Protein AF-0000000083153086 (afdb_homodimer)

Organism: NCBI:txid41062

Solvent-accessible surface area (backbone atoms only — not comparable to full-atom values): 31456 Å² total; per-residue (Å²): 132,77,76,30,52,30,37,30,38,15,58,47,55,12,26,46,17,23,51,45,31,31,39,32,62,68,39,36,32,37,35,28,21,63,84,77,56,79,64,66,76,42,71,50,35,44,62,32,78,66,42,56,70,29,41,53,68,55,49,48,49,46,28,52,50,54,45,60,74,74,37,89,37,61,42,81,40,90,39,41,70,65,46,54,43,76,47,93,88,60,31,34,37,37,29,31,79,84,68,48,78,45,41,14,53,24,39,32,45,20,54,26,41,42,78,46,76,70,97,39,51,42,44,75,76,20,51,68,46,20,33,28,66,41,52,58,59,47,41,49,90,51,44,76,27,70,26,30,34,28,50,25,48,78,77,23,56,41,61,68,56,36,48,55,52,42,50,58,45,44,70,30,20,75,36,32,35,38,33,32,55,57,36,63,69,60,40,55,54,37,52,55,53,27,41,90,50,73,49,42,76,42,43,67,35,63,53,31,39,42,66,41,91,53,87,25,19,31,31,42,32,31,72,88,69,50,72,48,74,21,39,28,32,35,41,51,63,49,56,39,52,50,71,61,50,48,72,61,66,67,46,50,59,41,97,76,50,27,49,37,58,40,84,81,29,22,41,38,77,42,88,56,33,32,45,18,20,44,24,52,38,92,68,68,43,66,38,40,8,27,24,38,6,39,29,29,24,53,41,50,49,53,55,52,38,45,68,74,48,44,59,64,76,127,132,77,76,31,50,31,37,28,38,17,57,46,57,13,25,46,17,24,50,44,28,31,39,32,63,67,39,37,32,39,33,28,20,63,84,78,57,79,63,66,75,41,72,50,34,45,63,33,76,69,42,56,72,29,42,55,68,56,48,48,49,46,27,51,49,54,45,59,72,75,35,90,37,59,44,80,40,90,39,38,71,64,46,54,42,76,47,93,88,61,30,34,38,38,31,31,78,84,68,47,77,43,41,13,52,25,37,35,46,20,54,26,41,43,78,47,76,70,100,40,49,41,44,76,76,20,50,69,46,20,34,27,66,41,52,59,60,48,40,50,91,52,46,75,26,69,27,30,33,29,50,25,49,78,79,22,56,41,61,68,55,36,47,54,52,41,49,58,46,43,70,30,21,75,37,32,34,37,34,32,54,57,36,63,67,59,39,54,52,36,54,57,54,27,41,90,52,75,47,42,75,41,43,67,36,63,53,33,39,40,67,42,91,53,87,26,19,31,31,42,31,31,72,89,69,51,72,48,73,23,39,27,32,35,41,52,62,48,56,39,50,51,71,60,51,47,73,61,66,67,46,49,57,41,97,75,51,28,50,37,56,40,85,82,29,23,41,37,77,42,88,57,34,32,45,19,20,46,23,53,38,92,68,66,43,67,37,41,8,28,24,37,6,40,29,29,23,53,41,50,50,53,54,52,37,46,71,74,48,46,58,65,77,126

pLDDT: mean 96.21, std 5.54, range [44.12, 99.0]

Radius of gyration: 26.12 Å; Cα contacts (8 Å, |Δi|>4): 1570; chains: 2; bounding box: 68×80×60 Å

Structure (mmCIF, N/CA/C/O backbone):
data_AF-0000000083153086-model_v1
#
loop_
_entity.id
_entity.type
_entity.pdbx_description
1 polymer 'FAD/NAD(P)-binding domain-containing protein'
#
loop_
_atom_site.group_PDB
_atom_site.id
_atom_site.type_symbol
_atom_site.label_atom_id
_atom_site.label_alt_id
_atom_site.label_comp_id
_atom_site.label_asym_id
_atom_site.label_entity_id
_atom_site.label_seq_id
_atom_site.pdbx_PDB_ins_code
_atom_site.Cartn_x
_atom_site.Cartn_y
_atom_site.Cartn_z
_atom_site.occupancy
_atom_site.B_iso_or_equiv
_atom_site.auth_seq_id
_atom_site.auth_comp_id
_atom_site.auth_asym_id
_atom_site.auth_atom_id
_atom_site.pdbx_PDB_model_num
ATOM 1 N N . MET A 1 1 ? -30.969 -16.453 -8.625 1 62.5 1 MET A N 1
ATOM 2 C CA . MET A 1 1 ? -30.031 -15.336 -8.625 1 62.5 1 MET A CA 1
ATOM 3 C C . MET A 1 1 ? -28.594 -15.836 -8.719 1 62.5 1 MET A C 1
ATOM 5 O O . MET A 1 1 ? -28.266 -16.906 -8.211 1 62.5 1 MET A O 1
ATOM 9 N N . ALA A 1 2 ? -27.688 -15.172 -9.547 1 86.75 2 ALA A N 1
ATOM 10 C CA . ALA A 1 2 ? -26.344 -15.672 -9.812 1 86.75 2 ALA A CA 1
ATOM 11 C C . ALA A 1 2 ? -25.469 -15.57 -8.57 1 86.75 2 ALA A C 1
ATOM 13 O O . ALA A 1 2 ? -25.531 -14.586 -7.828 1 86.75 2 ALA A O 1
ATOM 14 N N . LEU A 1 3 ? -24.906 -16.672 -8.109 1 96.31 3 LEU A N 1
ATOM 15 C CA . LEU A 1 3 ? -23.969 -16.703 -7 1 96.31 3 LEU A CA 1
ATOM 16 C C . LEU A 1 3 ? -22.594 -16.219 -7.43 1 96.31 3 LEU A C 1
ATOM 18 O O . LEU A 1 3 ? -21.953 -16.812 -8.289 1 96.31 3 LEU A O 1
ATOM 22 N N . TYR A 1 4 ? -22.219 -15.07 -6.871 1 98.56 4 TYR A N 1
ATOM 23 C CA . TYR A 1 4 ? -20.891 -14.523 -7.133 1 98.56 4 TYR A CA 1
ATOM 24 C C . TYR A 1 4 ? -19.844 -15.141 -6.203 1 98.56 4 TYR A C 1
ATOM 26 O O . TYR A 1 4 ? -20.188 -15.617 -5.117 1 98.56 4 TYR A O 1
ATOM 34 N N . ASP A 1 5 ? -18.594 -15.164 -6.652 1 98.56 5 ASP A N 1
ATOM 35 C CA . ASP A 1 5 ? -17.547 -15.555 -5.727 1 98.56 5 ASP A CA 1
ATOM 36 C C . ASP A 1 5 ? -17.375 -14.523 -4.613 1 98.56 5 ASP A C 1
ATOM 38 O O . ASP A 1 5 ? -17.234 -14.883 -3.441 1 98.56 5 ASP A O 1
ATOM 42 N N . VAL A 1 6 ? -17.406 -13.227 -4.953 1 98.94 6 VAL A N 1
ATOM 43 C CA . VAL A 1 6 ? -17.125 -12.195 -3.965 1 98.94 6 VAL A CA 1
ATOM 44 C C . VAL A 1 6 ? -18.031 -10.992 -4.203 1 98.94 6 VAL A C 1
ATOM 46 O O . VAL A 1 6 ? -18.203 -10.547 -5.34 1 98.94 6 VAL A O 1
ATOM 49 N N . LEU A 1 7 ? -18.672 -10.445 -3.176 1 98.94 7 LEU A N 1
ATOM 50 C CA . LEU A 1 7 ? -19.312 -9.133 -3.156 1 98.94 7 LEU A CA 1
ATOM 51 C C . LEU A 1 7 ? -18.391 -8.086 -2.555 1 98.94 7 LEU A C 1
ATOM 53 O O . LEU A 1 7 ? -17.891 -8.25 -1.439 1 98.94 7 LEU A O 1
ATOM 57 N N . ILE A 1 8 ? -18.109 -7.039 -3.305 1 99 8 ILE A N 1
ATOM 58 C CA . ILE A 1 8 ? -17.203 -5.98 -2.85 1 99 8 ILE A CA 1
ATOM 59 C C . ILE A 1 8 ? -18 -4.691 -2.643 1 99 8 ILE A C 1
ATOM 61 O O . ILE A 1 8 ? -18.484 -4.094 -3.604 1 99 8 ILE A O 1
ATOM 65 N N . ILE A 1 9 ? -18.109 -4.238 -1.392 1 98.94 9 ILE A N 1
ATOM 66 C CA . ILE A 1 9 ? -18.828 -3.004 -1.088 1 98.94 9 ILE A CA 1
ATOM 67 C C . ILE A 1 9 ? -17.828 -1.844 -1.003 1 98.94 9 ILE A C 1
ATOM 69 O O . ILE A 1 9 ? -17.141 -1.689 0 1 98.94 9 ILE A O 1
ATOM 73 N N . GLY A 1 10 ? -17.844 -0.989 -2.016 1 98.75 10 GLY A N 1
ATOM 74 C CA . GLY A 1 10 ? -16.938 0.144 -2.111 1 98.75 10 GLY A CA 1
ATOM 75 C C . GLY A 1 10 ? -16.172 0.194 -3.426 1 98.75 10 GLY A C 1
ATOM 76 O O . GLY A 1 10 ? -15.438 -0.736 -3.762 1 98.75 10 GLY A O 1
ATOM 77 N N . GLY A 1 11 ? -16.344 1.272 -4.121 1 98.44 11 GLY A N 1
ATOM 78 C CA . GLY A 1 11 ? -15.703 1.438 -5.418 1 98.44 11 GLY A CA 1
ATOM 79 C C . GLY A 1 11 ? -14.492 2.355 -5.371 1 98.44 11 GLY A C 1
ATOM 80 O O . GLY A 1 11 ? -14.078 2.895 -6.398 1 98.44 11 GLY A O 1
ATOM 81 N N . GLY A 1 12 ? -13.953 2.656 -4.148 1 98.38 12 GLY A N 1
ATOM 82 C CA . GLY A 1 12 ? -12.727 3.432 -4 1 98.38 12 GLY A CA 1
ATOM 83 C C . GLY A 1 12 ? -11.469 2.625 -4.273 1 98.38 12 GLY A C 1
ATOM 84 O O . GLY A 1 12 ? -11.547 1.503 -4.781 1 98.38 12 GLY A O 1
ATOM 85 N N . PRO A 1 13 ? -10.297 3.193 -3.943 1 98.38 13 PRO A N 1
ATOM 86 C CA . PRO A 1 13 ? -9.023 2.557 -4.266 1 98.38 13 PRO A CA 1
ATOM 87 C C . PRO A 1 13 ? -8.922 1.132 -3.725 1 98.38 13 PRO A C 1
ATOM 89 O O . PRO A 1 13 ? -8.414 0.24 -4.414 1 98.38 13 PRO A O 1
ATOM 92 N N . ALA A 1 14 ? -9.406 0.896 -2.531 1 98.75 14 ALA A N 1
ATOM 93 C CA . ALA A 1 14 ? -9.312 -0.431 -1.928 1 98.75 14 ALA A CA 1
ATOM 94 C C . ALA A 1 14 ? -10.148 -1.447 -2.705 1 98.75 14 ALA A C 1
ATOM 96 O O . ALA A 1 14 ? -9.648 -2.512 -3.076 1 98.75 14 ALA A O 1
ATOM 97 N N . GLY A 1 15 ? -11.398 -1.126 -2.939 1 98.88 15 GLY A N 1
ATOM 98 C CA . GLY A 1 15 ? -12.258 -2.025 -3.689 1 98.88 15 GLY A CA 1
ATOM 99 C C . GLY A 1 15 ? -11.75 -2.307 -5.09 1 98.88 15 GLY A C 1
ATOM 100 O O . GLY A 1 15 ? -11.82 -3.441 -5.566 1 98.88 15 GLY A O 1
ATOM 101 N N . LEU A 1 16 ? -11.234 -1.27 -5.75 1 98.94 16 LEU A N 1
ATOM 102 C CA . LEU A 1 16 ? -10.688 -1.414 -7.094 1 98.94 16 LEU A CA 1
ATOM 103 C C . LEU A 1 16 ? -9.469 -2.33 -7.082 1 98.94 16 LEU A C 1
ATOM 105 O O . LEU A 1 16 ? -9.266 -3.113 -8.016 1 98.94 16 LEU A O 1
ATOM 109 N N . SER A 1 17 ? -8.695 -2.207 -6.055 1 98.88 17 SER A N 1
ATOM 110 C CA . SER A 1 17 ? -7.527 -3.07 -5.918 1 98.88 17 SER A CA 1
ATOM 111 C C . SER A 1 17 ? -7.934 -4.523 -5.695 1 98.88 17 SER A C 1
ATOM 113 O O . SER A 1 17 ? -7.352 -5.434 -6.285 1 98.88 17 SER A O 1
ATOM 115 N N . VAL A 1 18 ? -8.953 -4.77 -4.84 1 98.88 18 VAL A N 1
ATOM 116 C CA . VAL A 1 18 ? -9.469 -6.117 -4.633 1 98.88 18 VAL A CA 1
ATOM 117 C C . VAL A 1 18 ? -9.93 -6.707 -5.965 1 98.88 18 VAL A C 1
ATOM 119 O O . VAL A 1 18 ? -9.539 -7.82 -6.328 1 98.88 18 VAL A O 1
ATOM 122 N N . ALA A 1 19 ? -10.727 -5.93 -6.688 1 98.88 19 ALA A N 1
ATOM 123 C CA . ALA A 1 19 ? -11.305 -6.383 -7.949 1 98.88 19 ALA A CA 1
ATOM 124 C C . ALA A 1 19 ? -10.211 -6.719 -8.961 1 98.88 19 ALA A C 1
ATOM 126 O O . ALA A 1 19 ? -10.297 -7.727 -9.664 1 98.88 19 ALA A O 1
ATOM 127 N N . THR A 1 20 ? -9.188 -5.883 -9.008 1 98.69 20 THR A N 1
ATOM 128 C CA . THR A 1 20 ? -8.086 -6.105 -9.938 1 98.69 20 THR A CA 1
ATOM 129 C C . THR A 1 20 ? -7.391 -7.434 -9.648 1 98.69 20 THR A C 1
ATOM 131 O O . THR A 1 20 ? -7.121 -8.211 -10.562 1 98.69 20 THR A O 1
ATOM 134 N N . GLY A 1 21 ? -7.117 -7.684 -8.359 1 98.31 21 GLY A N 1
ATOM 135 C CA . GLY A 1 21 ? -6.488 -8.938 -7.98 1 98.31 21 GLY A CA 1
ATOM 136 C C . GLY A 1 21 ? -7.344 -10.156 -8.297 1 98.31 21 GLY A C 1
ATOM 137 O O . GLY A 1 21 ? -6.852 -11.141 -8.852 1 98.31 21 GLY A O 1
ATOM 138 N N . LEU A 1 22 ? -8.609 -10.07 -7.992 1 98.5 22 LEU A N 1
ATOM 139 C CA . LEU A 1 22 ? -9.516 -11.195 -8.203 1 98.5 22 LEU A CA 1
ATOM 140 C C . LEU A 1 22 ? -9.664 -11.5 -9.688 1 98.5 22 LEU A C 1
ATOM 142 O O . LEU A 1 22 ? -9.789 -12.664 -10.078 1 98.5 22 LEU A O 1
ATOM 146 N N . ALA A 1 23 ? -9.688 -10.414 -10.492 1 98.38 23 ALA A N 1
ATOM 147 C CA . ALA A 1 23 ? -9.836 -10.578 -11.938 1 98.38 23 ALA A CA 1
ATOM 148 C C . ALA A 1 23 ? -8.734 -11.461 -12.508 1 98.38 23 ALA A C 1
ATOM 150 O O . ALA A 1 23 ? -8.984 -12.289 -13.391 1 98.38 23 ALA A O 1
ATOM 151 N N . ARG A 1 24 ? -7.555 -11.375 -11.977 1 97.69 24 ARG A N 1
ATOM 152 C CA . ARG A 1 24 ? -6.387 -12.047 -12.539 1 97.69 24 ARG A CA 1
ATOM 153 C C . ARG A 1 24 ? -6.383 -13.523 -12.18 1 97.69 24 ARG A C 1
ATOM 155 O O . ARG A 1 24 ? -5.629 -14.312 -12.75 1 97.69 24 ARG A O 1
ATOM 162 N N . GLN A 1 25 ? -7.195 -13.938 -11.219 1 97.25 25 GLN A N 1
ATOM 163 C CA . GLN A 1 25 ? -7.391 -15.336 -10.852 1 97.25 25 GLN A CA 1
ATOM 164 C C . GLN A 1 25 ? -8.781 -15.828 -11.258 1 97.25 25 GLN A C 1
ATOM 166 O O . GLN A 1 25 ? -9.266 -16.828 -10.734 1 97.25 25 GLN A O 1
ATOM 171 N N . LEU A 1 26 ? -9.5 -15.07 -12.055 1 97.88 26 LEU A N 1
ATOM 172 C CA . LEU A 1 26 ? -10.719 -15.445 -12.766 1 97.88 26 LEU A CA 1
ATOM 173 C C . LEU A 1 26 ? -11.883 -15.609 -11.805 1 97.88 26 LEU A C 1
ATOM 175 O O . LEU A 1 26 ? -12.781 -16.422 -12.031 1 97.88 26 LEU A O 1
ATOM 179 N N . TYR A 1 27 ? -11.867 -14.938 -10.711 1 98.31 27 TYR A N 1
ATOM 180 C CA . TYR A 1 27 ? -13.016 -14.953 -9.805 1 98.31 27 TYR A CA 1
ATOM 181 C C . TYR A 1 27 ? -14.086 -13.969 -10.258 1 98.31 27 TYR A C 1
ATOM 183 O O . TYR A 1 27 ? -13.766 -12.867 -10.703 1 98.31 27 TYR A O 1
ATOM 191 N N . ARG A 1 28 ? -15.305 -14.391 -10.164 1 98.5 28 ARG A N 1
ATOM 192 C CA . ARG A 1 28 ? -16.438 -13.523 -10.477 1 98.5 28 ARG A CA 1
ATOM 193 C C . ARG A 1 28 ? -16.797 -12.648 -9.281 1 98.5 28 ARG A C 1
ATOM 195 O O . ARG A 1 28 ? -17.156 -13.156 -8.219 1 98.5 28 ARG A O 1
ATOM 202 N N . ALA A 1 29 ? -16.734 -11.344 -9.461 1 98.81 29 ALA A N 1
ATOM 203 C CA . ALA A 1 29 ? -17.016 -10.422 -8.367 1 98.81 29 ALA A CA 1
ATOM 204 C C . ALA A 1 29 ? -17.844 -9.227 -8.852 1 98.81 29 ALA A C 1
ATOM 206 O O . ALA A 1 29 ? -17.828 -8.898 -10.039 1 98.81 29 ALA A O 1
ATOM 207 N N . VAL A 1 30 ? -18.562 -8.656 -7.961 1 98.88 30 VAL A N 1
ATOM 208 C CA . VAL A 1 30 ? -19.297 -7.422 -8.227 1 98.88 30 VAL A CA 1
ATOM 209 C C . VAL A 1 30 ? -18.844 -6.332 -7.258 1 98.88 30 VAL A C 1
ATOM 211 O O . VAL A 1 30 ? -18.734 -6.566 -6.055 1 98.88 30 VAL A O 1
ATOM 214 N N . VAL A 1 31 ? -18.484 -5.184 -7.809 1 98.94 31 VAL A N 1
ATOM 215 C CA . VAL A 1 31 ? -18.125 -4 -7.031 1 98.94 31 VAL A CA 1
ATOM 216 C C . VAL A 1 31 ? -19.328 -3.053 -6.949 1 98.94 31 VAL A C 1
ATOM 218 O O . VAL A 1 31 ? -19.844 -2.611 -7.977 1 98.94 31 VAL A O 1
ATOM 221 N N . PHE A 1 32 ? -19.766 -2.777 -5.723 1 98.94 32 PHE A N 1
ATOM 222 C CA . PHE A 1 32 ? -20.844 -1.824 -5.508 1 98.94 32 PHE A CA 1
ATOM 223 C C . PHE A 1 32 ? -20.297 -0.447 -5.16 1 98.94 32 PHE A C 1
ATOM 225 O O . PHE A 1 32 ? -19.562 -0.299 -4.188 1 98.94 32 PHE A O 1
ATOM 232 N N . ASP A 1 33 ? -20.625 0.523 -5.918 1 98.62 33 ASP A N 1
ATOM 233 C CA . ASP A 1 33 ? -20.141 1.888 -5.734 1 98.62 33 ASP A CA 1
ATOM 234 C C . ASP A 1 33 ? -21.281 2.844 -5.434 1 98.62 33 ASP A C 1
ATOM 236 O O . ASP A 1 33 ? -22.125 3.113 -6.305 1 98.62 33 ASP A O 1
ATOM 240 N N . SER A 1 34 ? -21.312 3.412 -4.258 1 97.62 34 SER A N 1
ATOM 241 C CA . SER A 1 34 ? -22.375 4.328 -3.855 1 97.62 34 SER A CA 1
ATOM 242 C C . SER A 1 34 ? -22.188 5.699 -4.504 1 97.62 34 SER A C 1
ATOM 244 O O . SER A 1 34 ? -23.109 6.512 -4.508 1 97.62 34 SER A O 1
ATOM 246 N N . GLY A 1 35 ? -20.969 6.035 -4.945 1 96.62 35 GLY A N 1
ATOM 247 C CA . GLY A 1 35 ? -20.656 7.344 -5.496 1 96.62 35 GLY A CA 1
ATOM 248 C C . GLY A 1 35 ? -20.234 8.352 -4.438 1 96.62 35 GLY A C 1
ATOM 249 O O . GLY A 1 35 ? -19.969 9.516 -4.75 1 96.62 35 GLY A O 1
ATOM 250 N N . VAL A 1 36 ? -20.188 7.953 -3.203 1 95.19 36 VAL A N 1
ATOM 251 C CA . VAL A 1 36 ? -19.812 8.828 -2.102 1 95.19 36 VAL A CA 1
ATOM 252 C C . VAL A 1 36 ? -18.406 8.484 -1.619 1 95.19 36 VAL A C 1
ATOM 254 O O . VAL A 1 36 ? -18.141 7.34 -1.249 1 95.19 36 VAL A O 1
ATOM 257 N N . TYR A 1 37 ? -17.5 9.438 -1.667 1 95.62 37 TYR A N 1
ATOM 258 C CA . TYR A 1 37 ? -16.109 9.219 -1.308 1 95.62 37 TYR A CA 1
ATOM 259 C C . TYR A 1 37 ? -15.648 10.219 -0.258 1 95.62 37 TYR A C 1
ATOM 261 O O . TYR A 1 37 ? -16.016 11.398 -0.312 1 95.62 37 TYR A O 1
ATOM 269 N N . ARG A 1 38 ? -14.781 9.75 0.646 1 93.5 38 ARG A N 1
ATOM 270 C CA . ARG A 1 38 ? -14.242 10.617 1.691 1 93.5 38 ARG A CA 1
ATOM 271 C C . ARG A 1 38 ? -13.508 11.812 1.09 1 93.5 38 ARG A C 1
ATOM 273 O O . ARG A 1 38 ? -13.602 12.93 1.607 1 93.5 38 ARG A O 1
ATOM 280 N N . ASN A 1 39 ? -12.812 11.562 -0.025 1 89.38 39 ASN A N 1
ATOM 281 C CA . ASN A 1 39 ? -12 12.625 -0.603 1 89.38 39 ASN A CA 1
ATOM 282 C C . ASN A 1 39 ? -12.711 13.312 -1.768 1 89.38 39 ASN A C 1
ATOM 284 O O . ASN A 1 39 ? -12.062 13.859 -2.658 1 89.38 39 ASN A O 1
ATOM 288 N N . ALA A 1 40 ? -14.023 13.297 -1.755 1 87.12 40 ALA A N 1
ATOM 289 C CA . ALA A 1 40 ? -14.82 13.859 -2.844 1 87.12 40 ALA A CA 1
ATOM 290 C C . ALA A 1 40 ? -14.562 15.352 -2.998 1 87.12 40 ALA A C 1
ATOM 292 O O . ALA A 1 40 ? -14.602 15.883 -4.109 1 87.12 40 ALA A O 1
ATOM 293 N N . LEU A 1 41 ? -14.188 16.047 -1.939 1 86.19 41 LEU A N 1
ATOM 294 C CA . LEU A 1 41 ? -14.008 17.5 -1.968 1 86.19 41 LEU A CA 1
ATOM 295 C C . LEU A 1 41 ? -12.617 17.859 -2.486 1 86.19 41 LEU A C 1
ATOM 297 O O . LEU A 1 41 ? -12.375 19.016 -2.859 1 86.19 41 LEU A O 1
ATOM 301 N N . SER A 1 42 ? -11.742 16.859 -2.498 1 88.44 42 SER A N 1
ATOM 302 C CA . SER A 1 42 ? -10.375 17.141 -2.93 1 88.44 42 SER A CA 1
ATOM 303 C C . SER A 1 42 ? -10.281 17.219 -4.449 1 88.44 42 SER A C 1
ATOM 305 O O . SER A 1 42 ? -10.695 16.281 -5.148 1 88.44 42 SER A O 1
ATOM 307 N N . LYS A 1 43 ? -9.703 18.266 -4.918 1 90 43 LYS A N 1
ATOM 308 C CA . LYS A 1 43 ? -9.492 18.406 -6.355 1 90 43 LYS A CA 1
ATOM 309 C C . LYS A 1 43 ? -8.312 17.562 -6.816 1 90 43 LYS A C 1
ATOM 311 O O . LYS A 1 43 ? -8.281 17.094 -7.957 1 90 43 LYS A O 1
ATOM 316 N N . HIS A 1 44 ? -7.367 17.469 -5.914 1 95.31 44 HIS A N 1
ATOM 317 C CA . HIS A 1 44 ? -6.16 16.703 -6.223 1 95.31 44 HIS A CA 1
ATOM 318 C C . HIS A 1 44 ? -5.832 15.719 -5.105 1 95.31 44 HIS A C 1
ATOM 320 O O . HIS A 1 44 ? -5.949 16.062 -3.924 1 95.31 44 HIS A O 1
ATOM 326 N N . MET A 1 45 ? -5.508 14.508 -5.535 1 95.56 45 MET A N 1
ATOM 327 C CA . MET A 1 45 ? -4.914 13.57 -4.59 1 95.56 45 MET A CA 1
ATOM 328 C C . MET A 1 45 ? -3.393 13.664 -4.609 1 95.56 45 MET A C 1
ATOM 330 O O . MET A 1 45 ? -2.803 14.031 -5.629 1 95.56 45 MET A O 1
ATOM 334 N N . HIS A 1 46 ? -2.811 13.438 -3.477 1 96.75 46 HIS A N 1
ATOM 335 C CA . HIS A 1 46 ? -1.363 13.555 -3.352 1 96.75 46 HIS A CA 1
ATOM 336 C C . HIS A 1 46 ? -0.761 12.328 -2.68 1 96.75 46 HIS A C 1
ATOM 338 O O . HIS A 1 46 ? -1.491 11.461 -2.195 1 96.75 46 HIS A O 1
ATOM 344 N N . ASN A 1 47 ? 0.562 12.195 -2.816 1 95.56 47 ASN A N 1
ATOM 345 C CA . ASN A 1 47 ? 1.329 11.133 -2.172 1 95.56 47 ASN A CA 1
ATOM 346 C C . ASN A 1 47 ? 1.037 9.773 -2.795 1 95.56 47 ASN A C 1
ATOM 348 O O . ASN A 1 47 ? 0.987 8.766 -2.094 1 95.56 47 ASN A O 1
ATOM 352 N N . VAL A 1 48 ? 0.666 9.727 -4.027 1 96.88 48 VAL A N 1
ATOM 353 C CA . VAL A 1 48 ? 0.495 8.523 -4.84 1 96.88 48 VAL A CA 1
ATOM 354 C C . VAL A 1 48 ? 1.396 8.602 -6.07 1 96.88 48 VAL A C 1
ATOM 356 O O . VAL A 1 48 ? 1.127 9.367 -6.996 1 96.88 48 VAL A O 1
ATOM 359 N N . ALA A 1 49 ? 2.439 7.77 -6.039 1 95.69 49 ALA A N 1
ATOM 360 C CA . ALA A 1 49 ? 3.346 7.77 -7.184 1 95.69 49 ALA A CA 1
ATOM 361 C C . ALA A 1 49 ? 2.574 7.66 -8.492 1 95.69 49 ALA A C 1
ATOM 363 O O . ALA A 1 49 ? 1.661 6.844 -8.625 1 95.69 49 ALA A O 1
ATOM 364 N N . THR A 1 50 ? 2.865 8.5 -9.461 1 97.62 50 THR A N 1
ATOM 365 C CA . THR A 1 50 ? 2.324 8.617 -10.812 1 97.62 50 THR A CA 1
ATOM 366 C C . THR A 1 50 ? 0.97 9.32 -10.797 1 97.62 50 THR A C 1
ATOM 368 O O . THR A 1 50 ? 0.432 9.672 -11.844 1 97.62 50 THR A O 1
ATOM 371 N N . TRP A 1 51 ? 0.352 9.578 -9.648 1 97.81 51 TRP A N 1
ATOM 372 C CA . TRP A 1 51 ? -0.945 10.242 -9.586 1 97.81 51 TRP A CA 1
ATOM 373 C C . TRP A 1 51 ? -0.886 11.461 -8.672 1 97.81 51 TRP A C 1
ATOM 375 O O . TRP A 1 51 ? -1.92 12.055 -8.344 1 97.81 51 TRP A O 1
ATOM 385 N N . ASP A 1 52 ? 0.335 11.773 -8.18 1 97.5 52 ASP A N 1
ATOM 386 C CA . ASP A 1 52 ? 0.495 12.961 -7.344 1 97.5 52 ASP A CA 1
ATOM 387 C C . ASP A 1 52 ? -0.044 14.203 -8.047 1 97.5 52 ASP A C 1
ATOM 389 O O . ASP A 1 52 ? 0.318 14.484 -9.195 1 97.5 52 ASP A O 1
ATOM 393 N N . HIS A 1 53 ? -0.989 14.922 -7.34 1 97 53 HIS A N 1
ATOM 394 C CA . HIS A 1 53 ? -1.623 16.156 -7.805 1 97 53 HIS A CA 1
ATOM 395 C C . HIS A 1 53 ? -2.598 15.867 -8.945 1 97 53 HIS A C 1
ATOM 397 O O . HIS A 1 53 ? -2.723 16.672 -9.875 1 97 53 HIS A O 1
ATOM 403 N N . SER A 1 54 ? -3.211 14.711 -8.914 1 97.25 54 SER A N 1
ATOM 404 C CA . SER A 1 54 ? -4.199 14.32 -9.914 1 97.25 54 SER A CA 1
ATOM 405 C C . SER A 1 54 ? -5.59 14.195 -9.305 1 97.25 54 SER A C 1
ATOM 407 O O . SER A 1 54 ? -5.734 14.195 -8.078 1 97.25 54 SER A O 1
ATOM 409 N N . SER A 1 55 ? -6.609 14.156 -10.133 1 97.12 55 SER A N 1
ATOM 410 C CA . SER A 1 55 ? -7.996 14.047 -9.695 1 97.12 55 SER A CA 1
ATOM 411 C C . SER A 1 55 ? -8.297 12.656 -9.156 1 97.12 55 SER A C 1
ATOM 413 O O . SER A 1 55 ? -8.086 11.656 -9.852 1 97.12 55 SER A O 1
ATOM 415 N N . PRO A 1 56 ? -8.844 12.617 -7.898 1 96.94 56 PRO A N 1
ATOM 416 C CA . PRO A 1 56 ? -9.242 11.305 -7.387 1 96.94 56 PRO A CA 1
ATOM 417 C C . PRO A 1 56 ? -10.328 10.641 -8.234 1 96.94 56 PRO A C 1
ATOM 419 O O . PRO A 1 56 ? -10.344 9.422 -8.383 1 96.94 56 PRO A O 1
ATOM 422 N N . ALA A 1 57 ? -11.219 11.422 -8.789 1 97.31 57 ALA A N 1
ATOM 423 C CA . ALA A 1 57 ? -12.273 10.898 -9.648 1 97.31 57 ALA A CA 1
ATOM 424 C C . ALA A 1 57 ? -11.695 10.281 -10.914 1 97.31 57 ALA A C 1
ATOM 426 O O . ALA A 1 57 ? -12.148 9.227 -11.367 1 97.31 57 ALA A O 1
ATOM 427 N N . GLU A 1 58 ? -10.664 10.922 -11.484 1 97.81 58 GLU A N 1
ATOM 428 C CA . GLU A 1 58 ? -10.016 10.383 -12.68 1 97.81 58 GLU A CA 1
ATOM 429 C C . GLU A 1 58 ? -9.289 9.078 -12.367 1 97.81 58 GLU A C 1
ATOM 431 O O . GLU A 1 58 ? -9.273 8.156 -13.188 1 97.81 58 GLU A O 1
ATOM 436 N N . PHE A 1 59 ? -8.711 9.07 -11.219 1 98.25 59 PHE A N 1
ATOM 437 C CA . PHE A 1 59 ? -8.062 7.844 -10.781 1 98.25 59 PHE A CA 1
ATOM 438 C C . PHE A 1 59 ? -9.047 6.68 -10.773 1 98.25 59 PHE A C 1
ATOM 440 O O . PHE A 1 59 ? -8.773 5.621 -11.344 1 98.25 59 PHE A O 1
ATOM 447 N N . ARG A 1 60 ? -10.188 6.859 -10.109 1 98.12 60 ARG A N 1
ATOM 448 C CA . ARG A 1 60 ? -11.195 5.809 -10.008 1 98.12 60 ARG A CA 1
ATOM 449 C C . ARG A 1 60 ? -11.719 5.414 -11.383 1 98.12 60 ARG A C 1
ATOM 451 O O . ARG A 1 60 ? -11.883 4.227 -11.672 1 98.12 60 ARG A O 1
ATOM 458 N N . ARG A 1 61 ? -11.922 6.41 -12.188 1 98 61 ARG A N 1
ATOM 459 C CA . ARG A 1 61 ? -12.406 6.152 -13.539 1 98 61 ARG A CA 1
ATOM 460 C C . ARG A 1 61 ? -11.414 5.297 -14.32 1 98 61 ARG A C 1
ATOM 462 O O . ARG A 1 61 ? -11.789 4.289 -14.922 1 98 61 ARG A O 1
ATOM 469 N N . GLU A 1 62 ? -10.164 5.688 -14.32 1 98.38 62 GLU A N 1
ATOM 470 C CA . GLU A 1 62 ? -9.133 4.973 -15.07 1 98.38 62 GLU A CA 1
ATOM 471 C C . GLU A 1 62 ? -8.977 3.539 -14.562 1 98.38 62 GLU A C 1
ATOM 473 O O . GLU A 1 62 ? -8.844 2.605 -15.352 1 98.38 62 GLU A O 1
ATOM 478 N N . ALA A 1 63 ? -8.961 3.381 -13.258 1 98.56 63 ALA A N 1
ATOM 479 C CA . ALA A 1 63 ? -8.852 2.049 -12.672 1 98.56 63 ALA A CA 1
ATOM 480 C C . ALA A 1 63 ? -9.992 1.148 -13.125 1 98.56 63 ALA A C 1
ATOM 482 O O . ALA A 1 63 ? -9.766 0.013 -13.547 1 98.56 63 ALA A O 1
ATOM 483 N N . ARG A 1 64 ? -11.211 1.672 -13.031 1 98.5 64 ARG A N 1
ATOM 484 C CA . ARG A 1 64 ? -12.398 0.93 -13.445 1 98.5 64 ARG A CA 1
ATOM 485 C C . ARG A 1 64 ? -12.328 0.57 -14.93 1 98.5 64 ARG A C 1
ATOM 487 O O . ARG A 1 64 ? -12.586 -0.575 -15.305 1 98.5 64 ARG A O 1
ATOM 494 N N . GLU A 1 65 ? -11.984 1.511 -15.742 1 98.31 65 GLU A N 1
ATOM 495 C CA . GLU A 1 65 ? -11.938 1.31 -17.188 1 98.31 65 GLU A CA 1
ATOM 496 C C . GLU A 1 65 ? -10.906 0.247 -17.562 1 98.31 65 GLU A C 1
ATOM 498 O O . GLU A 1 65 ? -11.156 -0.576 -18.453 1 98.31 65 GLU A O 1
ATOM 503 N N . ARG A 1 66 ? -9.844 0.246 -16.938 1 97.94 66 ARG A N 1
ATOM 504 C CA . ARG A 1 66 ? -8.797 -0.729 -17.234 1 97.94 66 ARG A CA 1
ATOM 505 C C . ARG A 1 66 ? -9.242 -2.139 -16.859 1 97.94 66 ARG A C 1
ATOM 507 O O . ARG A 1 66 ? -8.945 -3.1 -17.562 1 97.94 66 ARG A O 1
ATOM 514 N N . ILE A 1 67 ? -9.906 -2.242 -15.68 1 98.56 67 ILE A N 1
ATOM 515 C CA . ILE A 1 67 ? -10.438 -3.543 -15.281 1 98.56 67 ILE A CA 1
ATOM 516 C C . ILE A 1 67 ? -11.414 -4.047 -16.344 1 98.56 67 ILE A C 1
ATOM 518 O O . ILE A 1 67 ? -11.289 -5.176 -16.828 1 98.56 67 ILE A O 1
ATOM 522 N N . LEU A 1 68 ? -12.297 -3.186 -16.75 1 98.38 68 LEU A N 1
ATOM 523 C CA . LEU A 1 68 ? -13.367 -3.58 -17.672 1 98.38 68 LEU A CA 1
ATOM 524 C C . LEU A 1 68 ? -12.82 -3.844 -19.062 1 98.38 68 LEU A C 1
ATOM 526 O O . LEU A 1 68 ? -13.375 -4.652 -19.812 1 98.38 68 LEU A O 1
ATOM 530 N N . ALA A 1 69 ? -11.758 -3.201 -19.422 1 97.88 69 ALA A N 1
ATOM 531 C CA . ALA A 1 69 ? -11.18 -3.338 -20.75 1 97.88 69 ALA A CA 1
ATOM 532 C C . ALA A 1 69 ? -10.508 -4.695 -20.922 1 97.88 69 ALA A C 1
ATOM 534 O O . ALA A 1 69 ? -10.414 -5.215 -22.031 1 97.88 69 ALA A O 1
ATOM 535 N N . ARG A 1 70 ? -10.141 -5.34 -19.828 1 97.44 70 ARG A N 1
ATOM 536 C CA . ARG A 1 70 ? -9.273 -6.504 -19.984 1 97.44 70 ARG A CA 1
ATOM 537 C C . ARG A 1 70 ? -9.898 -7.742 -19.359 1 97.44 70 ARG A C 1
ATOM 539 O O . ARG A 1 70 ? -9.594 -8.867 -19.75 1 97.44 70 ARG A O 1
ATOM 546 N N . TYR A 1 71 ? -10.734 -7.523 -18.375 1 98.12 71 TYR A N 1
ATOM 547 C CA . TYR A 1 71 ? -11.25 -8.648 -17.594 1 98.12 71 TYR A CA 1
ATOM 548 C C . TYR A 1 71 ? -12.766 -8.75 -17.719 1 98.12 71 TYR A C 1
ATOM 550 O O . TYR A 1 71 ? -13.461 -7.738 -17.688 1 98.12 71 TYR A O 1
ATOM 558 N N . ASP A 1 72 ? -13.328 -10 -17.797 1 97.69 72 ASP A N 1
ATOM 559 C CA . ASP A 1 72 ? -14.758 -10.18 -18.031 1 97.69 72 ASP A CA 1
ATOM 560 C C . ASP A 1 72 ? -15.438 -10.789 -16.797 1 97.69 72 ASP A C 1
ATOM 562 O O . ASP A 1 72 ? -16.641 -11.055 -16.828 1 97.69 72 ASP A O 1
ATOM 566 N N . THR A 1 73 ? -14.656 -10.922 -15.734 1 98.31 73 THR A N 1
ATOM 567 C CA . THR A 1 73 ? -15.227 -11.57 -14.562 1 98.31 73 THR A CA 1
ATOM 568 C C . THR A 1 73 ? -15.664 -10.539 -13.531 1 98.31 73 THR A C 1
ATOM 570 O O . THR A 1 73 ? -16.297 -10.883 -12.523 1 98.31 73 THR A O 1
ATOM 573 N N . ILE A 1 74 ? -15.414 -9.273 -13.75 1 98.81 74 ILE A N 1
ATOM 574 C CA . ILE A 1 74 ? -15.719 -8.227 -12.773 1 98.81 74 ILE A CA 1
ATOM 575 C C . ILE A 1 74 ? -16.906 -7.398 -13.266 1 98.81 74 ILE A C 1
ATOM 577 O O . ILE A 1 74 ? -16.922 -6.945 -14.414 1 98.81 74 ILE A O 1
ATOM 581 N N . GLN A 1 75 ? -17.828 -7.227 -12.414 1 98.62 75 GLN A N 1
ATOM 582 C CA . GLN A 1 75 ? -19 -6.387 -12.664 1 98.62 75 GLN A CA 1
ATOM 583 C C . GLN A 1 75 ? -19.016 -5.18 -11.727 1 98.62 75 GLN A C 1
ATOM 585 O O . GLN A 1 75 ? -18.609 -5.281 -10.57 1 98.62 75 GLN A O 1
ATOM 590 N N . PHE A 1 76 ? -19.453 -4.035 -12.242 1 98.81 76 PHE A N 1
ATOM 591 C CA . PHE A 1 76 ? -19.625 -2.838 -11.43 1 98.81 76 PHE A CA 1
ATOM 592 C C . PHE A 1 76 ? -21.094 -2.445 -11.359 1 98.81 76 PHE A C 1
ATOM 594 O O . PHE A 1 76 ? -21.812 -2.508 -12.367 1 98.81 76 PHE A O 1
ATOM 601 N N . GLU A 1 77 ? -21.516 -2.158 -10.172 1 98.69 77 GLU A N 1
ATOM 602 C CA . GLU A 1 77 ? -22.859 -1.624 -9.93 1 98.69 77 GLU A CA 1
ATOM 603 C C . GLU A 1 77 ? -22.797 -0.276 -9.219 1 98.69 77 GLU A C 1
ATOM 605 O O . GLU A 1 77 ? -22.312 -0.19 -8.086 1 98.69 77 GLU A O 1
ATOM 610 N N . ASN A 1 78 ? -23.234 0.814 -9.898 1 98.56 78 ASN A N 1
ATOM 611 C CA . ASN A 1 78 ? -23.328 2.125 -9.266 1 98.56 78 ASN A CA 1
ATOM 612 C C . ASN A 1 78 ? -24.547 2.234 -8.359 1 98.56 78 ASN A C 1
ATOM 614 O O . ASN A 1 78 ? -25.531 2.875 -8.719 1 98.56 78 ASN A O 1
ATOM 618 N N . ILE A 1 79 ? -24.406 1.638 -7.199 1 98.56 79 ILE A N 1
ATOM 619 C CA . ILE A 1 79 ? -25.547 1.528 -6.301 1 98.56 79 ILE A CA 1
ATOM 620 C C . ILE A 1 79 ? -25.047 1.4 -4.859 1 98.56 79 ILE A C 1
ATOM 622 O O . ILE A 1 79 ? -23.938 0.934 -4.613 1 98.56 79 ILE A O 1
ATOM 626 N N . GLU A 1 80 ? -25.781 1.911 -3.957 1 98.56 80 GLU A N 1
ATOM 627 C CA . GLU A 1 80 ? -25.484 1.789 -2.531 1 98.56 80 GLU A CA 1
ATOM 628 C C . GLU A 1 80 ? -26.016 0.469 -1.974 1 98.56 80 GLU A C 1
ATOM 630 O O . GLU A 1 80 ? -27.141 0.061 -2.277 1 98.56 80 GLU A O 1
ATOM 635 N N . ILE A 1 81 ? -25.188 -0.261 -1.222 1 98.81 81 ILE A N 1
ATOM 636 C CA . ILE A 1 81 ? -25.641 -1.409 -0.444 1 98.81 81 ILE A CA 1
ATOM 637 C C . ILE A 1 81 ? -26.156 -0.941 0.918 1 98.81 81 ILE A C 1
ATOM 639 O O . ILE A 1 81 ? -25.422 -0.295 1.672 1 98.81 81 ILE A O 1
ATOM 643 N N . ARG A 1 82 ? -27.359 -1.321 1.249 1 98.19 82 ARG A N 1
ATOM 644 C CA . ARG A 1 82 ? -28 -0.819 2.463 1 98.19 82 ARG A CA 1
ATOM 645 C C . ARG A 1 82 ? -27.812 -1.796 3.621 1 98.19 82 ARG A C 1
ATOM 647 O O . ARG A 1 82 ? -27.75 -1.386 4.781 1 98.19 82 ARG A O 1
ATOM 654 N N . SER A 1 83 ? -27.781 -3.02 3.285 1 98.5 83 SER A N 1
ATOM 655 C CA . SER A 1 83 ? -27.641 -4.023 4.336 1 98.5 83 SER A CA 1
ATOM 656 C C . SER A 1 83 ? -27.047 -5.316 3.797 1 98.5 83 SER A C 1
ATOM 658 O O . SER A 1 83 ? -27.031 -5.539 2.584 1 98.5 83 SER A O 1
ATOM 660 N N . VAL A 1 84 ? -26.484 -6.098 4.723 1 98.81 84 VAL A N 1
ATOM 661 C CA . VAL A 1 84 ? -25.922 -7.402 4.395 1 98.81 84 VAL A CA 1
ATOM 662 C C . VAL A 1 84 ? -26.375 -8.43 5.434 1 98.81 84 VAL A C 1
ATOM 664 O O . VAL A 1 84 ? -26.734 -8.07 6.559 1 98.81 84 VAL A O 1
ATOM 667 N N . GLN A 1 85 ? -26.391 -9.672 5.027 1 98.44 85 GLN A N 1
ATOM 668 C CA . GLN A 1 85 ? -26.703 -10.781 5.918 1 98.44 85 GLN A CA 1
ATOM 669 C C . GLN A 1 85 ? -25.906 -12.023 5.555 1 98.44 85 GLN A C 1
ATOM 671 O O . GLN A 1 85 ? -25.609 -12.266 4.379 1 98.44 85 GLN A O 1
ATOM 676 N N . LYS A 1 86 ? -25.531 -12.75 6.578 1 98.12 86 LYS A N 1
ATOM 677 C CA . LYS A 1 86 ? -24.984 -14.086 6.359 1 98.12 86 LYS A CA 1
ATOM 678 C C . LYS A 1 86 ? -26.094 -15.125 6.254 1 98.12 86 LYS A C 1
ATOM 680 O O . LYS A 1 86 ? -27.031 -15.117 7.039 1 98.12 86 LYS A O 1
ATOM 685 N N . THR A 1 87 ? -26.031 -15.984 5.258 1 96.88 87 THR A N 1
ATOM 686 C CA . THR A 1 87 ? -27.047 -17 5.062 1 96.88 87 THR A CA 1
ATOM 687 C C . THR A 1 87 ? -26.703 -18.266 5.848 1 96.88 87 THR A C 1
ATOM 689 O O . THR A 1 87 ? -25.578 -18.422 6.336 1 96.88 87 THR A O 1
ATOM 692 N N . GLU A 1 88 ? -27.578 -19.203 5.844 1 95.75 88 GLU A N 1
ATOM 693 C CA . GLU A 1 88 ? -27.391 -20.469 6.539 1 95.75 88 GLU A CA 1
ATOM 694 C C . GLU A 1 88 ? -26.344 -21.328 5.84 1 95.75 88 GLU A C 1
ATOM 696 O O . GLU A 1 88 ? -25.625 -22.109 6.488 1 95.75 88 GLU A O 1
ATOM 701 N N . GLU A 1 89 ? -26.25 -21.172 4.566 1 93.56 89 GLU A N 1
ATOM 702 C CA . GLU A 1 89 ? -25.297 -21.938 3.771 1 93.56 89 GLU A CA 1
ATOM 703 C C . GLU A 1 89 ? -23.875 -21.406 3.939 1 93.56 89 GLU A C 1
ATOM 705 O O . GLU A 1 89 ? -22.922 -22.016 3.457 1 93.56 89 GLU A O 1
ATOM 710 N N . GLY A 1 90 ? -23.75 -20.266 4.633 1 94.81 90 GLY A N 1
ATOM 711 C CA . GLY A 1 90 ? -22.438 -19.688 4.848 1 94.81 90 GLY A CA 1
ATOM 712 C C . GLY A 1 90 ? -22.078 -18.625 3.816 1 94.81 90 GLY A C 1
ATOM 713 O O . GLY A 1 90 ? -20.953 -18.109 3.812 1 94.81 90 GLY A O 1
ATOM 714 N N . TYR A 1 91 ? -23.078 -18.312 2.957 1 97.56 91 TYR A N 1
ATOM 715 C CA . TYR A 1 91 ? -22.906 -17.25 1.967 1 97.56 91 TYR A CA 1
ATOM 716 C C . TYR A 1 91 ? -23.344 -15.906 2.525 1 97.56 91 TYR A C 1
ATOM 718 O O . TYR A 1 91 ? -23.641 -15.781 3.715 1 97.56 91 TYR A O 1
ATOM 726 N N . PHE A 1 92 ? -23.25 -14.867 1.649 1 98.81 92 PHE A N 1
ATOM 727 C CA . PHE A 1 92 ? -23.641 -13.516 2.051 1 98.81 92 PHE A CA 1
ATOM 728 C C . PHE A 1 92 ? -24.641 -12.922 1.062 1 98.81 92 PHE A C 1
ATOM 730 O O . PHE A 1 92 ? -24.484 -13.102 -0.151 1 98.81 92 PHE A O 1
ATOM 737 N N . ARG A 1 93 ? -25.594 -12.258 1.606 1 98.62 93 ARG A N 1
ATOM 738 C CA . ARG A 1 93 ? -26.547 -11.484 0.809 1 98.62 93 ARG A CA 1
ATOM 739 C C . ARG A 1 93 ? -26.375 -9.992 1.046 1 98.62 93 ARG A C 1
ATOM 741 O O . ARG A 1 93 ? -26.203 -9.555 2.188 1 98.62 93 ARG A O 1
ATOM 748 N N . ALA A 1 94 ? -26.312 -9.242 0.007 1 98.75 94 ALA A N 1
ATOM 749 C CA . ALA A 1 94 ? -26.312 -7.785 0.049 1 98.75 94 ALA A CA 1
ATOM 750 C C . ALA A 1 94 ? -27.594 -7.219 -0.549 1 98.75 94 ALA A C 1
ATOM 752 O O . ALA A 1 94 ? -28.047 -7.68 -1.597 1 98.75 94 ALA A O 1
ATOM 753 N N . PHE A 1 95 ? -28.156 -6.301 0.125 1 98.69 95 PHE A N 1
ATOM 754 C CA . PHE A 1 95 ? -29.375 -5.621 -0.321 1 98.69 95 PHE A CA 1
ATOM 755 C C . PHE A 1 95 ? -29.062 -4.191 -0.742 1 98.69 95 PHE A C 1
ATOM 757 O O . PHE A 1 95 ? -28.562 -3.398 0.053 1 98.69 95 PHE A O 1
ATOM 764 N N . ASP A 1 96 ? -29.359 -3.9 -1.986 1 98.31 96 ASP A N 1
ATOM 765 C CA . ASP A 1 96 ? -29 -2.572 -2.471 1 98.31 96 ASP A CA 1
ATOM 766 C C . ASP A 1 96 ? -30.156 -1.585 -2.289 1 98.31 96 ASP A C 1
ATOM 768 O O . ASP A 1 96 ? -31.188 -1.934 -1.729 1 98.31 96 ASP A O 1
ATOM 772 N N . SER A 1 97 ? -29.969 -0.317 -2.617 1 98 97 SER A N 1
ATOM 773 C CA . SER A 1 97 ? -30.922 0.762 -2.344 1 98 97 SER A CA 1
ATOM 774 C C . SER A 1 97 ? -32.156 0.634 -3.205 1 98 97 SER A C 1
ATOM 776 O O . SER A 1 97 ? -33.156 1.324 -2.971 1 98 97 SER A O 1
ATOM 778 N N . LEU A 1 98 ? -32.188 -0.264 -4.23 1 97.69 98 LEU A N 1
ATOM 779 C CA . LEU A 1 98 ? -33.375 -0.542 -5.039 1 97.69 98 LEU A CA 1
ATOM 780 C C . LEU A 1 98 ? -34.031 -1.857 -4.621 1 97.69 98 LEU A C 1
ATOM 782 O O . LEU A 1 98 ? -34.844 -2.414 -5.359 1 97.69 98 LEU A O 1
ATOM 786 N N . ASP A 1 99 ? -33.469 -2.475 -3.617 1 95.44 99 ASP A N 1
ATOM 787 C CA . ASP A 1 99 ? -34 -3.684 -3.002 1 95.44 99 ASP A CA 1
ATOM 788 C C . ASP A 1 99 ? -33.656 -4.922 -3.83 1 95.44 99 ASP A C 1
ATOM 790 O O . ASP A 1 99 ? -34.344 -5.941 -3.738 1 95.44 99 ASP A O 1
ATOM 794 N N . ARG A 1 100 ? -32.719 -4.785 -4.691 1 97.75 100 ARG A N 1
ATOM 795 C CA . ARG A 1 100 ? -32.156 -5.988 -5.324 1 97.75 100 ARG A CA 1
ATOM 796 C C . ARG A 1 100 ? -31.281 -6.762 -4.359 1 97.75 100 ARG A C 1
ATOM 798 O O . ARG A 1 100 ? -30.656 -6.176 -3.465 1 97.75 100 ARG A O 1
ATOM 805 N N . VAL A 1 101 ? -31.281 -8.016 -4.586 1 98.25 101 VAL A N 1
ATOM 806 C CA . VAL A 1 101 ? -30.5 -8.891 -3.711 1 98.25 101 VAL A CA 1
ATOM 807 C C . VAL A 1 101 ? -29.344 -9.508 -4.492 1 98.25 101 VAL A C 1
ATOM 809 O O . VAL A 1 101 ? -29.531 -10.008 -5.602 1 98.25 101 VAL A O 1
ATOM 812 N N . TRP A 1 102 ? -28.234 -9.43 -3.91 1 98.69 102 TRP A N 1
ATOM 813 C CA . TRP A 1 102 ? -27.016 -10.023 -4.465 1 98.69 102 TRP A CA 1
ATOM 814 C C . TRP A 1 102 ? -26.453 -11.086 -3.525 1 98.69 102 TRP A C 1
ATOM 816 O O . TRP A 1 102 ? -26.422 -10.891 -2.307 1 98.69 102 TRP A O 1
ATOM 826 N N . THR A 1 103 ? -26.062 -12.195 -4.035 1 98.62 103 THR A N 1
ATOM 827 C CA . THR A 1 103 ? -25.516 -13.273 -3.203 1 98.62 103 THR A CA 1
ATOM 828 C C . THR A 1 103 ? -24.094 -13.609 -3.607 1 98.62 103 THR A C 1
ATOM 830 O O . THR A 1 103 ? -23.781 -13.68 -4.797 1 98.62 103 THR A O 1
ATOM 833 N N . GLY A 1 104 ? -23.219 -13.695 -2.625 1 98.69 104 GLY A N 1
ATOM 834 C CA . GLY A 1 104 ? -21.812 -14.039 -2.859 1 98.69 104 GLY A CA 1
ATOM 835 C C . GLY A 1 104 ? -21.266 -15.008 -1.839 1 98.69 104 GLY A C 1
ATOM 836 O O . GLY A 1 104 ? -21.781 -15.117 -0.725 1 98.69 104 GLY A O 1
ATOM 837 N N . ARG A 1 105 ? -20.234 -15.766 -2.219 1 98.56 105 ARG A N 1
ATOM 838 C CA . ARG A 1 105 ? -19.562 -16.688 -1.306 1 98.56 105 ARG A CA 1
ATOM 839 C C . ARG A 1 105 ? -18.781 -15.93 -0.234 1 98.56 105 ARG A C 1
ATOM 841 O O . ARG A 1 105 ? -18.703 -16.375 0.913 1 98.56 105 ARG A O 1
ATOM 848 N N . LYS A 1 106 ? -18.156 -14.844 -0.586 1 98.88 106 LYS A N 1
ATOM 849 C CA . LYS A 1 106 ? -17.375 -13.992 0.293 1 98.88 106 LYS A CA 1
ATOM 850 C C . LYS A 1 106 ? -17.828 -12.539 0.207 1 98.88 106 LYS A C 1
ATOM 852 O O . LYS A 1 106 ? -18.5 -12.148 -0.742 1 98.88 106 LYS A O 1
ATOM 857 N N . LEU A 1 107 ? -17.484 -11.766 1.236 1 98.94 107 LEU A N 1
ATOM 858 C CA . LEU A 1 107 ? -17.859 -10.352 1.32 1 98.94 107 LEU A CA 1
ATOM 859 C C . LEU A 1 107 ? -16.641 -9.5 1.669 1 98.94 107 LEU A C 1
ATOM 861 O O . LEU A 1 107 ? -15.867 -9.852 2.561 1 98.94 107 LEU A O 1
ATOM 865 N N . VAL A 1 108 ? -16.453 -8.469 0.919 1 99 108 VAL A N 1
ATOM 866 C CA . VAL A 1 108 ? -15.406 -7.496 1.231 1 99 108 VAL A CA 1
ATOM 867 C C . VAL A 1 108 ? -16.047 -6.156 1.589 1 99 108 VAL A C 1
ATOM 869 O O . VAL A 1 108 ? -16.844 -5.621 0.821 1 99 108 VAL A O 1
ATOM 872 N N . LEU A 1 109 ? -15.711 -5.699 2.74 1 98.94 109 LEU A N 1
ATOM 873 C CA . LEU A 1 109 ? -16.094 -4.352 3.148 1 98.94 109 LEU A CA 1
ATOM 874 C C . LEU A 1 109 ? -14.977 -3.355 2.854 1 98.94 109 LEU A C 1
ATOM 876 O O . LEU A 1 109 ? -14 -3.275 3.598 1 98.94 109 LEU A O 1
ATOM 880 N N . ALA A 1 110 ? -15.109 -2.633 1.791 1 98.88 110 ALA A N 1
ATOM 881 C CA . ALA A 1 110 ? -14.242 -1.536 1.378 1 98.88 110 ALA A CA 1
ATOM 882 C C . ALA A 1 110 ? -15.008 -0.218 1.323 1 98.88 110 ALA A C 1
ATOM 884 O O . ALA A 1 110 ? -14.828 0.573 0.394 1 98.88 110 ALA A O 1
ATOM 885 N N . SER A 1 111 ? -15.852 0.029 2.279 1 97.94 111 SER A N 1
ATOM 886 C CA . SER A 1 111 ? -16.828 1.104 2.262 1 97.94 111 SER A CA 1
ATOM 887 C C . SER A 1 111 ? -16.234 2.41 2.773 1 97.94 111 SER A C 1
ATOM 889 O O . SER A 1 111 ? -16.891 3.459 2.719 1 97.94 111 SER A O 1
ATOM 891 N N . GLY A 1 112 ? -15.039 2.369 3.297 1 98.06 112 GLY A N 1
ATOM 892 C CA . GLY A 1 112 ? -14.367 3.586 3.74 1 98.06 112 GLY A CA 1
ATOM 893 C C . GLY A 1 112 ? -14.945 4.145 5.027 1 98.06 112 GLY A C 1
ATOM 894 O O . GLY A 1 112 ? -15.516 3.406 5.832 1 98.06 112 GLY A O 1
ATOM 895 N N . VAL A 1 113 ? -14.648 5.395 5.301 1 98.25 113 VAL A N 1
ATOM 896 C CA . VAL A 1 113 ? -15.078 6.078 6.516 1 98.25 113 VAL A CA 1
ATOM 897 C C . VAL A 1 113 ? -15.641 7.453 6.164 1 98.25 113 VAL A C 1
ATOM 899 O O . VAL A 1 113 ? -15.477 7.93 5.039 1 98.25 113 VAL A O 1
ATOM 902 N N . ARG A 1 114 ? -16.328 7.996 7.031 1 96.94 114 ARG A N 1
ATOM 903 C CA . ARG A 1 114 ? -16.719 9.398 6.961 1 96.94 114 ARG A CA 1
ATOM 904 C C . ARG A 1 114 ? -16.172 10.18 8.148 1 96.94 114 ARG A C 1
ATOM 906 O O . ARG A 1 114 ? -15.945 9.617 9.219 1 96.94 114 ARG A O 1
ATOM 913 N N . ASP A 1 115 ? -15.945 11.453 7.957 1 96.44 115 ASP A N 1
ATOM 914 C CA . ASP A 1 115 ? -15.461 12.336 9.008 1 96.44 115 ASP A CA 1
ATOM 915 C C . ASP A 1 115 ? -16.609 12.852 9.875 1 96.44 115 ASP A C 1
ATOM 917 O O . ASP A 1 115 ? -17.688 13.18 9.359 1 96.44 115 ASP A O 1
ATOM 921 N N . THR A 1 116 ? -16.406 12.82 11.172 1 96.5 116 THR A N 1
ATOM 922 C CA . THR A 1 116 ? -17.328 13.438 12.125 1 96.5 116 THR A CA 1
ATOM 923 C C . THR A 1 116 ? -16.781 14.766 12.633 1 96.5 116 THR A C 1
ATOM 925 O O . THR A 1 116 ? -15.812 14.789 13.391 1 96.5 116 THR A O 1
ATOM 928 N N . PHE A 1 117 ? -17.422 15.836 12.25 1 97.25 117 PHE A N 1
ATOM 929 C CA . PHE A 1 117 ? -16.891 17.172 12.477 1 97.25 117 PHE A CA 1
ATOM 930 C C . PHE A 1 117 ? -17.172 17.641 13.898 1 97.25 117 PHE A C 1
ATOM 932 O O . PHE A 1 117 ? -18.203 17.297 14.477 1 97.25 117 PHE A O 1
ATOM 939 N N . PRO A 1 118 ? -16.234 18.359 14.508 1 96.81 118 PRO A N 1
ATOM 940 C CA . PRO A 1 118 ? -16.547 19.016 15.781 1 96.81 118 PRO A CA 1
ATOM 941 C C . PRO A 1 118 ? -17.656 20.047 15.672 1 96.81 118 PRO A C 1
ATOM 943 O O . PRO A 1 118 ? -17.969 20.516 14.578 1 96.81 118 PRO A O 1
ATOM 946 N N . GLU A 1 119 ? -18.25 20.297 16.859 1 95.38 119 GLU A N 1
ATOM 947 C CA . GLU A 1 119 ? -19.359 21.25 16.906 1 95.38 119 GLU A CA 1
ATOM 948 C C . GLU A 1 119 ? -18.828 22.688 16.938 1 95.38 119 GLU A C 1
ATOM 950 O O . GLU A 1 119 ? -19.031 23.406 17.922 1 95.38 119 GLU A O 1
ATOM 955 N N . ILE A 1 120 ? -18.203 23.109 16 1 97.75 120 ILE A N 1
ATOM 956 C CA . ILE A 1 120 ? -17.766 24.484 15.781 1 97.75 120 ILE A CA 1
ATOM 957 C C . ILE A 1 120 ? -18.391 25.016 14.492 1 97.75 120 ILE A C 1
ATOM 959 O O . ILE A 1 120 ? -18.219 24.438 13.422 1 97.75 120 ILE A O 1
ATOM 963 N N . GLU A 1 121 ? -19.188 26.078 14.648 1 98.31 121 GLU A N 1
ATOM 964 C CA . GLU A 1 121 ? -19.828 26.688 13.484 1 98.31 121 GLU A CA 1
ATOM 965 C C . GLU A 1 121 ? -18.812 27.016 12.391 1 98.31 121 GLU A C 1
ATOM 967 O O . GLU A 1 121 ? -17.75 27.562 12.672 1 98.31 121 GLU A O 1
ATOM 972 N N . GLY A 1 122 ? -19.109 26.562 11.156 1 98.5 122 GLY A N 1
ATOM 973 C CA . GLY A 1 122 ? -18.25 26.891 10.023 1 98.5 122 GLY A CA 1
ATOM 974 C C . GLY A 1 122 ? -17.203 25.844 9.734 1 98.5 122 GLY A C 1
ATOM 975 O O . GLY A 1 122 ? -16.547 25.891 8.695 1 98.5 122 GLY A O 1
ATOM 976 N N . TYR A 1 123 ? -17.016 24.844 10.633 1 98.38 123 TYR A N 1
ATOM 977 C CA . TYR A 1 123 ? -16.016 23.797 10.445 1 98.38 123 TYR A CA 1
ATOM 978 C C . TYR A 1 123 ? -16.203 23.094 9.109 1 98.38 123 TYR A C 1
ATOM 980 O O . TYR A 1 123 ? -15.242 22.938 8.344 1 98.38 123 TYR A O 1
ATOM 988 N N . GLY A 1 124 ? -17.391 22.656 8.828 1 97.12 124 GLY A N 1
ATOM 989 C CA . GLY A 1 124 ? -17.703 21.922 7.609 1 97.12 124 GLY A CA 1
ATOM 990 C C . GLY A 1 124 ? -17.391 22.719 6.348 1 97.12 124 GLY A C 1
ATOM 991 O O . GLY A 1 124 ? -16.906 22.156 5.363 1 97.12 124 GLY A O 1
ATOM 992 N N . GLU A 1 125 ? -17.625 24 6.398 1 96.75 125 GLU A N 1
ATOM 993 C CA . GLU A 1 125 ? -17.391 24.859 5.246 1 96.75 125 GLU A CA 1
ATOM 994 C C . GLU A 1 125 ? -15.891 25 4.969 1 96.75 125 GLU A C 1
ATOM 996 O O . GLU A 1 125 ? -15.484 25.219 3.826 1 96.75 125 GLU A O 1
ATOM 1001 N N . CYS A 1 126 ? -15.078 24.844 6.008 1 97.62 126 CYS A N 1
ATOM 1002 C CA . CYS A 1 126 ? -13.641 25.016 5.879 1 97.62 126 CYS A CA 1
ATOM 1003 C C . CYS A 1 126 ? -12.945 23.688 5.629 1 97.62 126 CYS A C 1
ATOM 1005 O O . CYS A 1 126 ? -11.789 23.641 5.207 1 97.62 126 CYS A O 1
ATOM 1007 N N . TRP A 1 127 ? -13.688 22.578 5.883 1 97.12 127 TRP A N 1
ATOM 1008 C CA . TRP A 1 127 ? -13.125 21.25 5.75 1 97.12 127 TRP A CA 1
ATOM 1009 C C . TRP A 1 127 ? -12.703 20.969 4.309 1 97.12 127 TRP A C 1
ATOM 1011 O O . TRP A 1 127 ? -13.492 21.156 3.381 1 97.12 127 TRP A O 1
ATOM 1021 N N . GLY A 1 128 ? -11.461 20.562 4.137 1 94.94 128 GLY A N 1
ATOM 1022 C CA . GLY A 1 128 ? -10.945 20.234 2.82 1 94.94 128 GLY A CA 1
ATOM 1023 C C . GLY A 1 128 ? -10.594 21.453 1.988 1 94.94 128 GLY A C 1
ATOM 1024 O O . GLY A 1 128 ? -10.078 21.328 0.878 1 94.94 128 GLY A O 1
ATOM 1025 N N . ARG A 1 129 ? -10.844 22.672 2.494 1 94.94 129 ARG A N 1
ATOM 1026 C CA . ARG A 1 129 ? -10.609 23.906 1.77 1 94.94 129 ARG A CA 1
ATOM 1027 C C . ARG A 1 129 ? -9.688 24.844 2.557 1 94.94 129 ARG A C 1
ATOM 1029 O O . ARG A 1 129 ? -9.242 25.859 2.041 1 94.94 129 ARG A O 1
ATOM 1036 N N . GLY A 1 130 ? -9.477 24.453 3.717 1 96.81 130 GLY A N 1
ATOM 1037 C CA . GLY A 1 130 ? -8.609 25.219 4.594 1 96.81 130 GLY A CA 1
ATOM 1038 C C . GLY A 1 130 ? -8.234 24.484 5.863 1 96.81 130 GLY A C 1
ATOM 1039 O O . GLY A 1 130 ? -7.273 24.844 6.543 1 96.81 130 GLY A O 1
ATOM 1040 N N . ILE A 1 131 ? -9.086 23.5 6.199 1 97.75 131 ILE A N 1
ATOM 1041 C CA . ILE A 1 131 ? -8.766 22.578 7.281 1 97.75 131 ILE A CA 1
ATOM 1042 C C . ILE A 1 131 ? -8.297 21.25 6.703 1 97.75 131 ILE A C 1
ATOM 1044 O O . ILE A 1 131 ? -9.039 20.594 5.961 1 97.75 131 ILE A O 1
ATOM 1048 N N . PHE A 1 132 ? -7.102 20.891 7.027 1 96.75 132 PHE A N 1
ATOM 1049 C CA . PHE A 1 132 ? -6.492 19.703 6.438 1 96.75 132 PHE A CA 1
ATOM 1050 C C . PHE A 1 132 ? -6.152 18.672 7.516 1 96.75 132 PHE A C 1
ATOM 1052 O O . PHE A 1 132 ? -5.535 19.016 8.531 1 96.75 132 PHE A O 1
ATOM 1059 N N . HIS A 1 133 ? -6.512 17.453 7.305 1 95.31 133 HIS A N 1
ATOM 1060 C CA . HIS A 1 133 ? -6.234 16.391 8.273 1 95.31 133 HIS A CA 1
ATOM 1061 C C . HIS A 1 133 ? -4.848 15.797 8.055 1 95.31 133 HIS A C 1
ATOM 1063 O O . HIS A 1 133 ? -4.312 15.117 8.93 1 95.31 133 HIS A O 1
ATOM 1069 N N . CYS A 1 134 ? -4.297 15.93 6.914 1 95.19 134 CYS A N 1
ATOM 1070 C CA . CYS A 1 134 ? -3.002 15.367 6.551 1 95.19 134 CYS A CA 1
ATOM 1071 C C . CYS A 1 134 ? -2.152 16.391 5.805 1 95.19 134 CYS A C 1
ATOM 1073 O O . CYS A 1 134 ? -2.439 16.719 4.648 1 95.19 134 CYS A O 1
ATOM 1075 N N . LEU A 1 135 ? -1.098 16.781 6.379 1 96.31 135 LEU A N 1
ATOM 1076 C CA . LEU A 1 135 ? -0.288 17.844 5.789 1 96.31 135 LEU A CA 1
ATOM 1077 C C . LEU A 1 135 ? 0.679 17.281 4.758 1 96.31 135 LEU A C 1
ATOM 1079 O O . LEU A 1 135 ? 1.324 18.031 4.023 1 96.31 135 LEU A O 1
ATOM 1083 N N . PHE A 1 136 ? 0.747 15.898 4.578 1 95.5 136 PHE A N 1
ATOM 1084 C CA . PHE A 1 136 ? 1.407 15.273 3.436 1 95.5 136 PHE A CA 1
ATOM 1085 C C . PHE A 1 136 ? 0.537 15.367 2.188 1 95.5 136 PHE A C 1
ATOM 1087 O O . PHE A 1 136 ? 1.05 15.391 1.067 1 95.5 136 PHE A O 1
ATOM 1094 N N . CYS A 1 137 ? -0.751 15.359 2.465 1 94.81 137 CYS A N 1
ATOM 1095 C CA . CYS A 1 137 ? -1.697 15.375 1.354 1 94.81 137 CYS A CA 1
ATOM 1096 C C . CYS A 1 137 ? -2.053 16.812 0.968 1 94.81 137 CYS A C 1
ATOM 1098 O O . CYS A 1 137 ? -1.953 17.188 -0.202 1 94.81 137 CYS A O 1
ATOM 1100 N N . ASP A 1 138 ? -2.439 17.484 2.178 1 92.69 138 ASP A N 1
ATOM 1101 C CA . ASP A 1 138 ? -2.875 18.859 1.94 1 92.69 138 ASP A CA 1
ATOM 1102 C C . ASP A 1 138 ? -2.086 19.828 2.805 1 92.69 138 ASP A C 1
ATOM 1104 O O . ASP A 1 138 ? -1.905 19.609 4.004 1 92.69 138 ASP A O 1
ATOM 1108 N N . GLY A 1 139 ? -1.122 20.547 2.365 1 92.56 139 GLY A N 1
ATOM 1109 C CA . GLY A 1 139 ? -0.316 21.531 3.062 1 92.56 139 GLY A CA 1
ATOM 1110 C C . GLY A 1 139 ? 0.687 22.219 2.158 1 92.56 139 GLY A C 1
ATOM 1111 O O . GLY A 1 139 ? 0.882 23.438 2.258 1 92.56 139 GLY A O 1
ATOM 1112 N N . TYR A 1 140 ? 1.216 21.375 1.356 1 96.69 140 TYR A N 1
ATOM 1113 C CA . TYR A 1 140 ? 2.295 21.859 0.501 1 96.69 140 TYR A CA 1
ATOM 1114 C C . TYR A 1 140 ? 1.866 23.094 -0.278 1 96.69 140 TYR A C 1
ATOM 1116 O O . TYR A 1 140 ? 2.646 24.031 -0.444 1 96.69 140 TYR A O 1
ATOM 1124 N N . GLU A 1 141 ? 0.634 23.156 -0.768 1 95.75 141 GLU A N 1
ATOM 1125 C CA . GLU A 1 141 ? 0.143 24.25 -1.601 1 95.75 141 GLU A CA 1
ATOM 1126 C C . GLU A 1 141 ? 0.074 25.547 -0.813 1 95.75 141 GLU A C 1
ATOM 1128 O O . GLU A 1 141 ? 0.043 26.641 -1.399 1 95.75 141 GLU A O 1
ATOM 1133 N N . GLY A 1 142 ? -0.021 25.438 0.527 1 94.5 142 GLY A N 1
ATOM 1134 C CA . GLY A 1 142 ? -0.057 26.609 1.384 1 94.5 142 GLY A CA 1
ATOM 1135 C C . GLY A 1 142 ? 1.299 26.969 1.958 1 94.5 142 GLY A C 1
ATOM 1136 O O . GLY A 1 142 ? 1.404 27.859 2.801 1 94.5 142 GLY A O 1
ATOM 1137 N N . ARG A 1 143 ? 2.334 26.297 1.473 1 96.81 143 ARG A N 1
ATOM 1138 C CA . ARG A 1 143 ? 3.664 26.531 2.023 1 96.81 143 ARG A CA 1
ATOM 1139 C C . ARG A 1 143 ? 4.07 27.984 1.864 1 96.81 143 ARG A C 1
ATOM 1141 O O . ARG A 1 143 ? 3.756 28.625 0.853 1 96.81 143 ARG A O 1
ATOM 1148 N N . GLY A 1 144 ? 4.773 28.438 2.857 1 96.12 144 GLY A N 1
ATOM 1149 C CA . GLY A 1 144 ? 5.266 29.812 2.809 1 96.12 144 GLY A CA 1
ATOM 1150 C C . GLY A 1 144 ? 4.285 30.812 3.383 1 96.12 144 GLY A C 1
ATOM 1151 O O . GLY A 1 144 ? 4.582 32 3.445 1 96.12 144 GLY A O 1
ATOM 1152 N N . CYS A 1 145 ? 3.123 30.359 3.83 1 96.69 145 CYS A N 1
ATOM 1153 C CA . CYS A 1 145 ? 2.168 31.281 4.445 1 96.69 145 CYS A CA 1
ATOM 1154 C C . CYS A 1 145 ? 2.721 31.844 5.742 1 96.69 145 CYS A C 1
ATOM 1156 O O . CYS A 1 145 ? 3.594 31.25 6.371 1 96.69 145 CYS A O 1
ATOM 1158 N N . ALA A 1 146 ? 2.166 33 6.109 1 97 146 ALA A N 1
ATOM 1159 C CA . ALA A 1 146 ? 2.676 33.719 7.27 1 97 146 ALA A CA 1
ATOM 1160 C C . ALA A 1 146 ? 2.381 32.969 8.562 1 97 146 ALA A C 1
ATOM 1162 O O . ALA A 1 146 ? 3.207 32.938 9.477 1 97 146 ALA A O 1
ATOM 1163 N N . SER A 1 147 ? 1.197 32.344 8.586 1 98.12 147 SER A N 1
ATOM 1164 C CA . SER A 1 147 ? 0.815 31.641 9.805 1 98.12 147 SER A CA 1
ATOM 1165 C C . SER A 1 147 ? -0.097 30.453 9.492 1 98.12 147 SER A C 1
ATOM 1167 O O . SER A 1 147 ? -0.79 30.453 8.477 1 98.12 147 SER A O 1
ATOM 1169 N N . ALA A 1 148 ? -0.014 29.453 10.297 1 98.56 148 ALA A N 1
ATOM 1170 C CA . ALA A 1 148 ? -0.88 28.266 10.258 1 98.56 148 ALA A CA 1
ATOM 1171 C C . ALA A 1 148 ? -1.336 27.891 11.664 1 98.56 148 ALA A C 1
ATOM 1173 O O . ALA A 1 148 ? -0.751 28.328 12.656 1 98.56 148 ALA A O 1
ATOM 1174 N N . GLY A 1 149 ? -2.434 27.219 11.734 1 98.75 149 GLY A N 1
ATOM 1175 C CA . GLY A 1 149 ? -2.975 26.812 13.023 1 98.75 149 GLY A CA 1
ATOM 1176 C C . GLY A 1 149 ? -3.215 25.328 13.125 1 98.75 149 GLY A C 1
ATOM 1177 O O . GLY A 1 149 ? -3.361 24.641 12.109 1 98.75 149 GLY A O 1
ATOM 1178 N N . VAL A 1 150 ? -3.146 24.781 14.312 1 98.69 150 VAL A N 1
ATOM 1179 C CA . VAL A 1 150 ? -3.545 23.422 14.648 1 98.69 150 VAL A CA 1
ATOM 1180 C C . VAL A 1 150 ? -4.715 23.453 15.633 1 98.69 150 VAL A C 1
ATOM 1182 O O . VAL A 1 150 ? -4.637 24.109 16.672 1 98.69 150 VAL A O 1
ATOM 1185 N N . LEU A 1 151 ? -5.809 22.859 15.227 1 98.69 151 LEU A N 1
ATOM 1186 C CA . LEU A 1 151 ? -6.93 22.719 16.156 1 98.69 151 LEU A CA 1
ATOM 1187 C C . LEU A 1 151 ? -6.727 21.516 17.062 1 98.69 151 LEU A C 1
ATOM 1189 O O . LEU A 1 151 ? -6.895 20.375 16.641 1 98.69 151 LEU A O 1
ATOM 1193 N N . ALA A 1 152 ? -6.375 21.781 18.312 1 98.31 152 ALA A N 1
ATOM 1194 C CA . ALA A 1 152 ? -6.16 20.703 19.281 1 98.31 152 ALA A CA 1
ATOM 1195 C C . ALA A 1 152 ? -7.453 20.359 20.016 1 98.31 152 ALA A C 1
ATOM 1197 O O . ALA A 1 152 ? -7.555 20.547 21.234 1 98.31 152 ALA A O 1
ATOM 1198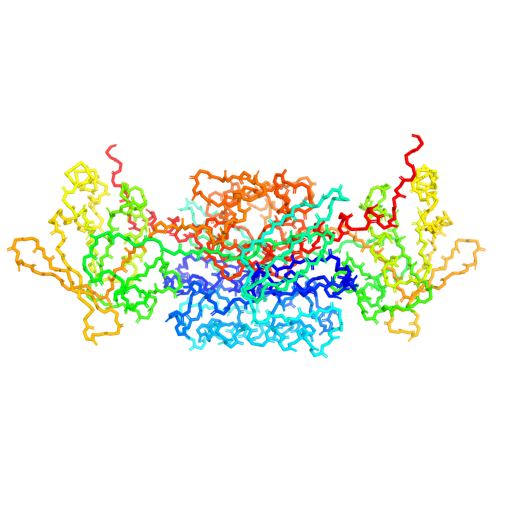 N N . ILE A 1 153 ? -8.383 19.797 19.344 1 97.06 153 ILE A N 1
ATOM 1199 C CA . ILE A 1 153 ? -9.68 19.391 19.875 1 97.06 153 ILE A CA 1
ATOM 1200 C C . ILE A 1 153 ? -9.977 17.953 19.453 1 97.06 153 ILE A C 1
ATOM 1202 O O . ILE A 1 153 ? -9.344 17.422 18.547 1 97.06 153 ILE A O 1
ATOM 1206 N N . GLY A 1 154 ? -10.891 17.297 20.156 1 93.56 154 GLY A N 1
ATOM 1207 C CA . GLY A 1 154 ? -11.219 15.922 19.828 1 93.56 154 GLY A CA 1
ATOM 1208 C C . GLY A 1 154 ? -10.023 14.984 19.906 1 93.56 154 GLY A C 1
ATOM 1209 O O . GLY A 1 154 ? -9.312 14.953 20.906 1 93.56 154 GLY A O 1
ATOM 1210 N N . ASN A 1 155 ? -9.75 14.312 18.797 1 87.75 155 ASN A N 1
ATOM 1211 C CA . ASN A 1 155 ? -8.672 13.336 18.734 1 87.75 155 ASN A CA 1
ATOM 1212 C C . ASN A 1 155 ? -7.305 14 18.828 1 87.75 155 ASN A C 1
ATOM 1214 O O . ASN A 1 155 ? -6.309 13.344 19.156 1 87.75 155 ASN A O 1
ATOM 1218 N N . LEU A 1 156 ? -7.234 15.273 18.625 1 93.44 156 LEU A N 1
ATOM 1219 C CA . LEU A 1 156 ? -5.969 15.992 18.688 1 93.44 156 LEU A CA 1
ATOM 1220 C C . LEU A 1 156 ? -5.836 16.75 20 1 93.44 156 LEU A C 1
ATOM 1222 O O . LEU A 1 156 ? -4.875 17.5 20.203 1 93.44 156 LEU A O 1
ATOM 1226 N N . ALA A 1 157 ? -6.805 16.469 20.938 1 94.5 157 ALA A N 1
ATOM 1227 C CA . ALA A 1 157 ? -6.738 17.141 22.234 1 94.5 157 ALA A CA 1
ATOM 1228 C C . ALA A 1 157 ? -5.766 16.422 23.172 1 94.5 157 ALA A C 1
ATOM 1230 O O . ALA A 1 157 ? -6.145 16 24.266 1 94.5 157 ALA A O 1
ATOM 1231 N N . ASN A 1 158 ? -4.586 16.266 22.75 1 94.19 158 ASN A N 1
ATOM 1232 C CA . ASN A 1 158 ? -3.461 15.773 23.547 1 94.19 158 ASN A CA 1
ATOM 1233 C C . ASN A 1 158 ? -2.133 16.328 23.047 1 94.19 158 ASN A C 1
ATOM 1235 O O . ASN A 1 158 ? -1.966 16.547 21.844 1 94.19 158 ASN A O 1
ATOM 1239 N N . PRO A 1 159 ? -1.258 16.531 23.938 1 94.25 159 PRO A N 1
ATOM 1240 C CA . PRO A 1 159 ? -0.031 17.266 23.609 1 94.25 159 PRO A CA 1
ATOM 1241 C C . PRO A 1 159 ? 0.792 16.578 22.531 1 94.25 159 PRO A C 1
ATOM 1243 O O . PRO A 1 159 ? 1.325 17.25 21.641 1 94.25 159 PRO A O 1
ATOM 1246 N N . MET A 1 160 ? 0.86 15.266 22.578 1 91.69 160 MET A N 1
ATOM 1247 C CA . MET A 1 160 ? 1.695 14.539 21.625 1 91.69 160 MET A CA 1
ATOM 1248 C C . MET A 1 160 ? 1.168 14.688 20.203 1 91.69 160 MET A C 1
ATOM 1250 O O . MET A 1 160 ? 1.922 15.031 19.281 1 91.69 160 MET A O 1
ATOM 1254 N N . ALA A 1 161 ? -0.107 14.453 20.016 1 93.56 161 ALA A N 1
ATOM 1255 C CA . ALA A 1 161 ? -0.721 14.562 18.703 1 93.56 161 ALA A CA 1
ATOM 1256 C C . ALA A 1 161 ? -0.676 16 18.188 1 93.56 161 ALA A C 1
ATOM 1258 O O . ALA A 1 161 ? -0.323 16.25 17.031 1 93.56 161 ALA A O 1
ATOM 1259 N N . ALA A 1 162 ? -1.001 16.938 19.047 1 96.06 162 ALA A N 1
ATOM 1260 C CA . ALA A 1 162 ? -1.001 18.344 18.672 1 96.06 162 ALA A CA 1
ATOM 1261 C C . ALA A 1 162 ? 0.392 18.797 18.25 1 96.06 162 ALA A C 1
ATOM 1263 O O . ALA A 1 162 ? 0.54 19.516 17.25 1 96.06 162 ALA A O 1
ATOM 1264 N N . MET A 1 163 ? 1.407 18.344 19 1 94.69 163 MET A N 1
ATOM 1265 C CA . MET A 1 163 ? 2.779 18.75 18.688 1 94.69 163 MET A CA 1
ATOM 1266 C C . MET A 1 163 ? 3.23 18.156 17.359 1 94.69 163 MET A C 1
ATOM 1268 O O . MET A 1 163 ? 3.939 18.812 16.594 1 94.69 163 MET A O 1
ATOM 1272 N N . HIS A 1 164 ? 2.809 16.969 17.078 1 94 164 HIS A N 1
ATOM 1273 C CA . HIS A 1 164 ? 3.146 16.344 15.805 1 94 164 HIS A CA 1
ATOM 1274 C C . HIS A 1 164 ? 2.621 17.172 14.633 1 94 164 HIS A C 1
ATOM 1276 O O . HIS A 1 164 ? 3.365 17.484 13.703 1 94 164 HIS A O 1
ATOM 1282 N N . PHE A 1 165 ? 1.42 17.609 14.742 1 96.44 165 PHE A N 1
ATOM 1283 C CA . PHE A 1 165 ? 0.808 18.422 13.703 1 96.44 165 PHE A CA 1
ATOM 1284 C C . PHE A 1 165 ? 1.469 19.797 13.633 1 96.44 165 PHE A C 1
ATOM 1286 O O . PHE A 1 165 ? 1.72 20.312 12.539 1 96.44 165 PHE A O 1
ATOM 1293 N N . ALA A 1 166 ? 1.744 20.328 14.797 1 97.19 166 ALA A N 1
ATOM 1294 C CA . ALA A 1 166 ? 2.346 21.656 14.859 1 97.19 166 ALA A CA 1
ATOM 1295 C C . ALA A 1 166 ? 3.723 21.656 14.203 1 97.19 166 ALA A C 1
ATOM 1297 O O . ALA A 1 166 ? 4.066 22.594 13.477 1 97.19 166 ALA A O 1
ATOM 1298 N N . ARG A 1 167 ? 4.449 20.656 14.43 1 95.81 167 ARG A N 1
ATOM 1299 C CA . ARG A 1 167 ? 5.789 20.562 13.859 1 95.81 167 ARG A CA 1
ATOM 1300 C C . ARG A 1 167 ? 5.734 20.422 12.344 1 95.81 167 ARG A C 1
ATOM 1302 O O . ARG A 1 167 ? 6.555 21 11.633 1 95.81 167 ARG A O 1
ATOM 1309 N N . MET A 1 168 ? 4.805 19.688 11.844 1 96.75 168 MET A N 1
ATOM 1310 C CA . MET A 1 168 ? 4.629 19.578 10.391 1 96.75 168 MET A CA 1
ATOM 1311 C C . MET A 1 168 ? 4.23 20.922 9.797 1 96.75 168 MET A C 1
ATOM 1313 O O . MET A 1 168 ? 4.75 21.328 8.758 1 96.75 168 MET A O 1
ATOM 1317 N N . ALA A 1 169 ? 3.342 21.578 10.508 1 97.75 169 ALA A N 1
ATOM 1318 C CA . ALA A 1 169 ? 2.891 22.891 10.039 1 97.75 169 ALA A CA 1
ATOM 1319 C C . ALA A 1 169 ? 4.035 23.891 10.047 1 97.75 169 ALA A C 1
ATOM 1321 O O . ALA A 1 169 ? 4.082 24.797 9.203 1 97.75 169 ALA A O 1
ATOM 1322 N N . LYS A 1 170 ? 4.922 23.734 10.984 1 96.38 170 LYS A N 1
ATOM 1323 C CA . LYS A 1 170 ? 6.047 24.656 11.117 1 96.38 170 LYS A CA 1
ATOM 1324 C C . LYS A 1 170 ? 6.953 24.594 9.891 1 96.38 170 LYS A C 1
ATOM 1326 O O . LYS A 1 170 ? 7.594 25.594 9.539 1 96.38 170 LYS A O 1
ATOM 1331 N N . ARG A 1 171 ? 6.977 23.531 9.211 1 95.44 171 ARG A N 1
ATOM 1332 C CA . ARG A 1 171 ? 7.766 23.391 7.988 1 95.44 171 ARG A CA 1
ATOM 1333 C C . ARG A 1 171 ? 7.141 24.172 6.84 1 95.44 171 ARG A C 1
ATOM 1335 O O . ARG A 1 171 ? 7.828 24.516 5.875 1 95.44 171 ARG A O 1
ATOM 1342 N N . LEU A 1 172 ? 5.887 24.5 6.965 1 97.31 172 LEU A N 1
ATOM 1343 C CA . LEU A 1 172 ? 5.133 25.031 5.836 1 97.31 172 LEU A CA 1
ATOM 1344 C C . LEU A 1 172 ? 4.75 26.484 6.082 1 97.31 172 LEU A C 1
ATOM 1346 O O . LEU A 1 172 ? 4.23 27.156 5.188 1 97.31 172 LEU A O 1
ATOM 1350 N N . SER A 1 173 ? 4.973 26.953 7.293 1 97.5 173 SER A N 1
ATOM 1351 C CA . SER A 1 173 ? 4.559 28.312 7.664 1 97.5 173 SER A CA 1
ATOM 1352 C C . SER A 1 173 ? 5.582 28.969 8.586 1 97.5 173 SER A C 1
ATOM 1354 O O . SER A 1 173 ? 6.453 28.281 9.141 1 97.5 173 SER A O 1
ATOM 1356 N N . THR A 1 174 ? 5.5 30.266 8.758 1 96.94 174 THR A N 1
ATOM 1357 C CA . THR A 1 174 ? 6.441 31 9.594 1 96.94 174 THR A CA 1
ATOM 1358 C C . THR A 1 174 ? 6.047 30.891 11.07 1 96.94 174 THR A C 1
ATOM 1360 O O . THR A 1 174 ? 6.887 30.609 11.922 1 96.94 174 THR A O 1
ATOM 1363 N N . ILE A 1 175 ? 4.809 31.094 11.344 1 97.62 175 ILE A N 1
ATOM 1364 C CA . ILE A 1 175 ? 4.289 31.062 12.711 1 97.62 175 ILE A CA 1
ATOM 1365 C C . ILE A 1 175 ? 3.23 29.969 12.82 1 97.62 175 ILE A C 1
ATOM 1367 O O . ILE A 1 175 ? 2.383 29.812 11.938 1 97.62 175 ILE A O 1
ATOM 1371 N N . VAL A 1 176 ? 3.328 29.172 13.867 1 98.44 176 VAL A N 1
ATOM 1372 C CA . VAL A 1 176 ? 2.324 28.141 14.109 1 98.44 176 VAL A CA 1
ATOM 1373 C C . VAL A 1 176 ? 1.683 28.359 15.477 1 98.44 176 VAL A C 1
ATOM 1375 O O . VAL A 1 176 ? 2.381 28.609 16.469 1 98.44 176 VAL A O 1
ATOM 1378 N N . THR A 1 177 ? 0.37 28.344 15.5 1 98.81 177 THR A N 1
ATOM 1379 C CA . THR A 1 177 ? -0.378 28.453 16.75 1 98.81 177 THR A CA 1
ATOM 1380 C C . THR A 1 177 ? -1.25 27.219 16.969 1 98.81 177 THR A C 1
ATOM 1382 O O . THR A 1 177 ? -1.981 26.797 16.078 1 98.81 177 THR A O 1
ATOM 1385 N N . VAL A 1 178 ? -1.147 26.609 18.172 1 98.75 178 VAL A N 1
ATOM 1386 C CA . VAL A 1 178 ? -2.043 25.531 18.578 1 98.75 178 VAL A CA 1
ATOM 1387 C C . VAL A 1 178 ? -3.23 26.094 19.344 1 98.75 178 VAL A C 1
ATOM 1389 O O . VAL A 1 178 ? -3.051 26.75 20.375 1 98.75 178 VAL A O 1
ATOM 1392 N N . TYR A 1 179 ? -4.414 25.828 18.859 1 98.88 179 TYR A N 1
ATOM 1393 C CA . TYR A 1 179 ? -5.641 26.328 19.484 1 98.88 179 TYR A CA 1
ATOM 1394 C C . TYR A 1 179 ? -6.285 25.234 20.328 1 98.88 179 TYR A C 1
ATOM 1396 O O . TYR A 1 179 ? -6.688 24.188 19.828 1 98.88 179 TYR A O 1
ATOM 1404 N N . THR A 1 180 ? -6.523 25.516 21.672 1 98.62 180 THR A N 1
ATOM 1405 C CA . THR A 1 180 ? -7 24.484 22.578 1 98.62 180 THR A CA 1
ATOM 1406 C C . THR A 1 180 ? -8.492 24.641 22.844 1 98.62 180 THR A C 1
ATOM 1408 O O . THR A 1 180 ? -9.102 23.812 23.531 1 98.62 180 THR A O 1
ATOM 1411 N N . HIS A 1 181 ? -9.07 25.719 22.297 1 98.38 181 HIS A N 1
ATOM 1412 C CA . HIS A 1 181 ? -10.516 25.922 22.328 1 98.38 181 HIS A CA 1
ATOM 1413 C C . HIS A 1 181 ? -11.047 25.859 23.766 1 98.38 181 HIS A C 1
ATOM 1415 O O . HIS A 1 181 ? -11.992 25.125 24.047 1 98.38 181 HIS A O 1
ATOM 1421 N N . GLY A 1 182 ? -10.367 26.484 24.75 1 97.5 182 GLY A N 1
ATOM 1422 C CA . GLY A 1 182 ? -10.875 26.672 26.094 1 97.5 182 GLY A CA 1
ATOM 1423 C C . GLY A 1 182 ? -10.352 25.656 27.078 1 97.5 182 GLY A C 1
ATOM 1424 O O . GLY A 1 182 ? -10.625 25.734 28.281 1 97.5 182 GLY A O 1
ATOM 1425 N N . SER A 1 183 ? -9.562 24.641 26.656 1 97.75 183 SER A N 1
ATOM 1426 C CA . SER A 1 183 ? -9.07 23.609 27.547 1 97.75 183 SER A CA 1
ATOM 1427 C C . SER A 1 183 ? -7.879 24.094 28.359 1 97.75 183 SER A C 1
ATOM 1429 O O . SER A 1 183 ? -6.758 24.172 27.844 1 97.75 183 SER A O 1
ATOM 1431 N N . GLU A 1 184 ? -8.062 24.297 29.641 1 97.62 184 GLU A N 1
ATOM 1432 C CA . GLU A 1 184 ? -7.008 24.812 30.5 1 97.62 184 GLU A CA 1
ATOM 1433 C C . GLU A 1 184 ? -5.898 23.781 30.703 1 97.62 184 GLU A C 1
ATOM 1435 O O . GLU A 1 184 ? -4.715 24.109 30.609 1 97.62 184 GLU A O 1
ATOM 1440 N N . GLU A 1 185 ? -6.332 22.609 30.922 1 97.38 185 GLU A N 1
ATOM 1441 C CA . GLU A 1 185 ? -5.371 21.531 31.172 1 97.38 185 GLU A CA 1
ATOM 1442 C C . GLU A 1 185 ? -4.492 21.281 29.953 1 97.38 185 GLU A C 1
ATOM 1444 O O . GLU A 1 185 ? -3.27 21.172 30.078 1 97.38 185 GLU A O 1
ATOM 1449 N N . LEU A 1 186 ? -5.117 21.203 28.812 1 97.94 186 LEU A N 1
ATOM 1450 C CA . LEU A 1 186 ? -4.367 21 27.578 1 97.94 186 LEU A CA 1
ATOM 1451 C C . LEU A 1 186 ? -3.447 22.188 27.297 1 97.94 186 LEU A C 1
ATOM 1453 O O . LEU A 1 186 ? -2.312 22 26.859 1 97.94 186 LEU A O 1
ATOM 1457 N N . THR A 1 187 ? -3.906 23.391 27.594 1 98.12 187 THR A N 1
ATOM 1458 C CA . THR A 1 187 ? -3.109 24.594 27.391 1 98.12 187 THR A CA 1
ATOM 1459 C C . THR A 1 187 ? -1.83 24.547 28.219 1 98.12 187 THR A C 1
ATOM 1461 O O . THR A 1 187 ? -0.741 24.812 27.719 1 98.12 187 THR A O 1
ATOM 1464 N N . LYS A 1 188 ? -2 24.188 29.453 1 97.31 188 LYS A N 1
ATOM 1465 C CA . LYS A 1 188 ? -0.85 24.109 30.344 1 97.31 188 LYS A CA 1
ATOM 1466 C C . LYS A 1 188 ? 0.164 23.078 29.844 1 97.31 188 LYS A C 1
ATOM 1468 O O . LYS A 1 188 ? 1.364 23.359 29.797 1 97.31 188 LYS A O 1
ATOM 1473 N N . ALA A 1 189 ? -0.315 21.969 29.453 1 96.81 189 ALA A N 1
ATOM 1474 C CA . ALA A 1 189 ? 0.551 20.906 28.969 1 96.81 189 ALA A CA 1
ATOM 1475 C C . ALA A 1 189 ? 1.277 21.328 27.688 1 96.81 189 ALA A C 1
ATOM 1477 O O . ALA A 1 189 ? 2.475 21.078 27.547 1 96.81 189 ALA A O 1
ATOM 1478 N N . LEU A 1 190 ? 0.588 22.016 26.812 1 97.12 190 LEU A N 1
ATOM 1479 C CA . LEU A 1 190 ? 1.153 22.406 25.516 1 97.12 190 LEU A CA 1
ATOM 1480 C C . LEU A 1 190 ? 2.137 23.562 25.688 1 97.12 190 LEU A C 1
ATOM 1482 O O . LEU A 1 190 ? 3.129 23.641 24.953 1 97.12 190 LEU A O 1
ATOM 1486 N N . LYS A 1 191 ? 1.816 24.469 26.594 1 96.25 191 LYS A N 1
ATOM 1487 C CA . LYS A 1 191 ? 2.766 25.547 26.844 1 96.25 191 LYS A CA 1
ATOM 1488 C C . LYS A 1 191 ? 4.109 24.984 27.312 1 96.25 191 LYS A C 1
ATOM 1490 O O . LYS A 1 191 ? 5.16 25.531 26.969 1 96.25 191 LYS A O 1
ATOM 1495 N N . LYS A 1 192 ? 4.023 23.953 28.047 1 94.31 192 LYS A N 1
ATOM 1496 C CA . LYS A 1 192 ? 5.254 23.297 28.469 1 94.31 192 LYS A CA 1
ATOM 1497 C C . LYS A 1 192 ? 5.961 22.625 27.297 1 94.31 192 LYS A C 1
ATOM 1499 O O . LYS A 1 192 ? 7.172 22.781 27.125 1 94.31 192 LYS A O 1
ATOM 1504 N N . SER A 1 193 ? 5.234 21.906 26.516 1 92.94 193 SER A N 1
ATOM 1505 C CA . SER A 1 193 ? 5.785 21.125 25.406 1 92.94 193 SER A CA 1
ATOM 1506 C C . SER A 1 193 ? 6.316 22.016 24.297 1 92.94 193 SER A C 1
ATOM 1508 O O . SER A 1 193 ? 7.199 21.625 23.531 1 92.94 193 SER A O 1
ATOM 1510 N N . THR A 1 194 ? 5.824 23.234 24.188 1 94.12 194 THR A N 1
ATOM 1511 C CA . THR A 1 194 ? 6.176 24.094 23.062 1 94.12 194 THR A CA 1
ATOM 1512 C C . THR A 1 194 ? 7.297 25.062 23.453 1 94.12 194 THR A C 1
ATOM 1514 O O . THR A 1 194 ? 7.746 25.859 22.625 1 94.12 194 THR A O 1
ATOM 1517 N N . GLN A 1 195 ? 7.68 25.016 24.656 1 91.56 195 GLN A N 1
ATOM 1518 C CA . GLN A 1 195 ? 8.727 25.922 25.109 1 91.56 195 GLN A CA 1
ATOM 1519 C C . GLN A 1 195 ? 9.977 25.797 24.234 1 91.56 195 GLN A C 1
ATOM 1521 O O . GLN A 1 195 ? 10.477 24.688 24.016 1 91.56 195 GLN A O 1
ATOM 1526 N N . GLY A 1 196 ? 10.414 26.906 23.656 1 88.25 196 GLY A N 1
ATOM 1527 C CA . GLY A 1 196 ? 11.648 26.906 22.875 1 88.25 196 GLY A CA 1
ATOM 1528 C C . GLY A 1 196 ? 11.445 26.516 21.422 1 88.25 196 GLY A C 1
ATOM 1529 O O . GLY A 1 196 ? 12.391 26.562 20.641 1 88.25 196 GLY A O 1
ATOM 1530 N N . THR A 1 197 ? 10.281 26.172 21.031 1 90.56 197 THR A N 1
ATOM 1531 C CA . THR A 1 197 ? 10.039 25.688 19.672 1 90.56 197 THR A CA 1
ATOM 1532 C C . THR A 1 197 ? 9.562 26.828 18.766 1 90.56 197 THR A C 1
ATOM 1534 O O . THR A 1 197 ? 9.578 26.703 17.547 1 90.56 197 THR A O 1
ATOM 1537 N N . GLY A 1 198 ? 9.078 27.906 19.344 1 91.62 198 GLY A N 1
ATOM 1538 C CA . GLY A 1 198 ? 8.477 28.984 18.578 1 91.62 198 GLY A CA 1
ATOM 1539 C C . GLY A 1 198 ? 7.012 28.75 18.266 1 91.62 198 GLY A C 1
ATOM 1540 O O . GLY A 1 198 ? 6.355 29.609 17.672 1 91.62 198 GLY A O 1
ATOM 1541 N N . ILE A 1 199 ? 6.469 27.641 18.641 1 96.56 199 ILE A N 1
ATOM 1542 C CA . ILE A 1 199 ? 5.055 27.328 18.469 1 96.56 199 ILE A CA 1
ATOM 1543 C C . ILE A 1 199 ? 4.23 28.016 19.562 1 96.56 199 ILE A C 1
ATOM 1545 O O . ILE A 1 199 ? 4.59 27.969 20.734 1 96.56 199 ILE A O 1
ATOM 1549 N N . LYS A 1 200 ? 3.207 28.656 19.188 1 98.06 200 LYS A N 1
ATOM 1550 C CA . LYS A 1 200 ? 2.344 29.375 20.125 1 98.06 200 LYS A CA 1
ATOM 1551 C C . LYS A 1 200 ? 1.152 28.516 20.547 1 98.06 200 LYS A C 1
ATOM 1553 O O . LYS A 1 200 ? 0.77 27.594 19.828 1 98.06 200 LYS A O 1
ATOM 1558 N N . VAL A 1 201 ? 0.64 28.828 21.75 1 98.44 201 VAL A N 1
ATOM 1559 C CA . VAL A 1 201 ? -0.57 28.172 22.25 1 98.44 201 VAL A CA 1
ATOM 1560 C C . VAL A 1 201 ? -1.64 29.219 22.531 1 98.44 201 VAL A C 1
ATOM 1562 O O . VAL A 1 201 ? -1.365 30.234 23.203 1 98.44 201 VAL A O 1
ATOM 1565 N N . ASP A 1 202 ? -2.779 29.062 21.906 1 98.69 202 ASP A N 1
ATOM 1566 C CA . ASP A 1 202 ? -3.912 29.969 22.094 1 98.69 202 ASP A CA 1
ATOM 1567 C C . ASP A 1 202 ? -5.098 29.234 22.719 1 98.69 202 ASP A C 1
ATOM 1569 O O . ASP A 1 202 ? -5.656 28.328 22.109 1 98.69 202 ASP A O 1
ATOM 1573 N N . GLN A 1 203 ? -5.566 29.625 23.859 1 98.31 203 GLN A N 1
ATOM 1574 C CA . GLN A 1 203 ? -6.578 28.906 24.641 1 98.31 203 GLN A CA 1
ATOM 1575 C C . GLN A 1 203 ? -7.973 29.469 24.375 1 98.31 203 GLN A C 1
ATOM 1577 O O . GLN A 1 203 ? -8.977 28.875 24.781 1 98.31 203 GLN A O 1
ATOM 1582 N N . ARG A 1 204 ? -8.109 30.609 23.734 1 98.25 204 ARG A N 1
ATOM 1583 C CA . ARG A 1 204 ? -9.406 31.266 23.578 1 98.25 204 ARG A CA 1
ATOM 1584 C C . ARG A 1 204 ? -10.414 30.328 22.922 1 98.25 204 ARG A C 1
ATOM 1586 O O . ARG A 1 204 ? -10.094 29.625 21.953 1 98.25 204 ARG A O 1
ATOM 1593 N N . PRO A 1 205 ? -11.57 30.234 23.453 1 98.31 205 PRO A N 1
ATOM 1594 C CA . PRO A 1 205 ? -12.609 29.438 22.828 1 98.31 205 PRO A CA 1
ATOM 1595 C C . PRO A 1 205 ? -13.023 29.969 21.453 1 98.31 205 PRO A C 1
ATOM 1597 O O . PRO A 1 205 ? -13.125 31.188 21.281 1 98.31 205 PRO A O 1
ATOM 1600 N N . ILE A 1 206 ? -13.242 29.094 20.547 1 98.69 206 ILE A N 1
ATOM 1601 C CA . ILE A 1 206 ? -13.594 29.438 19.172 1 98.69 206 ILE A CA 1
ATOM 1602 C C . ILE A 1 206 ? -15.109 29.375 19 1 98.69 206 ILE A C 1
ATOM 1604 O O . ILE A 1 206 ? -15.734 28.359 19.328 1 98.69 206 ILE A O 1
ATOM 1608 N N . THR A 1 207 ? -15.672 30.453 18.484 1 98.25 207 THR A N 1
ATOM 1609 C CA . THR A 1 207 ? -17.109 30.484 18.25 1 98.25 207 THR A CA 1
ATOM 1610 C C . THR A 1 207 ? -17.438 30.031 16.828 1 98.25 207 THR A C 1
ATOM 1612 O O . THR A 1 207 ? -18.453 29.359 16.609 1 98.25 207 THR A O 1
ATOM 1615 N N . ARG A 1 208 ? -16.562 30.453 15.953 1 98.31 208 ARG A N 1
ATOM 1616 C CA . ARG A 1 208 ? -16.859 30.156 14.555 1 98.31 208 ARG A CA 1
ATOM 1617 C C . ARG A 1 208 ? -15.586 30.188 13.711 1 98.31 208 ARG A C 1
ATOM 1619 O O . ARG A 1 208 ? -14.602 30.828 14.078 1 98.31 208 ARG A O 1
ATOM 1626 N N . LEU A 1 209 ? -15.602 29.375 12.656 1 98.75 209 LEU A N 1
ATOM 1627 C CA . LEU A 1 209 ? -14.594 29.391 11.609 1 98.75 209 LEU A CA 1
ATOM 1628 C C . LEU A 1 209 ? -15.164 29.938 10.312 1 98.75 209 LEU A C 1
ATOM 1630 O O . LEU A 1 209 ? -16.312 29.641 9.953 1 98.75 209 LEU A O 1
ATOM 1634 N N . ILE A 1 210 ? -14.398 30.766 9.648 1 98.56 210 ILE A N 1
ATOM 1635 C CA . ILE A 1 210 ? -14.844 31.344 8.383 1 98.56 210 ILE A CA 1
ATOM 1636 C C . ILE A 1 210 ? -13.781 31.094 7.309 1 98.56 210 ILE A C 1
ATOM 1638 O O . ILE A 1 210 ? -12.609 31.422 7.504 1 98.56 210 ILE A O 1
ATOM 1642 N N . LYS A 1 211 ? -14.25 30.484 6.215 1 98 211 LYS A N 1
ATOM 1643 C CA . LYS A 1 211 ? -13.336 30.344 5.09 1 98 211 LYS A CA 1
ATOM 1644 C C . LYS A 1 211 ? -12.914 31.688 4.531 1 98 211 LYS A C 1
ATOM 1646 O O . LYS A 1 211 ? -13.766 32.531 4.219 1 98 211 LYS A O 1
ATOM 1651 N N . GLY A 1 212 ? -11.602 31.906 4.527 1 94.94 212 GLY A N 1
ATOM 1652 C CA . GLY A 1 212 ? -11.078 33.156 4.004 1 94.94 212 GLY A CA 1
ATOM 1653 C C . GLY A 1 212 ? -11.031 33.188 2.49 1 94.94 212 GLY A C 1
ATOM 1654 O O . GLY A 1 212 ? -11.375 32.219 1.827 1 94.94 212 GLY A O 1
ATOM 1655 N N . PRO A 1 213 ? -10.641 34.344 1.95 1 90.69 213 PRO A N 1
ATOM 1656 C CA . PRO A 1 213 ? -10.633 34.531 0.499 1 90.69 213 PRO A CA 1
ATOM 1657 C C . PRO A 1 213 ? -9.453 33.812 -0.179 1 90.69 213 PRO A C 1
ATOM 1659 O O . PRO A 1 213 ? -9.5 33.562 -1.384 1 90.69 213 PRO A O 1
ATOM 1662 N N . GLY A 1 214 ? -8.438 33.625 0.615 1 90.5 214 GLY A N 1
ATOM 1663 C CA . GLY A 1 214 ? -7.285 32.969 0.043 1 90.5 214 GLY A CA 1
ATOM 1664 C C . GLY A 1 214 ? -7.555 31.5 -0.277 1 90.5 214 GLY A C 1
ATOM 1665 O O . GLY A 1 214 ? -8.664 31 -0.065 1 90.5 214 GLY A O 1
ATOM 1666 N N . ALA A 1 215 ? -6.574 30.844 -0.882 1 90.94 215 ALA A N 1
ATOM 1667 C CA . ALA A 1 215 ? -6.719 29.453 -1.319 1 90.94 215 ALA A CA 1
ATOM 1668 C C . ALA A 1 215 ? -7.078 28.547 -0.148 1 90.94 215 ALA A C 1
ATOM 1670 O O . ALA A 1 215 ? -7.93 27.656 -0.276 1 90.94 215 ALA A O 1
ATOM 1671 N N . SER A 1 216 ? -6.453 28.812 1.023 1 96.06 216 SER A N 1
ATOM 1672 C CA . SER A 1 216 ? -6.676 27.906 2.143 1 96.06 216 SER A CA 1
ATOM 1673 C C . SER A 1 216 ? -6.852 28.672 3.451 1 96.06 216 SER A C 1
ATOM 1675 O O . SER A 1 216 ? -6.934 28.078 4.523 1 96.06 216 SER A O 1
ATOM 1677 N N . ASP A 1 217 ? -6.977 29.953 3.438 1 97.06 217 ASP A N 1
ATOM 1678 C CA . ASP A 1 217 ? -7.039 30.75 4.66 1 97.06 217 ASP A CA 1
ATOM 1679 C C . ASP A 1 217 ? -8.312 30.453 5.445 1 97.06 217 ASP A C 1
ATOM 1681 O O . ASP A 1 217 ? -9.375 30.234 4.855 1 97.06 217 ASP A O 1
ATOM 1685 N N . VAL A 1 218 ? -8.219 30.438 6.719 1 98.62 218 VAL A N 1
ATOM 1686 C CA . VAL A 1 218 ? -9.344 30.266 7.633 1 98.62 218 VAL A CA 1
ATOM 1687 C C . VAL A 1 218 ? -9.281 31.312 8.742 1 98.62 218 VAL A C 1
ATOM 1689 O O . VAL A 1 218 ? -8.219 31.531 9.328 1 98.62 218 VAL A O 1
ATOM 1692 N N . GLN A 1 219 ? -10.359 31.984 8.969 1 98.62 219 GLN A N 1
ATOM 1693 C CA . GLN A 1 219 ? -10.469 32.906 10.078 1 98.62 219 GLN A CA 1
ATOM 1694 C C . GLN A 1 219 ? -11.117 32.25 11.297 1 98.62 219 GLN A C 1
ATOM 1696 O O . GLN A 1 219 ? -12.148 31.578 11.172 1 98.62 219 GLN A O 1
ATOM 1701 N N . LEU A 1 220 ? -10.5 32.344 12.43 1 98.75 220 LEU A N 1
ATOM 1702 C CA . LEU A 1 220 ? -11.047 31.922 13.711 1 98.75 220 LEU A CA 1
ATOM 1703 C C . LEU A 1 220 ? -11.656 33.094 14.477 1 98.75 220 LEU A C 1
ATOM 1705 O O . LEU A 1 220 ? -10.977 34.094 14.742 1 98.75 220 LEU A O 1
ATOM 1709 N N . ILE A 1 221 ? -12.938 32.969 14.734 1 98.81 221 ILE A N 1
ATOM 1710 C CA . ILE A 1 221 ? -13.602 33.969 15.586 1 98.81 221 ILE A CA 1
ATOM 1711 C C . ILE A 1 221 ? -13.711 33.438 17.016 1 98.81 221 ILE A C 1
ATOM 1713 O O . ILE A 1 221 ? -14.234 32.344 17.234 1 98.81 221 ILE A O 1
ATOM 1717 N N . PHE A 1 222 ? -13.25 34.219 17.953 1 98.62 222 PHE A N 1
ATOM 1718 C CA . PHE A 1 222 ? -13.227 33.781 19.344 1 98.62 222 PHE A CA 1
ATOM 1719 C C . PHE A 1 222 ? -14.438 34.312 20.109 1 98.62 222 PHE A C 1
ATOM 1721 O O . PHE A 1 222 ? -15.133 35.219 19.625 1 98.62 222 PHE A O 1
ATOM 1728 N N . GLU A 1 223 ? -14.68 33.719 21.234 1 98 223 GLU A N 1
ATOM 1729 C CA . GLU A 1 223 ? -15.836 34.094 22.062 1 98 223 GLU A CA 1
ATOM 1730 C C . GLU A 1 223 ? -15.766 35.562 22.484 1 98 223 GLU A C 1
ATOM 1732 O O . GLU A 1 223 ? -16.797 36.219 22.656 1 98 223 GLU A O 1
ATOM 1737 N N . ASP A 1 224 ? -14.586 36.062 22.688 1 97.62 224 ASP A N 1
ATOM 1738 C CA . ASP A 1 224 ? -14.445 37.438 23.156 1 97.62 224 ASP A CA 1
ATOM 1739 C C . ASP A 1 224 ? -14.609 38.438 22.016 1 97.62 224 ASP A C 1
ATOM 1741 O O . ASP A 1 224 ? -14.445 39.656 22.203 1 97.62 224 ASP A O 1
ATOM 1745 N N . GLY A 1 225 ? -14.812 37.938 20.812 1 96.5 225 GLY A N 1
ATOM 1746 C CA . GLY A 1 225 ? -15.109 38.812 19.672 1 96.5 225 GLY A CA 1
ATOM 1747 C C . GLY A 1 225 ? -13.898 39.094 18.797 1 96.5 225 GLY A C 1
ATOM 1748 O O . GLY A 1 225 ? -14.031 39.562 17.672 1 96.5 225 GLY A O 1
ATOM 1749 N N . THR A 1 226 ? -12.734 38.719 19.266 1 98 226 THR A N 1
ATOM 1750 C CA . THR A 1 226 ? -11.531 38.906 18.453 1 98 226 THR A CA 1
ATOM 1751 C C . THR A 1 226 ? -11.391 37.781 17.438 1 98 226 THR A C 1
ATOM 1753 O O . THR A 1 226 ? -12.164 36.812 17.453 1 98 226 THR A O 1
ATOM 1756 N N . ALA A 1 227 ? -10.453 38.031 16.5 1 98 227 ALA A N 1
ATOM 1757 C CA . ALA A 1 227 ? -10.297 37.031 15.43 1 98 227 ALA A CA 1
ATOM 1758 C C . ALA A 1 227 ? -8.828 36.844 15.078 1 98 227 ALA A C 1
ATOM 1760 O O . ALA A 1 227 ? -7.984 37.688 15.406 1 98 227 ALA A O 1
ATOM 1761 N N . ALA A 1 228 ? -8.484 35.75 14.562 1 98.06 228 ALA A N 1
ATOM 1762 C CA . ALA A 1 228 ? -7.195 35.438 13.953 1 98.06 228 ALA A CA 1
ATOM 1763 C C . ALA A 1 228 ? -7.379 34.75 12.594 1 98.06 228 ALA A C 1
ATOM 1765 O O . ALA A 1 228 ? -8.383 34.094 12.359 1 98.06 228 ALA A O 1
ATOM 1766 N N . THR A 1 229 ? -6.457 35.062 11.672 1 98.19 229 THR A N 1
ATOM 1767 C CA . THR A 1 229 ? -6.488 34.406 10.359 1 98.19 229 THR A CA 1
ATOM 1768 C C . THR A 1 229 ? -5.25 33.531 10.148 1 98.19 229 THR A C 1
ATOM 1770 O O . THR A 1 229 ? -4.125 34 10.383 1 98.19 229 THR A O 1
ATOM 1773 N N . GLU A 1 230 ? -5.461 32.344 9.82 1 98.5 230 GLU A N 1
ATOM 1774 C CA . GLU A 1 230 ? -4.387 31.406 9.5 1 98.5 230 GLU A CA 1
ATOM 1775 C C . GLU A 1 230 ? -4.387 31.062 8.016 1 98.5 230 GLU A C 1
ATOM 1777 O O . GLU A 1 230 ? -5.445 30.984 7.391 1 98.5 230 GLU A O 1
ATOM 1782 N N . GLY A 1 231 ? -3.172 30.844 7.445 1 98.25 231 GLY A N 1
ATOM 1783 C CA . GLY A 1 231 ? -3.074 30.406 6.062 1 98.25 231 GLY A CA 1
ATOM 1784 C C . GLY A 1 231 ? -3.719 29.047 5.82 1 98.25 231 GLY A C 1
ATOM 1785 O O . GLY A 1 231 ? -4.184 28.766 4.715 1 98.25 231 GLY A O 1
ATOM 1786 N N . PHE A 1 232 ? -3.746 28.188 6.746 1 98.44 232 PHE A N 1
ATOM 1787 C CA . PHE A 1 232 ? -4.508 26.953 6.824 1 98.44 232 PHE A CA 1
ATOM 1788 C C . PHE A 1 232 ? -4.617 26.469 8.266 1 98.44 232 PHE A C 1
ATOM 1790 O O . PHE A 1 232 ? -3.902 26.953 9.148 1 98.44 232 PHE A O 1
ATOM 1797 N N . LEU A 1 233 ? -5.594 25.625 8.547 1 98.56 233 LEU A N 1
ATOM 1798 C CA . LEU A 1 233 ? -5.715 24.906 9.812 1 98.56 233 LEU A CA 1
ATOM 1799 C C . LEU A 1 233 ? -5.504 23.406 9.609 1 98.56 233 LEU A C 1
ATOM 1801 O O . LEU A 1 233 ? -5.891 22.844 8.578 1 98.56 233 LEU A O 1
ATOM 1805 N N . SER A 1 234 ? -4.824 22.797 10.555 1 98.25 234 SER A N 1
ATOM 1806 C CA . SER A 1 234 ? -4.699 21.344 10.562 1 98.25 234 SER A CA 1
ATOM 1807 C C . SER A 1 234 ? -5.527 20.719 11.688 1 98.25 234 SER A C 1
ATOM 1809 O O . SER A 1 234 ? -5.484 21.188 12.82 1 98.25 234 SER A O 1
ATOM 1811 N N . HIS A 1 235 ? -6.293 19.781 11.367 1 98.19 235 HIS A N 1
ATOM 1812 C CA . HIS A 1 235 ? -7.113 19.047 12.32 1 98.19 235 HIS A CA 1
ATOM 1813 C C . HIS A 1 235 ? -7.488 17.672 11.773 1 98.19 235 HIS A C 1
ATOM 1815 O O . HIS A 1 235 ? -7.699 17.516 10.57 1 98.19 235 HIS A O 1
ATOM 1821 N N . ARG A 1 236 ? -7.535 16.719 12.602 1 96.25 236 ARG A N 1
ATOM 1822 C CA . ARG A 1 236 ? -7.988 15.375 12.258 1 96.25 236 ARG A CA 1
ATOM 1823 C C . ARG A 1 236 ? -9.273 15.023 13 1 96.25 236 ARG A C 1
ATOM 1825 O O . ARG A 1 236 ? -9.234 14.664 14.18 1 96.25 236 ARG A O 1
ATOM 1832 N N . PRO A 1 237 ? -10.406 15.109 12.305 1 95.69 237 PRO A N 1
ATOM 1833 C CA . PRO A 1 237 ? -11.664 14.758 12.977 1 95.69 237 PRO A CA 1
ATOM 1834 C C . PRO A 1 237 ? -11.805 13.25 13.203 1 95.69 237 PRO A C 1
ATOM 1836 O O . PRO A 1 237 ? -11.078 12.461 12.602 1 95.69 237 PRO A O 1
ATOM 1839 N N . LYS A 1 238 ? -12.656 12.93 14.156 1 94.88 238 LYS A N 1
ATOM 1840 C CA . LYS A 1 238 ? -13.031 11.531 14.32 1 94.88 238 LYS A CA 1
ATOM 1841 C C . LYS A 1 238 ? -13.617 10.961 13.031 1 94.88 238 LYS A C 1
ATOM 1843 O O . LYS A 1 238 ? -14.211 11.695 12.234 1 94.88 238 LYS A O 1
ATOM 1848 N N . THR A 1 239 ? -13.344 9.672 12.805 1 96.5 239 THR A N 1
ATOM 1849 C CA . THR A 1 239 ? -13.93 9 11.656 1 96.5 239 THR A CA 1
ATOM 1850 C C . THR A 1 239 ? -14.836 7.855 12.102 1 96.5 239 THR A C 1
ATOM 1852 O O . THR A 1 239 ? -14.688 7.328 13.203 1 96.5 239 THR A O 1
ATOM 1855 N N . GLU A 1 240 ? -15.766 7.594 11.312 1 97.19 240 GLU A N 1
ATOM 1856 C CA . GLU A 1 240 ? -16.656 6.453 11.492 1 97.19 240 GLU A CA 1
ATOM 1857 C C . GLU A 1 240 ? -16.75 5.613 10.227 1 97.19 240 GLU A C 1
ATOM 1859 O O . GLU A 1 240 ? -16.797 6.152 9.117 1 97.19 240 GLU A O 1
ATOM 1864 N N . ILE A 1 241 ? -16.734 4.277 10.414 1 98.19 241 ILE A N 1
ATOM 1865 C CA . ILE A 1 241 ? -16.875 3.393 9.266 1 98.19 241 ILE A CA 1
ATOM 1866 C C . ILE A 1 241 ? -18.234 3.607 8.617 1 98.19 241 ILE A C 1
ATOM 1868 O O . ILE A 1 241 ? -19.234 3.857 9.305 1 98.19 241 ILE A O 1
ATOM 1872 N N . ASN A 1 242 ? -18.281 3.477 7.273 1 98.12 242 ASN A N 1
ATOM 1873 C CA . ASN A 1 242 ? -19.531 3.639 6.555 1 98.12 242 ASN A CA 1
ATOM 1874 C C . ASN A 1 242 ? -20.375 2.361 6.586 1 98.12 242 ASN A C 1
ATOM 1876 O O . ASN A 1 242 ? -19.828 1.259 6.484 1 98.12 242 ASN A O 1
ATOM 1880 N N . GLY A 1 243 ? -21.719 2.537 6.691 1 97 243 GLY A N 1
ATOM 1881 C CA . GLY A 1 243 ? -22.641 1.43 6.555 1 97 243 GLY A CA 1
ATOM 1882 C C . GLY A 1 243 ? -22.938 0.732 7.871 1 97 243 GLY A C 1
ATOM 1883 O O . GLY A 1 243 ? -22.172 0.863 8.836 1 97 243 GLY A O 1
ATOM 1884 N N . PRO A 1 244 ? -24.078 0.05 7.902 1 98.19 244 PRO A N 1
ATOM 1885 C CA . PRO A 1 244 ? -24.516 -0.651 9.109 1 98.19 244 PRO A CA 1
ATOM 1886 C C . PRO A 1 244 ? -23.938 -2.057 9.219 1 98.19 244 PRO A C 1
ATOM 1888 O O . PRO A 1 244 ? -24.438 -2.877 9.992 1 98.19 244 PRO A O 1
ATOM 1891 N N . PHE A 1 245 ? -22.891 -2.377 8.57 1 98.62 245 PHE A N 1
ATOM 1892 C CA . PHE A 1 245 ? -22.453 -3.74 8.289 1 98.62 245 PHE A CA 1
ATOM 1893 C C . PHE A 1 245 ? -21.828 -4.371 9.531 1 98.62 245 PHE A C 1
ATOM 1895 O O . PHE A 1 245 ? -21.953 -5.578 9.75 1 98.62 245 PHE A O 1
ATOM 1902 N N . ALA A 1 246 ? -21.062 -3.516 10.289 1 98.56 246 ALA A N 1
ATOM 1903 C CA . ALA A 1 246 ? -20.438 -4.035 11.5 1 98.56 246 ALA A CA 1
ATOM 1904 C C . ALA A 1 246 ? -21.469 -4.656 12.438 1 98.56 246 ALA A C 1
ATOM 1906 O O . ALA A 1 246 ? -21.297 -5.789 12.898 1 98.56 246 ALA A O 1
ATOM 1907 N N . GLU A 1 247 ? -22.547 -3.92 12.688 1 98.19 247 GLU A N 1
ATOM 1908 C CA . GLU A 1 247 ? -23.609 -4.383 13.578 1 98.19 247 GLU A CA 1
ATOM 1909 C C . GLU A 1 247 ? -24.359 -5.559 12.961 1 98.19 247 GLU A C 1
ATOM 1911 O O . GLU A 1 247 ? -24.656 -6.543 13.641 1 98.19 247 GLU A O 1
ATOM 1916 N N . GLN A 1 248 ? -24.656 -5.496 11.727 1 98.62 248 GLN A N 1
ATOM 1917 C CA . GLN A 1 248 ? -25.453 -6.496 11.039 1 98.62 248 GLN A CA 1
ATOM 1918 C C . GLN A 1 248 ? -24.781 -7.863 11.062 1 98.62 248 GLN A C 1
ATOM 1920 O O . GLN A 1 248 ? -25.453 -8.891 11.148 1 98.62 248 GLN A O 1
ATOM 1925 N N . LEU A 1 249 ? -23.453 -7.84 10.969 1 98.62 249 LEU A N 1
ATOM 1926 C CA . LEU A 1 249 ? -22.719 -9.094 10.859 1 98.62 249 LEU A CA 1
ATOM 1927 C C . LEU A 1 249 ? -22.047 -9.453 12.18 1 98.62 249 LEU A C 1
ATOM 1929 O O . LEU A 1 249 ? -21.438 -10.516 12.305 1 98.62 249 LEU A O 1
ATOM 1933 N N . GLY A 1 250 ? -22.125 -8.547 13.172 1 98.31 250 GLY A N 1
ATOM 1934 C CA . GLY A 1 250 ? -21.469 -8.781 14.453 1 98.31 250 GLY A CA 1
ATOM 1935 C C . GLY A 1 250 ? -19.953 -8.727 14.367 1 98.31 250 GLY A C 1
ATOM 1936 O O . GLY A 1 250 ? -19.266 -9.539 14.992 1 98.31 250 GLY A O 1
ATOM 1937 N N . LEU A 1 251 ? -19.406 -7.816 13.594 1 98.75 251 LEU A N 1
ATOM 1938 C CA . LEU A 1 251 ? -17.969 -7.711 13.391 1 98.75 251 LEU A CA 1
ATOM 1939 C C . LEU A 1 251 ? -17.297 -7.004 14.57 1 98.75 251 LEU A C 1
ATOM 1941 O O . LEU A 1 251 ? -17.875 -6.066 15.133 1 98.75 251 LEU A O 1
ATOM 1945 N N . GLN A 1 252 ? -16.109 -7.406 14.891 1 98.69 252 GLN A N 1
ATOM 1946 C CA . GLN A 1 252 ? -15.312 -6.73 15.914 1 98.69 252 GLN A CA 1
ATOM 1947 C C . GLN A 1 252 ? -14.672 -5.461 15.352 1 98.69 252 GLN A C 1
ATOM 1949 O O . GLN A 1 252 ? -14.258 -5.426 14.195 1 98.69 252 GLN A O 1
ATOM 1954 N N . LEU A 1 253 ? -14.602 -4.477 16.172 1 98.31 253 LEU A N 1
ATOM 1955 C CA . LEU A 1 253 ? -13.984 -3.203 15.812 1 98.31 253 LEU A CA 1
ATOM 1956 C C . LEU A 1 253 ? -12.758 -2.936 16.672 1 98.31 253 LEU A C 1
ATOM 1958 O O . LEU A 1 253 ? -12.609 -3.51 17.75 1 98.31 253 LEU A O 1
ATOM 1962 N N . THR A 1 254 ? -11.836 -2.168 16.156 1 97.06 254 THR A N 1
ATOM 1963 C CA . THR A 1 254 ? -10.742 -1.636 16.969 1 97.06 254 THR A CA 1
ATOM 1964 C C . THR A 1 254 ? -11.242 -0.55 17.906 1 97.06 254 THR A C 1
ATOM 1966 O O . THR A 1 254 ? -12.367 -0.065 17.766 1 97.06 254 THR A O 1
ATOM 1969 N N . PRO A 1 255 ? -10.391 -0.126 18.859 1 93.94 255 PRO A N 1
ATOM 1970 C CA . PRO A 1 255 ? -10.789 0.959 19.75 1 93.94 255 PRO A CA 1
ATOM 1971 C C . PRO A 1 255 ? -11.102 2.256 19.016 1 93.94 255 PRO A C 1
ATOM 1973 O O . PRO A 1 255 ? -11.906 3.061 19.484 1 93.94 255 PRO A O 1
ATOM 1976 N N . ASP A 1 256 ? -10.562 2.404 17.844 1 92.69 256 ASP A N 1
ATOM 1977 C CA . ASP A 1 256 ? -10.75 3.633 17.078 1 92.69 256 ASP A CA 1
ATOM 1978 C C . ASP A 1 256 ? -11.992 3.539 16.188 1 92.69 256 ASP A C 1
ATOM 1980 O O . ASP A 1 256 ? -12.328 4.492 15.484 1 92.69 256 ASP A O 1
ATOM 1984 N N . GLY A 1 257 ? -12.625 2.412 16.172 1 96.12 257 GLY A N 1
ATOM 1985 C CA . GLY A 1 257 ? -13.898 2.287 15.484 1 96.12 257 GLY A CA 1
ATOM 1986 C C . GLY A 1 257 ? -13.758 1.714 14.086 1 96.12 257 GLY A C 1
ATOM 1987 O O . GLY A 1 257 ? -14.727 1.658 13.328 1 96.12 257 GLY A O 1
ATOM 1988 N N . ASP A 1 258 ? -12.57 1.226 13.711 1 97.94 258 ASP A N 1
ATOM 1989 C CA . ASP A 1 258 ? -12.359 0.572 12.422 1 97.94 258 ASP A CA 1
ATOM 1990 C C . ASP A 1 258 ? -12.648 -0.926 12.516 1 97.94 258 ASP A C 1
ATOM 1992 O O . ASP A 1 258 ? -12.703 -1.485 13.609 1 97.94 258 ASP A O 1
ATOM 1996 N N . PHE A 1 259 ? -12.852 -1.543 11.359 1 98.75 259 PHE A N 1
ATOM 1997 C CA . PHE A 1 259 ? -12.961 -2.996 11.398 1 98.75 259 PHE A CA 1
ATOM 1998 C C . PHE A 1 259 ? -11.672 -3.625 11.898 1 98.75 259 PHE A C 1
ATOM 2000 O O . PHE A 1 259 ? -10.578 -3.256 11.461 1 98.75 259 PHE A O 1
ATOM 2007 N N . LYS A 1 260 ? -11.805 -4.531 12.906 1 98.44 260 LYS A N 1
ATOM 2008 C CA . LYS A 1 260 ? -10.648 -5.32 13.32 1 98.44 260 LYS A CA 1
ATOM 2009 C C . LYS A 1 260 ? -10.344 -6.422 12.312 1 98.44 260 LYS A C 1
ATOM 2011 O O . LYS A 1 260 ? -11.227 -7.199 11.945 1 98.44 260 LYS A O 1
ATOM 2016 N N . THR A 1 261 ? -9.141 -6.453 11.766 1 98.19 261 THR A N 1
ATOM 2017 C CA . THR A 1 261 ? -8.742 -7.465 10.789 1 98.19 261 THR A CA 1
ATOM 2018 C C . THR A 1 261 ? -7.434 -8.125 11.203 1 98.19 261 THR A C 1
ATOM 2020 O O . THR A 1 261 ? -6.742 -7.645 12.102 1 98.19 261 THR A O 1
ATOM 2023 N N . THR A 1 262 ? -7.133 -9.242 10.602 1 96 262 THR A N 1
ATOM 2024 C CA . THR A 1 262 ? -5.906 -9.984 10.875 1 96 262 THR A CA 1
ATOM 2025 C C . THR A 1 262 ? -4.934 -9.859 9.703 1 96 262 THR A C 1
ATOM 2027 O O . THR A 1 262 ? -5.316 -10.055 8.547 1 96 262 THR A O 1
ATOM 2030 N N . ASP A 1 263 ? -3.711 -9.461 9.953 1 89 263 ASP A N 1
ATOM 2031 C CA . ASP A 1 263 ? -2.65 -9.414 8.953 1 89 263 ASP A CA 1
ATOM 2032 C C . ASP A 1 263 ? -2.266 -10.812 8.492 1 89 263 ASP A C 1
ATOM 2034 O O . ASP A 1 263 ? -2.371 -11.773 9.25 1 89 263 ASP A O 1
ATOM 2038 N N . PRO A 1 264 ? -1.807 -11 7.344 1 92.25 264 PRO A N 1
ATOM 2039 C CA . PRO A 1 264 ? -1.598 -9.961 6.336 1 92.25 264 PRO A CA 1
ATOM 2040 C C . PRO A 1 264 ? -2.771 -9.828 5.371 1 92.25 264 PRO A C 1
ATOM 2042 O O . PRO A 1 264 ? -2.756 -8.969 4.484 1 92.25 264 PRO A O 1
ATOM 2045 N N . PHE A 1 265 ? -3.869 -10.586 5.555 1 96.94 265 PHE A N 1
ATOM 2046 C CA . PHE A 1 265 ? -4.84 -10.703 4.473 1 96.94 265 PHE A CA 1
ATOM 2047 C C . PHE A 1 265 ? -6.141 -9.992 4.84 1 96.94 265 PHE A C 1
ATOM 2049 O O . PHE A 1 265 ? -7.113 -10.039 4.078 1 96.94 265 PHE A O 1
ATOM 2056 N N . TYR A 1 266 ? -6.242 -9.43 6.062 1 98.12 266 TYR A N 1
ATOM 2057 C CA . TYR A 1 266 ? -7.32 -8.523 6.434 1 98.12 266 TYR A CA 1
ATOM 2058 C C . TYR A 1 266 ? -8.641 -9.273 6.555 1 98.12 266 TYR A C 1
ATOM 2060 O O . TYR A 1 266 ? -9.688 -8.773 6.129 1 98.12 266 TYR A O 1
ATOM 2068 N N . SER A 1 267 ? -8.57 -10.5 7.055 1 98.44 267 SER A N 1
ATOM 2069 C CA . SER A 1 267 ? -9.789 -11.211 7.426 1 98.44 267 SER A CA 1
ATOM 2070 C C . SER A 1 267 ? -10.398 -10.633 8.703 1 98.44 267 SER A C 1
ATOM 2072 O O . SER A 1 267 ? -9.68 -10.266 9.625 1 98.44 267 SER A O 1
ATOM 2074 N N . THR A 1 268 ? -11.734 -10.539 8.742 1 98.56 268 THR A N 1
ATOM 2075 C CA . THR A 1 268 ? -12.422 -10.039 9.922 1 98.56 268 THR A CA 1
ATOM 2076 C C . THR A 1 268 ? -12.766 -11.18 10.875 1 98.56 268 THR A C 1
ATOM 2078 O O . THR A 1 268 ? -12.297 -12.305 10.703 1 98.56 268 THR A O 1
ATOM 2081 N N . SER A 1 269 ? -13.547 -10.828 11.93 1 97.88 269 SER A N 1
ATOM 2082 C CA . SER A 1 269 ? -13.93 -11.805 12.945 1 97.88 269 SER A CA 1
ATOM 2083 C C . SER A 1 269 ? -14.984 -12.773 12.414 1 97.88 269 SER A C 1
ATOM 2085 O O . SER A 1 269 ? -15.25 -13.805 13.023 1 97.88 269 SER A O 1
ATOM 2087 N N . VAL A 1 270 ? -15.633 -12.469 11.312 1 98.06 270 VAL A N 1
ATOM 2088 C CA . VAL A 1 270 ? -16.625 -13.336 10.695 1 98.06 270 VAL A CA 1
ATOM 2089 C C . VAL A 1 270 ? -16.016 -14.047 9.492 1 98.06 270 VAL A C 1
ATOM 2091 O O . VAL A 1 270 ? -15.586 -13.391 8.539 1 98.06 270 VAL A O 1
ATOM 2094 N N . PRO A 1 271 ? -15.961 -15.398 9.523 1 96.44 271 PRO A N 1
ATOM 2095 C CA . PRO A 1 271 ? -15.391 -16.141 8.391 1 96.44 271 PRO A CA 1
ATOM 2096 C C . PRO A 1 271 ? -16.031 -15.758 7.055 1 96.44 271 PRO A C 1
ATOM 2098 O O . PRO A 1 271 ? -17.266 -15.695 6.953 1 96.44 271 PRO A O 1
ATOM 2101 N N . GLY A 1 272 ? -15.172 -15.438 6.09 1 98.12 272 GLY A N 1
ATOM 2102 C CA . GLY A 1 272 ? -15.656 -15.109 4.758 1 98.12 272 GLY A CA 1
ATOM 2103 C C . GLY A 1 272 ? -15.828 -13.617 4.535 1 98.12 272 GLY A C 1
ATOM 2104 O O . GLY A 1 272 ? -16.109 -13.18 3.418 1 98.12 272 GLY A O 1
ATOM 2105 N N . VAL A 1 273 ? -15.664 -12.82 5.621 1 98.94 273 VAL A N 1
ATOM 2106 C CA . VAL A 1 273 ? -15.766 -11.367 5.512 1 98.94 273 VAL A CA 1
ATOM 2107 C C . VAL A 1 273 ? -14.375 -10.742 5.641 1 98.94 273 VAL A C 1
ATOM 2109 O O . VAL A 1 273 ? -13.656 -11.008 6.605 1 98.94 273 VAL A O 1
ATOM 2112 N N . PHE A 1 274 ? -14.016 -9.992 4.648 1 98.94 274 PHE A N 1
ATOM 2113 C CA . PHE A 1 274 ? -12.773 -9.234 4.621 1 98.94 274 PHE A CA 1
ATOM 2114 C C . PHE A 1 274 ? -13.055 -7.734 4.617 1 98.94 274 PHE A C 1
ATOM 2116 O O . PHE A 1 274 ? -14.172 -7.309 4.309 1 98.94 274 PHE A O 1
ATOM 2123 N N . ALA A 1 275 ? -12.117 -6.938 5.027 1 98.94 275 ALA A N 1
ATOM 2124 C CA . ALA A 1 275 ? -12.227 -5.484 4.953 1 98.94 275 ALA A CA 1
ATOM 2125 C C . ALA A 1 275 ? -10.922 -4.859 4.469 1 98.94 275 ALA A C 1
ATOM 2127 O O . ALA A 1 275 ? -9.836 -5.402 4.715 1 98.94 275 ALA A O 1
ATOM 2128 N N . ALA A 1 276 ? -11.016 -3.73 3.791 1 98.69 276 ALA A N 1
ATOM 2129 C CA . ALA A 1 276 ? -9.844 -3.098 3.189 1 98.69 276 ALA A CA 1
ATOM 2130 C C . ALA A 1 276 ? -10.023 -1.585 3.102 1 98.69 276 ALA A C 1
ATOM 2132 O O . ALA A 1 276 ? -11.141 -1.094 2.936 1 98.69 276 ALA A O 1
ATOM 2133 N N . GLY A 1 277 ? -8.898 -0.854 3.146 1 98.31 277 GLY A N 1
ATOM 2134 C CA . GLY A 1 277 ? -8.922 0.584 2.938 1 98.31 277 GLY A CA 1
ATOM 2135 C C . GLY A 1 277 ? -9.008 1.374 4.23 1 98.31 277 GLY A C 1
ATOM 2136 O O . GLY A 1 277 ? -8.469 0.952 5.258 1 98.31 277 GLY A O 1
ATOM 2137 N N . ASP A 1 278 ? -9.664 2.49 4.16 1 98.12 278 ASP A N 1
ATOM 2138 C CA . ASP A 1 278 ? -9.703 3.436 5.273 1 98.12 278 ASP A CA 1
ATOM 2139 C C . ASP A 1 278 ? -10.43 2.84 6.477 1 98.12 278 ASP A C 1
ATOM 2141 O O . ASP A 1 278 ? -10.18 3.23 7.617 1 98.12 278 ASP A O 1
ATOM 2145 N N . CYS A 1 279 ? -11.258 1.852 6.266 1 98.69 279 CYS A N 1
ATOM 2146 C CA . CYS A 1 279 ? -12.078 1.315 7.344 1 98.69 279 CYS A CA 1
ATOM 2147 C C . CYS A 1 279 ? -11.297 0.297 8.164 1 98.69 279 CYS A C 1
ATOM 2149 O O . CYS A 1 279 ? -11.836 -0.287 9.109 1 98.69 279 CYS A O 1
ATOM 2151 N N . VAL A 1 280 ? -10.016 0.051 7.793 1 98.12 280 VAL A N 1
ATOM 2152 C CA . VAL A 1 280 ? -9.273 -0.951 8.547 1 98.12 280 VAL A CA 1
ATOM 2153 C C . VAL A 1 280 ? -7.926 -0.374 8.977 1 98.12 280 VAL A C 1
ATOM 2155 O O . VAL A 1 280 ? -7.133 -1.055 9.633 1 98.12 280 VAL A O 1
ATOM 2158 N N . SER A 1 281 ? -7.617 0.888 8.617 1 93.5 281 SER A N 1
ATOM 2159 C CA . SER A 1 281 ? -6.262 1.393 8.82 1 93.5 281 SER A CA 1
ATOM 2160 C C . SER A 1 281 ? -6.281 2.791 9.43 1 93.5 281 SER A C 1
ATOM 2162 O O . SER A 1 281 ? -7.109 3.623 9.055 1 93.5 281 SER A O 1
ATOM 2164 N N . PRO A 1 282 ? -5.352 3.051 10.367 1 90.12 282 PRO A N 1
ATOM 2165 C CA . PRO A 1 282 ? -5.211 4.438 10.828 1 90.12 282 PRO A CA 1
ATOM 2166 C C . PRO A 1 282 ? -4.582 5.344 9.773 1 90.12 282 PRO A C 1
ATOM 2168 O O . PRO A 1 282 ? -4.805 6.559 9.781 1 90.12 282 PRO A O 1
ATOM 2171 N N . LEU A 1 283 ? -3.715 4.773 8.914 1 91.75 283 LEU A N 1
ATOM 2172 C CA . LEU A 1 283 ? -3.141 5.531 7.809 1 91.75 283 LEU A CA 1
ATOM 2173 C C . LEU A 1 283 ? -4.074 5.531 6.602 1 91.75 283 LEU A C 1
ATOM 2175 O O . LEU A 1 283 ? -3.912 4.719 5.688 1 91.75 283 LEU A O 1
ATOM 2179 N N . LYS A 1 284 ? -4.969 6.418 6.691 1 95.5 284 LYS A N 1
ATOM 2180 C CA . LYS A 1 284 ? -6.023 6.492 5.68 1 95.5 284 LYS A CA 1
ATOM 2181 C C . LYS A 1 284 ? -5.539 7.227 4.434 1 95.5 284 LYS A C 1
ATOM 2183 O O . LYS A 1 284 ? -5.875 8.398 4.227 1 95.5 284 LYS A O 1
ATOM 2188 N N . ALA A 1 285 ? -4.77 6.531 3.619 1 96.12 285 ALA A N 1
ATOM 2189 C CA . ALA A 1 285 ? -4.121 7.004 2.398 1 96.12 285 ALA A CA 1
ATOM 2190 C C . ALA A 1 285 ? -4.41 6.07 1.227 1 96.12 285 ALA A C 1
ATOM 2192 O O . ALA A 1 285 ? -4.641 4.875 1.42 1 96.12 285 ALA A O 1
ATOM 2193 N N . VAL A 1 286 ? -4.391 6.609 0.009 1 97.44 286 VAL A N 1
ATOM 2194 C CA . VAL A 1 286 ? -4.75 5.879 -1.203 1 97.44 286 VAL A CA 1
ATOM 2195 C C . VAL A 1 286 ? -3.838 4.664 -1.364 1 97.44 286 VAL A C 1
ATOM 2197 O O . VAL A 1 286 ? -4.312 3.555 -1.617 1 97.44 286 VAL A O 1
ATOM 2200 N N . VAL A 1 287 ? -2.514 4.82 -1.157 1 97.88 287 VAL A N 1
ATOM 2201 C CA . VAL A 1 287 ? -1.562 3.738 -1.395 1 97.88 287 VAL A CA 1
ATOM 2202 C C . VAL A 1 287 ? -1.762 2.637 -0.356 1 97.88 287 VAL A C 1
ATOM 2204 O O . VAL A 1 287 ? -1.586 1.454 -0.655 1 97.88 287 VAL A O 1
ATOM 2207 N N . THR A 1 288 ? -2.127 3.02 0.869 1 97.44 288 THR A N 1
ATOM 2208 C CA . THR A 1 288 ? -2.434 2.043 1.907 1 97.44 288 THR A CA 1
ATOM 2209 C C . THR A 1 288 ? -3.705 1.272 1.566 1 97.44 288 THR A C 1
ATOM 2211 O O . THR A 1 288 ? -3.771 0.056 1.757 1 97.44 288 THR A O 1
ATOM 2214 N N . ALA A 1 289 ? -4.68 1.977 1.061 1 98.38 289 ALA A N 1
ATOM 2215 C CA . ALA A 1 289 ? -5.93 1.347 0.639 1 98.38 289 ALA A CA 1
ATOM 2216 C C . ALA A 1 289 ? -5.684 0.342 -0.483 1 98.38 289 ALA A C 1
ATOM 2218 O O . ALA A 1 289 ? -6.184 -0.785 -0.435 1 98.38 289 ALA A O 1
ATOM 2219 N N . MET A 1 290 ? -4.902 0.719 -1.458 1 98.56 290 MET A N 1
ATOM 2220 C CA . MET A 1 290 ? -4.578 -0.166 -2.574 1 98.56 290 MET A CA 1
ATOM 2221 C C . MET A 1 290 ? -3.861 -1.419 -2.084 1 98.56 290 MET A C 1
ATOM 2223 O O . MET A 1 290 ? -4.172 -2.529 -2.52 1 98.56 290 MET A O 1
ATOM 2227 N N . SER A 1 291 ? -2.889 -1.174 -1.206 1 98.19 291 SER A N 1
ATOM 2228 C CA . SER A 1 291 ? -2.107 -2.285 -0.673 1 98.19 291 SER A CA 1
ATOM 2229 C C . SER A 1 291 ? -2.992 -3.268 0.088 1 98.19 291 SER A C 1
ATOM 2231 O O . SER A 1 291 ? -2.885 -4.48 -0.1 1 98.19 291 SER A O 1
ATOM 2233 N N . SER A 1 292 ? -3.875 -2.76 0.984 1 98.31 292 SER A N 1
ATOM 2234 C CA . SER A 1 292 ? -4.777 -3.639 1.722 1 98.31 292 SER A CA 1
ATOM 2235 C C . SER A 1 292 ? -5.699 -4.402 0.778 1 98.31 292 SER A C 1
ATOM 2237 O O . SER A 1 292 ? -5.973 -5.586 0.988 1 98.31 292 SER A O 1
ATOM 2239 N N . GLY A 1 293 ? -6.145 -3.729 -0.289 1 98.62 293 GLY A N 1
ATOM 2240 C CA . GLY A 1 293 ? -6.992 -4.395 -1.266 1 98.62 293 GLY A CA 1
ATOM 2241 C C . GLY A 1 293 ? -6.305 -5.559 -1.955 1 98.62 293 GLY A C 1
ATOM 2242 O O . GLY A 1 293 ? -6.906 -6.621 -2.139 1 98.62 293 GLY A O 1
ATOM 2243 N N . ALA A 1 294 ? -5.086 -5.34 -2.363 1 98.19 294 ALA A N 1
ATOM 2244 C CA . ALA A 1 294 ? -4.32 -6.41 -3 1 98.19 294 ALA A CA 1
ATOM 2245 C C . ALA A 1 294 ? -4.145 -7.598 -2.059 1 98.19 294 ALA A C 1
ATOM 2247 O O . ALA A 1 294 ? -4.27 -8.75 -2.473 1 98.19 294 ALA A O 1
ATOM 2248 N N . SER A 1 295 ? -3.867 -7.312 -0.766 1 98.12 295 SER A N 1
ATOM 2249 C CA . SER A 1 295 ? -3.717 -8.367 0.234 1 98.12 295 SER A CA 1
ATOM 2250 C C . SER A 1 295 ? -5.02 -9.141 0.422 1 98.12 295 SER A C 1
ATOM 2252 O O . SER A 1 295 ? -5.008 -10.367 0.546 1 98.12 295 SER A O 1
ATOM 2254 N N . VAL A 1 296 ? -6.086 -8.391 0.44 1 98.69 296 VAL A N 1
ATOM 2255 C CA . VAL A 1 296 ? -7.398 -9.016 0.591 1 98.69 296 VAL A CA 1
ATOM 2256 C C . VAL A 1 296 ? -7.656 -9.961 -0.575 1 98.69 296 VAL A C 1
ATOM 2258 O O . VAL A 1 296 ? -8.164 -11.07 -0.38 1 98.69 296 VAL A O 1
ATOM 2261 N N . ALA A 1 297 ? -7.312 -9.555 -1.821 1 98.5 297 ALA A N 1
ATOM 2262 C CA . ALA A 1 297 ? -7.477 -10.438 -2.975 1 98.5 297 ALA A CA 1
ATOM 2263 C C . ALA A 1 297 ? -6.738 -11.758 -2.766 1 98.5 297 ALA A C 1
ATOM 2265 O O . ALA A 1 297 ? -7.266 -12.828 -3.084 1 98.5 297 ALA A O 1
ATOM 2266 N N . GLY A 1 298 ? -5.543 -11.664 -2.223 1 97.25 298 GLY A N 1
ATOM 2267 C CA . GLY A 1 298 ? -4.789 -12.867 -1.911 1 97.25 298 GLY A CA 1
ATOM 2268 C C . GLY A 1 298 ? -5.48 -13.758 -0.898 1 97.25 298 GLY A C 1
ATOM 2269 O O . GLY A 1 298 ? -5.566 -14.969 -1.09 1 97.25 298 GLY A O 1
ATOM 2270 N N . GLY A 1 299 ? -5.945 -13.125 0.22 1 97.38 299 GLY A N 1
ATOM 2271 C CA . GLY A 1 299 ? -6.66 -13.883 1.235 1 97.38 299 GLY A CA 1
ATOM 2272 C C . GLY A 1 299 ? -7.922 -14.539 0.71 1 97.38 299 GLY A C 1
ATOM 2273 O O . GLY A 1 299 ? -8.211 -15.695 1.045 1 97.38 299 GLY A O 1
ATOM 2274 N N . LEU A 1 300 ? -8.664 -13.812 -0.098 1 98.44 300 LEU A N 1
ATOM 2275 C CA . LEU A 1 300 ? -9.883 -14.328 -0.706 1 98.44 300 LEU A CA 1
ATOM 2276 C C . LEU A 1 300 ? -9.578 -15.547 -1.573 1 98.44 300 LEU A C 1
ATOM 2278 O O . LEU A 1 300 ? -10.258 -16.578 -1.473 1 98.44 300 LEU A O 1
ATOM 2282 N N . ALA A 1 301 ? -8.57 -15.43 -2.43 1 96.81 301 ALA A N 1
ATOM 2283 C CA . ALA A 1 301 ? -8.18 -16.547 -3.285 1 96.81 301 ALA A CA 1
ATOM 2284 C C . ALA A 1 301 ? -7.832 -17.781 -2.453 1 96.81 301 ALA A C 1
ATOM 2286 O O . ALA A 1 301 ? -8.242 -18.891 -2.779 1 96.81 301 ALA A O 1
ATOM 2287 N N . GLY A 1 302 ? -7.094 -17.578 -1.373 1 95.38 302 GLY A N 1
ATOM 2288 C CA . GLY A 1 302 ? -6.75 -18.688 -0.497 1 95.38 302 GLY A CA 1
ATOM 2289 C C . GLY A 1 302 ? -7.965 -19.422 0.026 1 95.38 302 GLY A C 1
ATOM 2290 O O . GLY A 1 302 ? -8.031 -20.656 -0.063 1 95.38 302 GLY A O 1
ATOM 2291 N N . GLN A 1 303 ? -8.953 -18.672 0.509 1 95.75 303 GLN A N 1
ATOM 2292 C CA . GLN A 1 303 ? -10.141 -19.281 1.081 1 95.75 303 GLN A CA 1
ATOM 2293 C C . GLN A 1 303 ? -10.992 -19.938 0 1 95.75 303 GLN A C 1
ATOM 2295 O O . GLN A 1 303 ? -11.484 -21.062 0.185 1 95.75 303 GLN A O 1
ATOM 2300 N N . LEU A 1 304 ? -11.148 -19.266 -1.106 1 96.94 304 LEU A N 1
ATOM 2301 C CA . LEU A 1 304 ? -11.992 -19.766 -2.186 1 96.94 304 LEU A CA 1
ATOM 2302 C C . LEU A 1 304 ? -1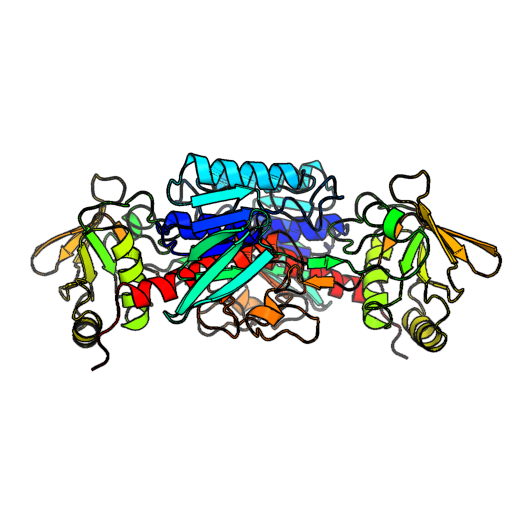1.391 -21.031 -2.797 1 96.94 304 LEU A C 1
ATOM 2304 O O . LEU A 1 304 ? -12.109 -21.969 -3.133 1 96.94 304 LEU A O 1
ATOM 2308 N N . GLN A 1 305 ? -10.125 -21.047 -2.918 1 93.19 305 GLN A N 1
ATOM 2309 C CA . GLN A 1 305 ? -9.453 -22.219 -3.465 1 93.19 305 GLN A CA 1
ATOM 2310 C C . GLN A 1 305 ? -9.578 -23.406 -2.523 1 93.19 305 GLN A C 1
ATOM 2312 O O . GLN A 1 305 ? -9.719 -24.547 -2.973 1 93.19 305 GLN A O 1
ATOM 2317 N N . ASP A 1 306 ? -9.422 -23.109 -1.245 1 89.75 306 ASP A N 1
ATOM 2318 C CA . ASP A 1 306 ? -9.602 -24.172 -0.261 1 89.75 306 ASP A CA 1
ATOM 2319 C C . ASP A 1 306 ? -10.984 -24.812 -0.387 1 89.75 306 ASP A C 1
ATOM 2321 O O . ASP A 1 306 ? -11.141 -26.016 -0.204 1 89.75 306 ASP A O 1
ATOM 2325 N N . GLU A 1 307 ? -11.961 -24.047 -0.691 1 89.69 307 GLU A N 1
ATOM 2326 C CA . GLU A 1 307 ? -13.328 -24.531 -0.854 1 89.69 307 GLU A CA 1
ATOM 2327 C C . GLU A 1 307 ? -13.492 -25.281 -2.172 1 89.69 307 GLU A C 1
ATOM 2329 O O . GLU A 1 307 ? -14.227 -26.266 -2.242 1 89.69 307 GLU A O 1
ATOM 2334 N N . LEU A 1 308 ? -12.805 -24.812 -3.18 1 86.62 308 LEU A N 1
ATOM 2335 C CA . LEU A 1 308 ? -12.945 -25.391 -4.512 1 86.62 308 LEU A CA 1
ATOM 2336 C C . LEU A 1 308 ? -12.164 -26.703 -4.633 1 86.62 308 LEU A C 1
ATOM 2338 O O . LEU A 1 308 ? -12.617 -27.641 -5.289 1 86.62 308 LEU A O 1
ATOM 2342 N N . TYR A 1 309 ? -11.023 -26.672 -3.93 1 84.94 309 TYR A N 1
ATOM 2343 C CA . TYR A 1 309 ? -10.141 -27.828 -3.984 1 84.94 309 TYR A CA 1
ATOM 2344 C C . TYR A 1 309 ? -9.773 -28.297 -2.584 1 84.94 309 TYR A C 1
ATOM 2346 O O . TYR A 1 309 ? -8.602 -28.25 -2.191 1 84.94 309 TYR A O 1
ATOM 2354 N N . PRO A 1 310 ? -10.82 -28.844 -1.893 1 81.5 310 PRO A N 1
ATOM 2355 C CA . PRO A 1 310 ? -10.594 -29.25 -0.501 1 81.5 310 PRO A CA 1
ATOM 2356 C C . PRO A 1 310 ? -9.672 -30.453 -0.377 1 81.5 310 PRO A C 1
ATOM 2358 O O . PRO A 1 310 ? -9.672 -31.328 -1.246 1 81.5 310 PRO A O 1
ATOM 2361 N N . THR A 1 311 ? -8.68 -30.219 0.614 1 74.44 311 THR A N 1
ATOM 2362 C CA . THR A 1 311 ? -7.891 -31.406 0.937 1 74.44 311 THR A CA 1
ATOM 2363 C C . THR A 1 311 ? -8.727 -32.438 1.703 1 74.44 311 THR A C 1
ATOM 2365 O O . THR A 1 311 ? -9.523 -32.062 2.568 1 74.44 311 THR A O 1
ATOM 2368 N N . LYS A 1 312 ? -8.977 -33.688 1.093 1 63.78 312 LYS A N 1
ATOM 2369 C CA . LYS A 1 312 ? -9.742 -34.688 1.826 1 63.78 312 LYS A CA 1
ATOM 2370 C C . LYS A 1 312 ? -9.125 -34.969 3.197 1 63.78 312 LYS A C 1
ATOM 2372 O O . LYS A 1 312 ? -7.922 -35.219 3.309 1 63.78 312 LYS A O 1
ATOM 2377 N N . GLN A 1 313 ? -9.625 -34.312 4.32 1 52.84 313 GLN A N 1
ATOM 2378 C CA . GLN A 1 313 ? -9.227 -34.719 5.66 1 52.84 313 GLN A CA 1
ATOM 2379 C C . GLN A 1 313 ? -9.578 -36.188 5.922 1 52.84 313 GLN A C 1
ATOM 2381 O O . GLN A 1 313 ? -10.711 -36.594 5.688 1 52.84 313 GLN A O 1
ATOM 2386 N N . GLU A 1 314 ? -8.617 -37.094 5.793 1 44.31 314 GLU A N 1
ATOM 2387 C CA . GLU A 1 314 ? -8.969 -38.375 6.371 1 44.31 314 GLU A CA 1
ATOM 2388 C C . GLU A 1 314 ? -9.406 -38.25 7.828 1 44.31 314 GLU A C 1
ATOM 2390 O O . GLU A 1 314 ? -8.891 -37.375 8.555 1 44.31 314 GLU A O 1
ATOM 2395 N N . MET B 1 1 ? 30.594 19.344 1.733 1 62.12 1 MET B N 1
ATOM 2396 C CA . MET B 1 1 ? 29.578 18.547 1.047 1 62.12 1 MET B CA 1
ATOM 2397 C C . MET B 1 1 ? 28.188 18.828 1.619 1 62.12 1 MET B C 1
ATOM 2399 O O . MET B 1 1 ? 28.047 19.094 2.812 1 62.12 1 MET B O 1
ATOM 2403 N N . ALA B 1 2 ? 27.109 18.969 0.762 1 86.5 2 ALA B N 1
ATOM 2404 C CA . ALA B 1 2 ? 25.781 19.375 1.216 1 86.5 2 ALA B CA 1
ATOM 2405 C C . ALA B 1 2 ? 25.125 18.281 2.062 1 86.5 2 ALA B C 1
ATOM 2407 O O . ALA B 1 2 ? 25.25 17.094 1.753 1 86.5 2 ALA B O 1
ATOM 2408 N N . LEU B 1 3 ? 24.75 18.594 3.281 1 96.31 3 LEU B N 1
ATOM 2409 C CA . LEU B 1 3 ? 24.031 17.688 4.168 1 96.31 3 LEU B CA 1
ATOM 2410 C C . LEU B 1 3 ? 22.562 17.578 3.764 1 96.31 3 LEU B C 1
ATOM 2412 O O . LEU B 1 3 ? 21.828 18.578 3.816 1 96.31 3 LEU B O 1
ATOM 2416 N N . TYR B 1 4 ? 22.188 16.391 3.301 1 98.56 4 TYR B N 1
ATOM 2417 C CA . TYR B 1 4 ? 20.797 16.141 2.953 1 98.56 4 TYR B CA 1
ATOM 2418 C C . TYR B 1 4 ? 20 15.727 4.184 1 98.56 4 TYR B C 1
ATOM 2420 O O . TYR B 1 4 ? 20.562 15.227 5.156 1 98.56 4 TYR B O 1
ATOM 2428 N N . ASP B 1 5 ? 18.703 15.977 4.137 1 98.56 5 ASP B N 1
ATOM 2429 C CA . ASP B 1 5 ? 17.859 15.422 5.191 1 98.56 5 ASP B CA 1
ATOM 2430 C C . ASP B 1 5 ? 17.812 13.898 5.113 1 98.56 5 ASP B C 1
ATOM 2432 O O . ASP B 1 5 ? 17.906 13.219 6.137 1 98.56 5 ASP B O 1
ATOM 2436 N N . VAL B 1 6 ? 17.656 13.352 3.908 1 98.94 6 VAL B N 1
ATOM 2437 C CA . VAL B 1 6 ? 17.469 11.906 3.77 1 98.94 6 VAL B CA 1
ATOM 2438 C C . VAL B 1 6 ? 18.203 11.398 2.537 1 98.94 6 VAL B C 1
ATOM 2440 O O . VAL B 1 6 ? 18.141 12.008 1.468 1 98.94 6 VAL B O 1
ATOM 2443 N N . LEU B 1 7 ? 18.969 10.328 2.641 1 98.94 7 LEU B N 1
ATOM 2444 C CA . LEU B 1 7 ? 19.5 9.531 1.535 1 98.94 7 LEU B CA 1
ATOM 2445 C C . LEU B 1 7 ? 18.609 8.328 1.258 1 98.94 7 LEU B C 1
ATOM 2447 O O . LEU B 1 7 ? 18.328 7.535 2.16 1 98.94 7 LEU B O 1
ATOM 2451 N N . ILE B 1 8 ? 18.094 8.219 0.049 1 99 8 ILE B N 1
ATOM 2452 C CA . ILE B 1 8 ? 17.219 7.121 -0.327 1 99 8 ILE B CA 1
ATOM 2453 C C . ILE B 1 8 ? 17.922 6.207 -1.329 1 99 8 ILE B C 1
ATOM 2455 O O . ILE B 1 8 ? 18.188 6.609 -2.465 1 99 8 ILE B O 1
ATOM 2459 N N . ILE B 1 9 ? 18.203 4.969 -0.929 1 98.94 9 ILE B N 1
ATOM 2460 C CA . ILE B 1 9 ? 18.859 4.012 -1.816 1 98.94 9 ILE B CA 1
ATOM 2461 C C . ILE B 1 9 ? 17.797 3.129 -2.484 1 98.94 9 ILE B C 1
ATOM 2463 O O . ILE B 1 9 ? 17.281 2.199 -1.867 1 98.94 9 ILE B O 1
ATOM 2467 N N . GLY B 1 10 ? 17.562 3.373 -3.764 1 98.75 10 GLY B N 1
ATOM 2468 C CA . GLY B 1 10 ? 16.562 2.652 -4.539 1 98.75 10 GLY B CA 1
ATOM 2469 C C . GLY B 1 10 ? 15.586 3.566 -5.258 1 98.75 10 GLY B C 1
ATOM 2470 O O . GLY B 1 10 ? 14.875 4.348 -4.621 1 98.75 10 GLY B O 1
ATOM 2471 N N . GLY B 1 11 ? 15.547 3.439 -6.551 1 98.44 11 GLY B N 1
ATOM 2472 C CA . GLY B 1 11 ? 14.68 4.277 -7.359 1 98.44 11 GLY B CA 1
ATOM 2473 C C . GLY B 1 11 ? 13.422 3.561 -7.828 1 98.44 11 GLY B C 1
ATOM 2474 O O . GLY B 1 11 ? 12.789 3.977 -8.797 1 98.44 11 GLY B O 1
ATOM 2475 N N . GLY B 1 12 ? 13.078 2.387 -7.207 1 98.38 12 GLY B N 1
ATOM 2476 C CA . GLY B 1 12 ? 11.836 1.68 -7.496 1 98.38 12 GLY B CA 1
ATOM 2477 C C . GLY B 1 12 ? 10.633 2.297 -6.82 1 98.38 12 GLY B C 1
ATOM 2478 O O . GLY B 1 12 ? 10.711 3.4 -6.277 1 98.38 12 GLY B O 1
ATOM 2479 N N . PRO B 1 13 ? 9.484 1.579 -6.844 1 98.38 13 PRO B N 1
ATOM 2480 C CA . PRO B 1 13 ? 8.227 2.125 -6.328 1 98.38 13 PRO B CA 1
ATOM 2481 C C . PRO B 1 13 ? 8.344 2.602 -4.883 1 98.38 13 PRO B C 1
ATOM 2483 O O . PRO B 1 13 ? 7.805 3.656 -4.531 1 98.38 13 PRO B O 1
ATOM 2486 N N . ALA B 1 14 ? 9.047 1.874 -4.055 1 98.75 14 ALA B N 1
ATOM 2487 C CA . ALA B 1 14 ? 9.172 2.244 -2.648 1 98.75 14 ALA B CA 1
ATOM 2488 C C . ALA B 1 14 ? 9.938 3.555 -2.49 1 98.75 14 ALA B C 1
ATOM 2490 O O . ALA B 1 14 ? 9.477 4.473 -1.811 1 98.75 14 ALA B O 1
ATOM 2491 N N . GLY B 1 15 ? 11.102 3.645 -3.105 1 98.88 15 GLY B N 1
ATOM 2492 C CA . GLY B 1 15 ? 11.891 4.863 -3.027 1 98.88 15 GLY B CA 1
ATOM 2493 C C . GLY B 1 15 ? 11.172 6.078 -3.584 1 98.88 15 GLY B C 1
ATOM 2494 O O . GLY B 1 15 ? 11.25 7.168 -3.014 1 98.88 15 GLY B O 1
ATOM 2495 N N . LEU B 1 16 ? 10.461 5.879 -4.691 1 98.94 16 LEU B N 1
ATOM 2496 C CA . LEU B 1 16 ? 9.695 6.957 -5.309 1 98.94 16 LEU B CA 1
ATOM 2497 C C . LEU B 1 16 ? 8.578 7.43 -4.383 1 98.94 16 LEU B C 1
ATOM 2499 O O . LEU B 1 16 ? 8.289 8.625 -4.316 1 98.94 16 LEU B O 1
ATOM 2503 N N . SER B 1 17 ? 7.996 6.492 -3.707 1 98.88 17 SER B N 1
ATOM 2504 C CA . SER B 1 17 ? 6.945 6.84 -2.754 1 98.88 17 SER B CA 1
ATOM 2505 C C . SER B 1 17 ? 7.508 7.625 -1.572 1 98.88 17 SER B C 1
ATOM 2507 O O . SER B 1 17 ? 6.91 8.609 -1.132 1 98.88 17 SER B O 1
ATOM 2509 N N . VAL B 1 18 ? 8.672 7.203 -1.037 1 98.88 18 VAL B N 1
ATOM 2510 C CA . VAL B 1 18 ? 9.336 7.941 0.035 1 98.88 18 VAL B CA 1
ATOM 2511 C C . VAL B 1 18 ? 9.602 9.375 -0.413 1 98.88 18 VAL B C 1
ATOM 2513 O O . VAL B 1 18 ? 9.25 10.328 0.289 1 98.88 18 VAL B O 1
ATOM 2516 N N . ALA B 1 19 ? 10.188 9.508 -1.592 1 98.88 19 ALA B N 1
ATOM 2517 C CA . ALA B 1 19 ? 10.57 10.812 -2.123 1 98.88 19 ALA B CA 1
ATOM 2518 C C . ALA B 1 19 ? 9.352 11.719 -2.297 1 98.88 19 ALA B C 1
ATOM 2520 O O . ALA B 1 19 ? 9.398 12.906 -1.971 1 98.88 19 ALA B O 1
ATOM 2521 N N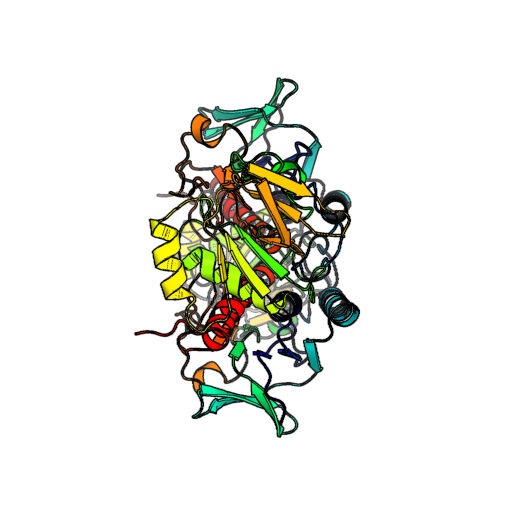 . THR B 1 20 ? 8.266 11.133 -2.789 1 98.69 20 THR B N 1
ATOM 2522 C CA . THR B 1 20 ? 7.039 11.898 -2.998 1 98.69 20 THR B CA 1
ATOM 2523 C C . THR B 1 20 ? 6.523 12.461 -1.676 1 98.69 20 THR B C 1
ATOM 2525 O O . THR B 1 20 ? 6.16 13.641 -1.594 1 98.69 20 THR B O 1
ATOM 2528 N N . GLY B 1 21 ? 6.504 11.609 -0.646 1 98.25 21 GLY B N 1
ATOM 2529 C CA . GLY B 1 21 ? 6.059 12.062 0.663 1 98.25 21 GLY B CA 1
ATOM 2530 C C . GLY B 1 21 ? 6.941 13.141 1.257 1 98.25 21 GLY B C 1
ATOM 2531 O O . GLY B 1 21 ? 6.445 14.148 1.755 1 98.25 21 GLY B O 1
ATOM 2532 N N . LEU B 1 22 ? 8.227 12.961 1.165 1 98.5 22 LEU B N 1
ATOM 2533 C CA . LEU B 1 22 ? 9.18 13.906 1.739 1 98.5 22 LEU B CA 1
ATOM 2534 C C . LEU B 1 22 ? 9.094 15.258 1.034 1 98.5 22 LEU B C 1
ATOM 2536 O O . LEU B 1 22 ? 9.234 16.297 1.668 1 98.5 22 LEU B O 1
ATOM 2540 N N . ALA B 1 23 ? 8.875 15.195 -0.298 1 98.38 23 ALA B N 1
ATOM 2541 C CA . ALA B 1 23 ? 8.781 16.422 -1.089 1 98.38 23 ALA B CA 1
ATOM 2542 C C . ALA B 1 23 ? 7.68 17.328 -0.562 1 98.38 23 ALA B C 1
ATOM 2544 O O . ALA B 1 23 ? 7.844 18.547 -0.511 1 98.38 23 ALA B O 1
ATOM 2545 N N . ARG B 1 24 ? 6.609 16.766 -0.094 1 97.69 24 ARG B N 1
ATOM 2546 C CA . ARG B 1 24 ? 5.426 17.531 0.281 1 97.69 24 ARG B CA 1
ATOM 2547 C C . ARG B 1 24 ? 5.605 18.172 1.646 1 97.69 24 ARG B C 1
ATOM 2549 O O . ARG B 1 24 ? 4.832 19.062 2.025 1 97.69 24 ARG B O 1
ATOM 2556 N N . GLN B 1 25 ? 6.605 17.766 2.406 1 97.25 25 GLN B N 1
ATOM 2557 C CA . GLN B 1 25 ? 6.977 18.391 3.672 1 97.25 25 GLN B CA 1
ATOM 2558 C C . GLN B 1 25 ? 8.312 19.125 3.553 1 97.25 25 GLN B C 1
ATOM 2560 O O . GLN B 1 25 ? 8.969 19.391 4.559 1 97.25 25 GLN B O 1
ATOM 2565 N N . LEU B 1 26 ? 8.812 19.328 2.354 1 97.88 26 LEU B N 1
ATOM 2566 C CA . LEU B 1 26 ? 9.914 20.219 1.992 1 97.88 26 LEU B CA 1
ATOM 2567 C C . LEU B 1 26 ? 11.242 19.672 2.508 1 97.88 26 LEU B C 1
ATOM 2569 O O . LEU B 1 26 ? 12.148 20.438 2.834 1 97.88 26 LEU B O 1
ATOM 2573 N N . TYR B 1 27 ? 11.367 18.406 2.662 1 98.31 27 TYR B N 1
ATOM 2574 C CA . TYR B 1 27 ? 12.648 17.812 3.031 1 98.31 27 TYR B CA 1
ATOM 2575 C C . TYR B 1 27 ? 13.539 17.625 1.805 1 98.31 27 TYR B C 1
ATOM 2577 O O . TYR B 1 27 ? 13.055 17.25 0.735 1 98.31 27 TYR B O 1
ATOM 2585 N N . ARG B 1 28 ? 14.781 17.922 1.973 1 98.5 28 ARG B N 1
ATOM 2586 C CA . ARG B 1 28 ? 15.766 17.703 0.915 1 98.5 28 ARG B CA 1
ATOM 2587 C C . ARG B 1 28 ? 16.25 16.266 0.911 1 98.5 28 ARG B C 1
ATOM 2589 O O . ARG B 1 28 ? 16.844 15.797 1.893 1 98.5 28 ARG B O 1
ATOM 2596 N N . ALA B 1 29 ? 16.047 15.57 -0.198 1 98.81 29 ALA B N 1
ATOM 2597 C CA . ALA B 1 29 ? 16.438 14.164 -0.285 1 98.81 29 ALA B CA 1
ATOM 2598 C C . ALA B 1 29 ? 17.062 13.852 -1.643 1 98.81 29 ALA B C 1
ATOM 2600 O O . ALA B 1 29 ? 16.812 14.562 -2.623 1 98.81 29 ALA B O 1
ATOM 2601 N N . VAL B 1 30 ? 17.891 12.859 -1.666 1 98.88 30 VAL B N 1
ATOM 2602 C CA . VAL B 1 30 ? 18.453 12.344 -2.904 1 98.88 30 VAL B CA 1
ATOM 2603 C C . VAL B 1 30 ? 18.078 10.867 -3.068 1 98.88 30 VAL B C 1
ATOM 2605 O O . VAL B 1 30 ? 18.203 10.086 -2.127 1 98.88 30 VAL B O 1
ATOM 2608 N N . VAL B 1 31 ? 17.531 10.531 -4.223 1 98.94 31 VAL B N 1
ATOM 2609 C CA . VAL B 1 31 ? 17.219 9.148 -4.59 1 98.94 31 VAL B CA 1
ATOM 2610 C C . VAL B 1 31 ? 18.328 8.586 -5.477 1 98.94 31 VAL B C 1
ATOM 2612 O O . VAL B 1 31 ? 18.625 9.141 -6.539 1 98.94 31 VAL B O 1
ATOM 2615 N N . PHE B 1 32 ? 18.953 7.512 -5.008 1 98.94 32 PHE B N 1
ATOM 2616 C CA . PHE B 1 32 ? 19.969 6.832 -5.797 1 98.94 32 PHE B CA 1
ATOM 2617 C C . PHE B 1 32 ? 19.375 5.645 -6.543 1 98.94 32 PHE B C 1
ATOM 2619 O O . PHE B 1 32 ? 18.812 4.738 -5.93 1 98.94 32 PHE B O 1
ATOM 2626 N N . ASP B 1 33 ? 19.469 5.645 -7.82 1 98.62 33 ASP B N 1
ATOM 2627 C CA . ASP B 1 33 ? 18.922 4.598 -8.672 1 98.62 33 ASP B CA 1
ATOM 2628 C C . ASP B 1 33 ? 20.016 3.855 -9.422 1 98.62 33 ASP B C 1
ATOM 2630 O O . ASP B 1 33 ? 20.656 4.418 -10.312 1 98.62 33 ASP B O 1
ATOM 2634 N N . SER B 1 34 ? 20.203 2.596 -9.133 1 97.62 34 SER B N 1
ATOM 2635 C CA . SER B 1 34 ? 21.234 1.792 -9.773 1 97.62 34 SER B CA 1
ATOM 2636 C C . SER B 1 34 ? 20.828 1.399 -11.195 1 97.62 34 SER B C 1
ATOM 2638 O O . SER B 1 34 ? 21.672 0.962 -11.984 1 97.62 34 SER B O 1
ATOM 2640 N N . GLY B 1 35 ? 19.531 1.412 -11.508 1 96.69 35 GLY B N 1
ATOM 2641 C CA . GLY B 1 35 ? 19.016 0.977 -12.797 1 96.69 35 GLY B CA 1
ATOM 2642 C C . GLY B 1 35 ? 18.703 -0.509 -12.852 1 96.69 35 GLY B C 1
ATOM 2643 O O . GLY B 1 35 ? 18.297 -1.027 -13.883 1 96.69 35 GLY B O 1
ATOM 2644 N N . VAL B 1 36 ? 18.906 -1.206 -11.773 1 95.25 36 VAL B N 1
ATOM 2645 C CA . VAL B 1 36 ? 18.656 -2.641 -11.703 1 95.25 36 VAL B CA 1
ATOM 2646 C C . VAL B 1 36 ? 17.391 -2.906 -10.898 1 95.25 36 VAL B C 1
ATOM 2648 O O . VAL B 1 36 ? 17.281 -2.48 -9.742 1 95.25 36 VAL B O 1
ATOM 2651 N N . TYR B 1 37 ? 16.406 -3.559 -11.508 1 95.56 37 TYR B N 1
ATOM 2652 C CA . TYR B 1 37 ? 15.125 -3.805 -10.867 1 95.56 37 TYR B CA 1
ATOM 2653 C C . TYR B 1 37 ? 14.773 -5.285 -10.906 1 95.56 37 TYR B C 1
ATOM 2655 O O . TYR B 1 37 ? 15.023 -5.965 -11.906 1 95.56 37 TYR B O 1
ATOM 2663 N N . ARG B 1 38 ? 14.117 -5.746 -9.844 1 93.5 38 ARG B N 1
ATOM 2664 C CA . ARG B 1 38 ? 13.703 -7.145 -9.758 1 93.5 38 ARG B CA 1
ATOM 2665 C C . ARG B 1 38 ? 12.781 -7.512 -10.922 1 93.5 38 ARG B C 1
ATOM 2667 O O . ARG B 1 38 ? 12.875 -8.609 -11.469 1 93.5 38 ARG B O 1
ATOM 2674 N N . ASN B 1 39 ? 11.93 -6.562 -11.305 1 89.38 39 ASN B N 1
ATOM 2675 C CA . ASN B 1 39 ? 10.945 -6.867 -12.336 1 89.38 39 ASN B CA 1
ATOM 2676 C C . ASN B 1 39 ? 11.383 -6.348 -13.703 1 89.38 39 ASN B C 1
ATOM 2678 O O . ASN B 1 39 ? 10.547 -6.062 -14.562 1 89.38 39 ASN B O 1
ATOM 2682 N N . ALA B 1 40 ? 12.672 -6.242 -13.914 1 87.31 40 ALA B N 1
ATOM 2683 C CA . ALA B 1 40 ? 13.219 -5.699 -15.156 1 87.31 40 ALA B CA 1
ATOM 2684 C C . ALA B 1 40 ? 12.812 -6.547 -16.359 1 87.31 40 ALA B C 1
ATOM 2686 O O . ALA B 1 40 ? 12.625 -6.027 -17.453 1 87.31 40 ALA B O 1
ATOM 2687 N N . LEU B 1 41 ? 12.562 -7.832 -16.172 1 86.25 41 LEU B N 1
ATOM 2688 C CA . LEU B 1 41 ? 12.266 -8.742 -17.266 1 86.25 41 LEU B CA 1
ATOM 2689 C C . LEU B 1 41 ? 10.781 -8.688 -17.625 1 86.25 41 LEU B C 1
ATOM 2691 O O . LEU B 1 41 ? 10.375 -9.156 -18.688 1 86.25 41 LEU B O 1
ATOM 2695 N N . SER B 1 42 ? 10 -8.117 -16.719 1 88.38 42 SER B N 1
ATOM 2696 C CA . SER B 1 42 ? 8.562 -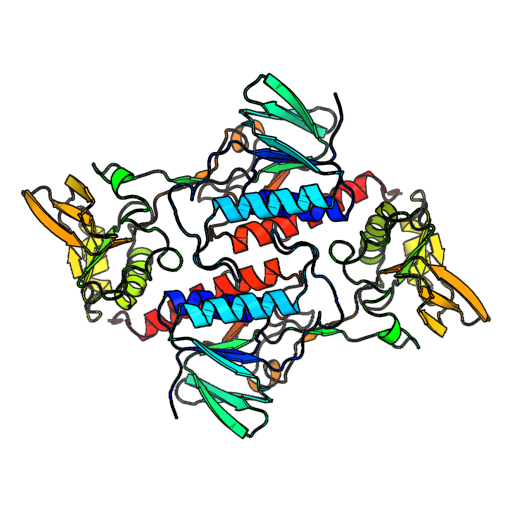8.07 -16.953 1 88.38 42 SER B CA 1
ATOM 2697 C C . SER B 1 42 ? 8.195 -6.957 -17.922 1 88.38 42 SER B C 1
ATOM 2699 O O . SER B 1 42 ? 8.562 -5.797 -17.719 1 88.38 42 SER B O 1
ATOM 2701 N N . LYS B 1 43 ? 7.477 -7.312 -18.938 1 89.88 43 LYS B N 1
ATOM 2702 C CA . LYS B 1 43 ? 7.012 -6.312 -19.891 1 89.88 43 LYS B CA 1
ATOM 2703 C C . LYS B 1 43 ? 5.848 -5.504 -19.328 1 89.88 43 LYS B C 1
ATOM 2705 O O . LYS B 1 43 ? 5.672 -4.336 -19.672 1 89.88 43 LYS B O 1
ATOM 2710 N N . HIS B 1 44 ? 5.082 -6.207 -18.531 1 95.31 44 HIS B N 1
ATOM 2711 C CA . HIS B 1 44 ? 3.914 -5.578 -17.922 1 95.31 44 HIS B CA 1
ATOM 2712 C C . HIS B 1 44 ? 3.869 -5.832 -16.422 1 95.31 44 HIS B C 1
ATOM 2714 O O . HIS B 1 44 ? 4.172 -6.938 -15.969 1 95.31 44 HIS B O 1
ATOM 2720 N N . MET B 1 45 ? 3.564 -4.762 -15.703 1 95.69 45 MET B N 1
ATOM 2721 C CA . MET B 1 45 ? 3.23 -4.934 -14.297 1 95.69 45 MET B CA 1
ATOM 2722 C C . MET B 1 45 ? 1.728 -5.109 -14.109 1 95.69 45 MET B C 1
ATOM 2724 O O . MET B 1 45 ? 0.936 -4.605 -14.906 1 95.69 45 MET B O 1
ATOM 2728 N N . HIS B 1 46 ? 1.375 -5.883 -13.141 1 96.81 46 HIS B N 1
ATOM 2729 C CA . HIS B 1 46 ? -0.031 -6.188 -12.898 1 96.81 46 HIS B CA 1
ATOM 2730 C C . HIS B 1 46 ? -0.401 -5.977 -11.438 1 96.81 46 HIS B C 1
ATOM 2732 O O . HIS B 1 46 ? 0.474 -5.746 -10.594 1 96.81 46 HIS B O 1
ATOM 2738 N N . ASN B 1 47 ? -1.712 -5.898 -11.188 1 95.5 47 ASN B N 1
ATOM 2739 C CA . ASN B 1 47 ? -2.264 -5.793 -9.844 1 95.5 47 ASN B CA 1
ATOM 2740 C C . ASN B 1 47 ? -1.977 -4.426 -9.227 1 95.5 47 ASN B C 1
ATOM 2742 O O . ASN B 1 47 ? -1.726 -4.324 -8.023 1 95.5 47 ASN B O 1
ATOM 2746 N N . VAL B 1 48 ? -1.821 -3.418 -10 1 96.94 48 VAL B N 1
ATOM 2747 C CA . VAL B 1 48 ? -1.707 -2.018 -9.609 1 96.94 48 VAL B CA 1
ATOM 2748 C C . VAL B 1 48 ? -2.814 -1.201 -10.273 1 96.94 48 VAL B C 1
ATOM 2750 O O . VAL B 1 48 ? -2.775 -0.955 -11.477 1 96.94 48 VAL B O 1
ATOM 2753 N N . ALA B 1 49 ? -3.762 -0.785 -9.422 1 95.81 49 ALA B N 1
ATOM 2754 C CA . ALA B 1 49 ? -4.855 0.015 -9.969 1 95.81 49 ALA B CA 1
ATOM 2755 C C . ALA B 1 49 ? -4.324 1.159 -10.828 1 95.81 49 ALA B C 1
ATOM 2757 O O . ALA B 1 49 ? -3.391 1.861 -10.43 1 95.81 49 ALA B O 1
ATOM 2758 N N . THR B 1 50 ? -4.84 1.341 -12.023 1 97.75 50 THR B N 1
ATOM 2759 C CA . THR B 1 50 ? -4.555 2.354 -13.031 1 97.75 50 THR B CA 1
ATOM 2760 C C . THR B 1 50 ? -3.279 2.012 -13.797 1 97.75 50 THR B C 1
ATOM 2762 O O . THR B 1 50 ? -2.961 2.652 -14.805 1 97.75 50 THR B O 1
ATOM 2765 N N . TRP B 1 51 ? -2.498 1.015 -13.406 1 97.88 51 TRP B N 1
ATOM 2766 C CA . TRP B 1 51 ? -1.27 0.658 -14.102 1 97.88 51 TRP B CA 1
ATOM 2767 C C . TRP B 1 51 ? -1.263 -0.821 -14.477 1 97.88 51 TRP B C 1
ATOM 2769 O O . TRP B 1 51 ? -0.239 -1.354 -14.906 1 97.88 51 TRP B O 1
ATOM 2779 N N . ASP B 1 52 ? -2.4 -1.498 -14.203 1 97.56 52 ASP B N 1
ATOM 2780 C CA . ASP B 1 52 ? -2.506 -2.904 -14.586 1 97.56 52 ASP B CA 1
ATOM 2781 C C . ASP B 1 52 ? -2.205 -3.1 -16.062 1 97.56 52 ASP B C 1
ATOM 2783 O O . ASP B 1 52 ? -2.779 -2.414 -16.922 1 97.56 52 ASP B O 1
ATOM 2787 N N . HIS B 1 53 ? -1.223 -4.027 -16.359 1 97 53 HIS B N 1
ATOM 2788 C CA . HIS B 1 53 ? -0.787 -4.391 -17.703 1 97 53 HIS B CA 1
ATOM 2789 C C . HIS B 1 53 ? -0.005 -3.258 -18.344 1 97 53 HIS B C 1
ATOM 2791 O O . HIS B 1 53 ? -0.099 -3.053 -19.562 1 97 53 HIS B O 1
ATOM 2797 N N . SER B 1 54 ? 0.703 -2.486 -17.547 1 97.25 54 SER B N 1
ATOM 2798 C CA . SER B 1 54 ? 1.529 -1.389 -18.047 1 97.25 54 SER B CA 1
ATOM 2799 C C . SER B 1 54 ? 3.012 -1.669 -17.812 1 97.25 54 SER B C 1
ATOM 2801 O O . SER B 1 54 ? 3.369 -2.607 -17.094 1 97.25 54 SER B O 1
ATOM 2803 N N . SER B 1 55 ? 3.869 -0.907 -18.469 1 97.12 55 SER B N 1
ATOM 2804 C CA . SER B 1 55 ? 5.316 -1.056 -18.359 1 97.12 55 SER B CA 1
ATOM 2805 C C . SER B 1 55 ? 5.824 -0.566 -17.016 1 97.12 55 SER B C 1
ATOM 2807 O O . SER B 1 55 ? 5.582 0.581 -16.625 1 97.12 55 SER B O 1
ATOM 2809 N N . PRO B 1 56 ? 6.586 -1.465 -16.297 1 96.88 56 PRO B N 1
ATOM 2810 C CA . PRO B 1 56 ? 7.176 -0.996 -15.047 1 96.88 56 PRO B CA 1
ATOM 2811 C C . PRO B 1 56 ? 8.148 0.166 -15.25 1 96.88 56 PRO B C 1
ATOM 2813 O O . PRO B 1 56 ? 8.234 1.057 -14.398 1 96.88 56 PRO B O 1
ATOM 2816 N N . ALA B 1 57 ? 8.852 0.181 -16.359 1 97.31 57 ALA B N 1
ATOM 2817 C CA . ALA B 1 57 ? 9.781 1.266 -16.656 1 97.31 57 ALA B CA 1
ATOM 2818 C C . ALA B 1 57 ? 9.039 2.584 -16.859 1 97.31 57 ALA B C 1
ATOM 2820 O O . ALA B 1 57 ? 9.492 3.635 -16.406 1 97.31 57 ALA B O 1
ATOM 2821 N N . GLU B 1 58 ? 7.887 2.527 -17.516 1 97.75 58 GLU B N 1
ATOM 2822 C CA . GLU B 1 58 ? 7.082 3.729 -17.719 1 97.75 58 GLU B CA 1
ATOM 2823 C C . GLU B 1 58 ? 6.531 4.25 -16.391 1 97.75 58 GLU B C 1
ATOM 2825 O O . GLU B 1 58 ? 6.457 5.465 -16.172 1 97.75 58 GLU B O 1
ATOM 2830 N N . PHE B 1 59 ? 6.164 3.326 -15.578 1 98.25 59 PHE B N 1
ATOM 2831 C CA . PHE B 1 59 ? 5.703 3.711 -14.25 1 98.25 59 PHE B CA 1
ATOM 2832 C C . PHE B 1 59 ? 6.77 4.527 -13.523 1 98.25 59 PHE B C 1
ATOM 2834 O O . PHE B 1 59 ? 6.484 5.613 -13.016 1 98.25 59 PHE B O 1
ATOM 2841 N N . ARG B 1 60 ? 7.996 3.994 -13.461 1 98.12 60 ARG B N 1
ATOM 2842 C CA . ARG B 1 60 ? 9.086 4.664 -12.766 1 98.12 60 ARG B CA 1
ATOM 2843 C C . ARG B 1 60 ? 9.391 6.02 -13.398 1 98.12 60 ARG B C 1
ATOM 2845 O O . ARG B 1 60 ? 9.602 7.008 -12.688 1 98.12 60 ARG B O 1
ATOM 2852 N N . ARG B 1 61 ? 9.359 6.031 -14.695 1 98 61 ARG B N 1
ATOM 2853 C CA . ARG B 1 61 ? 9.625 7.273 -15.406 1 98 61 ARG B CA 1
ATOM 2854 C C . ARG B 1 61 ? 8.586 8.336 -15.055 1 98 61 ARG B C 1
ATOM 2856 O O . ARG B 1 61 ? 8.938 9.469 -14.711 1 98 61 ARG B O 1
ATOM 2863 N N . GLU B 1 62 ? 7.328 7.98 -15.141 1 98.38 62 GLU B N 1
ATOM 2864 C CA . GLU B 1 62 ? 6.25 8.922 -14.867 1 98.38 62 GLU B CA 1
ATOM 2865 C C . GLU B 1 62 ? 6.305 9.43 -13.43 1 98.38 62 GLU B C 1
ATOM 2867 O O . GLU B 1 62 ? 6.113 10.617 -13.172 1 98.38 62 GLU B O 1
ATOM 2872 N N . ALA B 1 63 ? 6.531 8.523 -12.508 1 98.56 63 ALA B N 1
ATOM 2873 C CA . ALA B 1 63 ? 6.629 8.906 -11.102 1 98.56 63 ALA B CA 1
ATOM 2874 C C . ALA B 1 63 ? 7.75 9.914 -10.883 1 98.56 63 ALA B C 1
ATOM 2876 O O . ALA B 1 63 ? 7.551 10.945 -10.227 1 98.56 63 ALA B O 1
ATOM 2877 N N . ARG B 1 64 ? 8.914 9.617 -11.445 1 98.5 64 ARG B N 1
ATOM 2878 C CA . ARG B 1 64 ? 10.07 10.5 -11.336 1 98.5 64 ARG B CA 1
ATOM 2879 C C . ARG B 1 64 ? 9.781 11.859 -11.953 1 98.5 64 ARG B C 1
ATOM 2881 O O . ARG B 1 64 ? 10.062 12.898 -11.352 1 98.5 64 ARG B O 1
ATOM 2888 N N . GLU B 1 65 ? 9.219 11.867 -13.109 1 98.31 65 GLU B N 1
ATOM 2889 C CA . GLU B 1 65 ? 8.938 13.102 -13.836 1 98.31 65 GLU B CA 1
ATOM 2890 C C . GLU B 1 65 ? 7.953 13.984 -13.07 1 98.31 65 GLU B C 1
ATOM 2892 O O . GLU B 1 65 ? 8.109 15.203 -13.016 1 98.31 65 GLU B O 1
ATOM 2897 N N . ARG B 1 66 ? 7.02 13.414 -12.5 1 97.88 66 ARG B N 1
ATOM 2898 C CA . ARG B 1 66 ? 6.023 14.172 -11.75 1 97.88 66 ARG B CA 1
ATOM 2899 C C . ARG B 1 66 ? 6.637 14.805 -10.508 1 97.88 66 ARG B C 1
ATOM 2901 O O . ARG B 1 66 ? 6.305 15.938 -10.148 1 97.88 66 ARG B O 1
ATOM 2908 N N . ILE B 1 67 ? 7.508 14.023 -9.82 1 98.5 67 ILE B N 1
ATOM 2909 C CA . ILE B 1 67 ? 8.203 14.586 -8.664 1 98.5 67 ILE B CA 1
ATOM 2910 C C . ILE B 1 67 ? 9.023 15.797 -9.094 1 98.5 67 ILE B C 1
ATOM 2912 O O . ILE B 1 67 ? 8.906 16.875 -8.508 1 98.5 67 ILE B O 1
ATOM 2916 N N . LEU B 1 68 ? 9.742 15.648 -10.172 1 98.38 68 LEU B N 1
ATOM 2917 C CA . LEU B 1 68 ? 10.664 16.688 -10.609 1 98.38 68 LEU B CA 1
ATOM 2918 C C . LEU B 1 68 ? 9.906 17.891 -11.172 1 98.38 68 LEU B C 1
ATOM 2920 O O . LEU B 1 68 ? 10.391 19.016 -11.102 1 98.38 68 LEU B O 1
ATOM 2924 N N . ALA B 1 69 ? 8.75 17.656 -11.695 1 97.81 69 ALA B N 1
ATOM 2925 C CA . ALA B 1 69 ? 7.965 18.719 -12.312 1 97.81 69 ALA B CA 1
ATOM 2926 C C . ALA B 1 69 ? 7.391 19.656 -11.25 1 97.81 69 ALA B C 1
ATOM 2928 O O . ALA B 1 69 ? 7.152 20.844 -11.523 1 97.81 69 ALA B O 1
ATOM 2929 N N . ARG B 1 70 ? 7.273 19.188 -10.016 1 97.38 70 ARG B N 1
ATOM 2930 C CA . ARG B 1 70 ? 6.496 19.984 -9.07 1 97.38 70 ARG B CA 1
ATOM 2931 C C . ARG B 1 70 ? 7.32 20.328 -7.832 1 97.38 70 ARG B C 1
ATOM 2933 O O . ARG B 1 70 ? 7.047 21.312 -7.156 1 97.38 70 ARG B O 1
ATOM 2940 N N . TYR B 1 71 ? 8.297 19.5 -7.555 1 98.12 71 TYR B N 1
ATOM 2941 C CA . TYR B 1 71 ? 9.023 19.656 -6.301 1 98.12 71 TYR B CA 1
ATOM 2942 C C . TYR B 1 71 ? 10.5 19.938 -6.555 1 98.12 71 TYR B C 1
ATOM 2944 O O . TYR B 1 71 ? 11.117 19.328 -7.434 1 98.12 71 TYR B O 1
ATOM 2952 N N . ASP B 1 72 ? 11.133 20.844 -5.758 1 97.69 72 ASP B N 1
ATOM 2953 C CA . ASP B 1 72 ? 12.516 21.266 -6.008 1 97.69 72 ASP B CA 1
ATOM 2954 C C . ASP B 1 72 ? 13.445 20.766 -4.906 1 97.69 72 ASP B C 1
ATOM 2956 O O . ASP B 1 72 ? 14.641 21.047 -4.918 1 97.69 72 ASP B O 1
ATOM 2960 N N . THR B 1 73 ? 12.883 19.953 -4 1 98.31 73 THR B N 1
ATOM 2961 C CA . THR B 1 73 ? 13.711 19.516 -2.881 1 98.31 73 THR B CA 1
ATOM 2962 C C . THR B 1 73 ? 14.227 18.094 -3.119 1 98.31 73 THR B C 1
ATOM 2964 O O . THR B 1 73 ? 15.047 17.594 -2.35 1 98.31 73 THR B O 1
ATOM 2967 N N . ILE B 1 74 ? 13.836 17.438 -4.191 1 98.81 74 ILE B N 1
ATOM 2968 C CA . ILE B 1 74 ? 14.211 16.062 -4.445 1 98.81 74 ILE B CA 1
ATOM 2969 C C . ILE B 1 74 ? 15.219 16 -5.594 1 98.81 74 ILE B C 1
ATOM 2971 O O . ILE B 1 74 ? 15 16.609 -6.652 1 98.81 74 ILE B O 1
ATOM 2975 N N . GLN B 1 75 ? 16.266 15.32 -5.359 1 98.62 75 GLN B N 1
ATOM 2976 C CA . GLN B 1 75 ? 17.297 15.07 -6.367 1 98.62 75 GLN B CA 1
ATOM 2977 C C . GLN B 1 75 ? 17.375 13.594 -6.723 1 98.62 75 GLN B C 1
ATOM 2979 O O . GLN B 1 75 ? 17.188 12.734 -5.859 1 98.62 75 GLN B O 1
ATOM 2984 N N . PHE B 1 76 ? 17.609 13.297 -8 1 98.81 76 PHE B N 1
ATOM 2985 C CA . PHE B 1 76 ? 17.828 11.93 -8.453 1 98.81 76 PHE B CA 1
ATOM 2986 C C . PHE B 1 76 ? 19.25 11.742 -8.969 1 98.81 76 PHE B C 1
ATOM 2988 O O . PHE B 1 76 ? 19.781 12.617 -9.664 1 98.81 76 PHE B O 1
ATOM 2995 N N . GLU B 1 77 ? 19.844 10.688 -8.531 1 98.69 77 GLU B N 1
ATOM 2996 C CA . GLU B 1 77 ? 21.156 10.273 -9.023 1 98.69 77 GLU B CA 1
ATOM 2997 C C . GLU B 1 77 ? 21.109 8.859 -9.609 1 98.69 77 GLU B C 1
ATOM 2999 O O . GLU B 1 77 ? 20.812 7.898 -8.898 1 98.69 77 GLU B O 1
ATOM 3004 N N . ASN B 1 78 ? 21.328 8.734 -10.953 1 98.56 78 ASN B N 1
ATOM 3005 C CA . ASN B 1 78 ? 21.406 7.418 -11.586 1 98.56 78 ASN B CA 1
ATOM 3006 C C . ASN B 1 78 ? 22.766 6.758 -11.32 1 98.56 78 ASN B C 1
ATOM 3008 O O . ASN B 1 78 ? 23.625 6.719 -12.203 1 98.56 78 ASN B O 1
ATOM 3012 N N . ILE B 1 79 ? 22.859 6.215 -10.125 1 98.56 79 ILE B N 1
ATOM 3013 C CA . ILE B 1 79 ? 24.156 5.691 -9.68 1 98.56 79 ILE B CA 1
ATOM 3014 C C . ILE B 1 79 ? 23.938 4.625 -8.609 1 98.56 79 ILE B C 1
ATOM 3016 O O . ILE B 1 79 ? 22.922 4.633 -7.91 1 98.56 79 ILE B O 1
ATOM 3020 N N . GLU B 1 80 ? 24.766 3.674 -8.578 1 98.5 80 GLU B N 1
ATOM 3021 C CA . GLU B 1 80 ? 24.75 2.631 -7.551 1 98.5 80 GLU B CA 1
ATOM 3022 C C . GLU B 1 80 ? 25.469 3.084 -6.285 1 98.5 80 GLU B C 1
ATOM 3024 O O . GLU B 1 80 ? 26.547 3.672 -6.355 1 98.5 80 GLU B O 1
ATOM 3029 N N . ILE B 1 81 ? 24.844 2.9 -5.117 1 98.81 81 ILE B N 1
ATOM 3030 C CA . ILE B 1 81 ? 25.531 3.068 -3.838 1 98.81 81 ILE B CA 1
ATOM 3031 C C . ILE B 1 81 ? 26.219 1.767 -3.447 1 98.81 81 ILE B C 1
ATOM 3033 O O . ILE B 1 81 ? 25.578 0.716 -3.355 1 98.81 81 ILE B O 1
ATOM 3037 N N . ARG B 1 82 ? 27.5 1.848 -3.158 1 98.25 82 ARG B N 1
ATOM 3038 C CA . ARG B 1 82 ? 28.297 0.648 -2.91 1 98.25 82 ARG B CA 1
ATOM 3039 C C . ARG B 1 82 ? 28.391 0.362 -1.416 1 98.25 82 ARG B C 1
ATOM 3041 O O . ARG B 1 82 ? 28.5 -0.796 -1.007 1 98.25 82 ARG B O 1
ATOM 3048 N N . SER B 1 83 ? 28.391 1.396 -0.678 1 98.5 83 SER B N 1
ATOM 3049 C CA . SER B 1 83 ? 28.531 1.212 0.763 1 98.5 83 SER B CA 1
ATOM 3050 C C . SER B 1 83 ? 27.969 2.402 1.531 1 98.5 83 SER B C 1
ATOM 3052 O O . SER B 1 83 ? 27.766 3.475 0.959 1 98.5 83 SER B O 1
ATOM 3054 N N . VAL B 1 84 ? 27.656 2.137 2.797 1 98.81 84 VAL B N 1
ATOM 3055 C CA . VAL B 1 84 ? 27.156 3.174 3.695 1 98.81 84 VAL B CA 1
ATOM 3056 C C . VAL B 1 84 ? 27.859 3.061 5.047 1 98.81 84 VAL B C 1
ATOM 3058 O O . VAL B 1 84 ? 28.375 1.997 5.402 1 98.81 84 VAL B O 1
ATOM 3061 N N . GLN B 1 85 ? 27.906 4.16 5.758 1 98.44 85 GLN B N 1
ATOM 3062 C CA . GLN B 1 85 ? 28.469 4.207 7.102 1 98.44 85 GLN B CA 1
ATOM 3063 C C . GLN B 1 85 ? 27.719 5.215 7.977 1 98.44 85 GLN B C 1
ATOM 3065 O O . GLN B 1 85 ? 27.25 6.242 7.488 1 98.44 85 GLN B O 1
ATOM 3070 N N . LYS B 1 86 ? 27.594 4.848 9.227 1 98.12 86 LYS B N 1
ATOM 3071 C CA . LYS B 1 86 ? 27.125 5.82 10.211 1 98.12 86 LYS B CA 1
ATOM 3072 C C . LYS B 1 86 ? 28.281 6.664 10.742 1 98.12 86 LYS B C 1
ATOM 3074 O O . LYS B 1 86 ? 29.359 6.137 11.039 1 98.12 86 LYS B O 1
ATOM 3079 N N . THR B 1 87 ? 28.094 7.965 10.797 1 96.81 87 THR B N 1
ATOM 3080 C CA . THR B 1 87 ? 29.156 8.852 11.281 1 96.81 87 THR B CA 1
ATOM 3081 C C . THR B 1 87 ? 29.062 9.023 12.797 1 96.81 87 THR B C 1
ATOM 3083 O O . THR B 1 87 ? 28.062 8.648 13.406 1 96.81 87 THR B O 1
ATOM 3086 N N . GLU B 1 88 ? 30 9.695 13.352 1 95.62 88 GLU B N 1
ATOM 3087 C CA . GLU B 1 88 ? 30.047 9.953 14.789 1 95.62 88 GLU B CA 1
ATOM 3088 C C . GLU B 1 88 ? 28.969 10.945 15.203 1 95.62 88 GLU B C 1
ATOM 3090 O O . GLU B 1 88 ? 28.453 10.883 16.328 1 95.62 88 GLU B O 1
ATOM 3095 N N . GLU B 1 89 ? 28.641 11.805 14.32 1 93.31 89 GLU B N 1
ATOM 3096 C CA . GLU B 1 89 ? 27.625 12.828 14.594 1 93.31 89 GLU B CA 1
ATOM 3097 C C . GLU B 1 89 ? 26.219 12.234 14.539 1 93.31 89 GLU B C 1
ATOM 3099 O O . GLU B 1 89 ? 25.25 12.914 14.875 1 93.31 89 GLU B O 1
ATOM 3104 N N . GLY B 1 90 ? 26.125 10.977 14.109 1 94.75 90 GLY B N 1
ATOM 3105 C CA . GLY B 1 90 ? 24.828 10.328 14.023 1 94.75 90 GLY B CA 1
ATOM 3106 C C . GLY B 1 90 ? 24.203 10.422 12.648 1 94.75 90 GLY B C 1
ATOM 3107 O O . GLY B 1 90 ? 23.062 10.008 12.453 1 94.75 90 GLY B O 1
ATOM 3108 N N . TYR B 1 91 ? 25.016 10.953 11.695 1 97.5 91 TYR B N 1
ATOM 3109 C CA . TYR B 1 91 ? 24.578 11.031 10.305 1 97.5 91 TYR B CA 1
ATOM 3110 C C . TYR B 1 91 ? 24.984 9.781 9.539 1 97.5 91 TYR B C 1
ATOM 3112 O O . TYR B 1 91 ? 25.469 8.805 10.133 1 97.5 91 TYR B O 1
ATOM 3120 N N . PHE B 1 92 ? 24.672 9.805 8.211 1 98.81 92 PHE B N 1
ATOM 3121 C CA . PHE B 1 92 ? 25.016 8.672 7.355 1 98.81 92 PHE B CA 1
ATOM 3122 C C . PHE B 1 92 ? 25.766 9.141 6.113 1 98.81 92 PHE B C 1
ATOM 3124 O O . PHE B 1 92 ? 25.438 10.172 5.527 1 98.81 92 PHE B O 1
ATOM 3131 N N . ARG B 1 93 ? 26.75 8.375 5.773 1 98.62 93 ARG B N 1
ATOM 3132 C CA . ARG B 1 93 ? 27.484 8.578 4.52 1 98.62 93 ARG B CA 1
ATOM 3133 C C . ARG B 1 93 ? 27.234 7.426 3.549 1 98.62 93 ARG B C 1
ATOM 3135 O O . ARG B 1 93 ? 27.234 6.258 3.945 1 98.62 93 ARG B O 1
ATOM 3142 N N . ALA B 1 94 ? 26.922 7.746 2.352 1 98.75 94 ALA B N 1
ATOM 3143 C CA . ALA B 1 94 ? 26.797 6.789 1.256 1 98.75 94 ALA B CA 1
ATOM 3144 C C . ALA B 1 94 ? 27.906 6.996 0.227 1 98.75 94 ALA B C 1
ATOM 3146 O O . ALA B 1 94 ? 28.219 8.133 -0.145 1 98.75 94 ALA B O 1
ATOM 3147 N N . PHE B 1 95 ? 28.516 5.934 -0.169 1 98.69 95 PHE B N 1
ATOM 3148 C CA . PHE B 1 95 ? 29.562 5.945 -1.177 1 98.69 95 PHE B CA 1
ATOM 3149 C C . PHE B 1 95 ? 29.062 5.34 -2.484 1 98.69 95 PHE B C 1
ATOM 3151 O O . PHE B 1 95 ? 28.641 4.184 -2.514 1 98.69 95 PHE B O 1
ATOM 3158 N N . ASP B 1 96 ? 29.125 6.141 -3.521 1 98.31 96 ASP B N 1
ATOM 3159 C CA . ASP B 1 96 ? 28.562 5.641 -4.777 1 98.31 96 ASP B CA 1
ATOM 3160 C C . ASP B 1 96 ? 29.641 4.973 -5.629 1 98.31 96 ASP B C 1
ATOM 3162 O O . ASP B 1 96 ? 30.781 4.844 -5.199 1 98.31 96 ASP B O 1
ATOM 3166 N N . SER B 1 97 ? 29.297 4.414 -6.773 1 98 97 SER B N 1
ATOM 3167 C CA . SER B 1 97 ? 30.188 3.602 -7.602 1 98 97 SER B CA 1
ATOM 3168 C C . SER B 1 97 ? 31.266 4.449 -8.258 1 98 97 SER B C 1
ATOM 3170 O O . SER B 1 97 ? 32.219 3.916 -8.82 1 98 97 SER B O 1
ATOM 3172 N N . LEU B 1 98 ? 31.188 5.809 -8.203 1 97.69 98 LEU B N 1
ATOM 3173 C CA . LEU B 1 98 ? 32.219 6.707 -8.688 1 97.69 98 LEU B CA 1
ATOM 3174 C C . LEU B 1 98 ? 33.062 7.266 -7.535 1 97.69 98 LEU B C 1
ATOM 3176 O O . LEU B 1 98 ? 33.781 8.25 -7.699 1 97.69 98 LEU B O 1
ATOM 3180 N N . ASP B 1 99 ? 32.75 6.832 -6.348 1 95.44 99 ASP B N 1
ATOM 3181 C CA . ASP B 1 99 ? 33.469 7.172 -5.133 1 95.44 99 ASP B CA 1
ATOM 3182 C C . ASP B 1 99 ? 33.094 8.562 -4.633 1 95.44 99 ASP B C 1
ATOM 3184 O O . ASP B 1 99 ? 33.875 9.195 -3.908 1 95.44 99 ASP B O 1
ATOM 3188 N N . ARG B 1 100 ? 32 9.055 -5.098 1 97.75 100 ARG B N 1
ATOM 3189 C CA . ARG B 1 100 ? 31.453 10.258 -4.469 1 97.75 100 ARG B CA 1
ATOM 3190 C C . ARG B 1 100 ? 30.812 9.93 -3.125 1 97.75 100 ARG B C 1
ATOM 3192 O O . ARG B 1 100 ? 30.328 8.82 -2.916 1 97.75 100 ARG B O 1
ATOM 3199 N N . VAL B 1 101 ? 30.875 10.914 -2.299 1 98.25 101 VAL B N 1
ATOM 3200 C CA . VAL B 1 101 ? 30.344 10.734 -0.954 1 98.25 101 VAL B CA 1
ATOM 3201 C C . VAL B 1 101 ? 29.125 11.625 -0.756 1 98.25 101 VAL B C 1
ATOM 3203 O O . VAL B 1 101 ? 29.156 12.812 -1.093 1 98.25 101 VAL B O 1
ATOM 3206 N N . TRP B 1 102 ? 28.125 11.039 -0.262 1 98.69 102 TRP B N 1
ATOM 3207 C CA . TRP B 1 102 ? 26.891 11.742 0.068 1 98.69 102 TRP B CA 1
ATOM 3208 C C . TRP B 1 102 ? 26.594 11.648 1.561 1 98.69 102 TRP B C 1
ATOM 3210 O O . TRP B 1 102 ? 26.75 10.586 2.166 1 98.69 102 TRP B O 1
ATOM 3220 N N . THR B 1 103 ? 26.219 12.711 2.168 1 98.62 103 THR B N 1
ATOM 3221 C CA . THR B 1 103 ? 25.922 12.711 3.598 1 98.62 103 THR B CA 1
ATOM 3222 C C . THR B 1 103 ? 24.484 13.117 3.855 1 98.62 103 THR B C 1
ATOM 3224 O O . THR B 1 103 ? 23.969 14.047 3.234 1 98.62 103 THR B O 1
ATOM 3227 N N . GLY B 1 104 ? 23.797 12.336 4.688 1 98.69 104 GLY B N 1
ATOM 3228 C CA . GLY B 1 104 ? 22.422 12.617 5.051 1 98.69 104 GLY B CA 1
ATOM 3229 C C . GLY B 1 104 ? 22.125 12.406 6.523 1 98.69 104 GLY B C 1
ATOM 3230 O O . GLY B 1 104 ? 22.844 11.648 7.195 1 98.69 104 GLY B O 1
ATOM 3231 N N . ARG B 1 105 ? 21.109 13.094 7.047 1 98.56 105 ARG B N 1
ATOM 3232 C CA . ARG B 1 105 ? 20.703 12.922 8.438 1 98.56 105 ARG B CA 1
ATOM 3233 C C . ARG B 1 105 ? 20.062 11.555 8.648 1 98.56 105 ARG B C 1
ATOM 3235 O O . ARG B 1 105 ? 20.219 10.945 9.703 1 98.56 105 ARG B O 1
ATOM 3242 N N . LYS B 1 106 ? 19.297 11.086 7.707 1 98.88 106 LYS B N 1
ATOM 3243 C CA . LYS B 1 106 ? 18.594 9.805 7.73 1 98.88 106 LYS B CA 1
ATOM 3244 C C . LYS B 1 106 ? 18.891 8.984 6.48 1 98.88 106 LYS B C 1
ATOM 3246 O O . LYS B 1 106 ? 19.375 9.531 5.477 1 98.88 106 LYS B O 1
ATOM 3251 N N . LEU B 1 107 ? 18.688 7.68 6.582 1 98.94 107 LEU B N 1
ATOM 3252 C CA . LEU B 1 107 ? 18.938 6.75 5.488 1 98.94 107 LEU B CA 1
ATOM 3253 C C . LEU B 1 107 ? 17.75 5.836 5.258 1 98.94 107 LEU B C 1
ATOM 3255 O O . LEU B 1 107 ? 17.172 5.309 6.211 1 98.94 107 LEU B O 1
ATOM 3259 N N . VAL B 1 108 ? 17.344 5.738 4.039 1 99 108 VAL B N 1
ATOM 3260 C CA . VAL B 1 108 ? 16.297 4.793 3.666 1 99 108 VAL B CA 1
ATOM 3261 C C . VAL B 1 108 ? 16.875 3.721 2.746 1 99 108 VAL B C 1
ATOM 3263 O O . VAL B 1 108 ? 17.469 4.035 1.717 1 99 108 VAL B O 1
ATOM 3266 N N . LEU B 1 109 ? 16.703 2.523 3.168 1 98.94 109 LEU B N 1
ATOM 3267 C CA . LEU B 1 109 ? 17.047 1.387 2.318 1 98.94 109 LEU B CA 1
ATOM 3268 C C . LEU B 1 109 ? 15.812 0.889 1.562 1 98.94 109 LEU B C 1
ATOM 3270 O O . LEU B 1 109 ? 14.977 0.185 2.127 1 98.94 109 LEU B O 1
ATOM 3274 N N . ALA B 1 110 ? 15.695 1.261 0.331 1 98.88 110 ALA B N 1
ATOM 3275 C CA . ALA B 1 110 ? 14.68 0.81 -0.617 1 98.88 110 ALA B CA 1
ATOM 3276 C C . ALA B 1 110 ? 15.32 0.078 -1.795 1 98.88 110 ALA B C 1
ATOM 3278 O O . ALA B 1 110 ? 14.914 0.27 -2.945 1 98.88 110 ALA B O 1
ATOM 3279 N N . SER B 1 111 ? 16.297 -0.739 -1.54 1 98 111 SER B N 1
ATOM 3280 C CA . SER B 1 111 ? 17.172 -1.328 -2.545 1 98 111 SER B CA 1
ATOM 3281 C C . SER B 1 111 ? 16.562 -2.6 -3.133 1 98 111 SER B C 1
ATOM 3283 O O . SER B 1 111 ? 17.094 -3.162 -4.09 1 98 111 SER B O 1
ATOM 3285 N N . GLY B 1 112 ? 15.484 -3.074 -2.566 1 98.06 112 GLY B N 1
ATOM 3286 C CA . GLY B 1 112 ? 14.805 -4.238 -3.115 1 98.06 112 GLY B CA 1
ATOM 3287 C C . GLY B 1 112 ? 15.547 -5.535 -2.859 1 98.06 112 GLY B C 1
ATOM 3288 O O . GLY B 1 112 ? 16.312 -5.637 -1.902 1 98.06 112 GLY B O 1
ATOM 3289 N N . VAL B 1 113 ? 15.18 -6.562 -3.594 1 98.25 113 VAL B N 1
ATOM 3290 C CA . VAL B 1 113 ? 15.758 -7.895 -3.451 1 98.25 113 VAL B CA 1
ATOM 3291 C C . VAL B 1 113 ? 16.141 -8.445 -4.824 1 98.25 113 VAL B C 1
ATOM 3293 O O . VAL B 1 113 ? 15.734 -7.891 -5.852 1 98.25 113 VAL B O 1
ATOM 3296 N N . ARG B 1 114 ? 16.922 -9.406 -4.832 1 96.94 114 ARG B N 1
ATOM 3297 C CA . ARG B 1 114 ? 17.188 -10.211 -6.023 1 96.94 114 ARG B CA 1
ATOM 3298 C C . ARG B 1 114 ? 16.781 -11.664 -5.797 1 96.94 114 ARG B C 1
ATOM 3300 O O . ARG B 1 114 ? 16.797 -12.148 -4.664 1 96.94 114 ARG B O 1
ATOM 3307 N N . ASP B 1 115 ? 16.422 -12.336 -6.863 1 96.44 115 ASP B N 1
ATOM 3308 C CA . ASP B 1 115 ? 16.062 -13.75 -6.812 1 96.44 115 ASP B CA 1
ATOM 3309 C C . ASP B 1 115 ? 17.297 -14.641 -6.875 1 96.44 115 ASP B C 1
ATOM 3311 O O . ASP B 1 115 ? 18.234 -14.359 -7.633 1 96.44 115 ASP B O 1
ATOM 3315 N N . THR B 1 116 ? 17.328 -15.633 -6.012 1 96.5 116 THR B N 1
ATOM 3316 C CA . THR B 1 116 ? 18.359 -16.672 -6.066 1 96.5 116 THR B CA 1
ATOM 3317 C C . THR B 1 116 ? 17.781 -17.953 -6.672 1 96.5 116 THR B C 1
ATOM 3319 O O . THR B 1 116 ? 16.969 -18.641 -6.051 1 96.5 116 THR B O 1
ATOM 3322 N N . PHE B 1 117 ? 18.25 -18.297 -7.855 1 97.25 117 PHE B N 1
ATOM 3323 C CA . PHE B 1 117 ? 17.656 -19.359 -8.648 1 97.25 117 PHE B CA 1
ATOM 3324 C C . PHE B 1 117 ? 18.141 -20.719 -8.172 1 97.25 117 PHE B C 1
ATOM 3326 O O . PHE B 1 117 ? 19.297 -20.859 -7.738 1 97.25 117 PHE B O 1
ATOM 3333 N N . PRO B 1 118 ? 17.266 -21.734 -8.195 1 96.75 118 PRO B N 1
ATOM 3334 C CA . PRO B 1 118 ? 17.734 -23.094 -7.957 1 96.75 118 PRO B CA 1
ATOM 3335 C C . PRO B 1 118 ? 18.734 -23.578 -9.016 1 96.75 118 PRO B C 1
ATOM 3337 O O . PRO B 1 118 ? 18.797 -23 -10.109 1 96.75 118 PRO B O 1
ATOM 3340 N N . GLU B 1 119 ? 19.5 -24.578 -8.586 1 95.31 119 GLU B N 1
ATOM 3341 C CA . GLU B 1 119 ? 20.516 -25.141 -9.484 1 95.31 119 GLU B CA 1
ATOM 3342 C C . GLU B 1 119 ? 19.891 -26.125 -10.469 1 95.31 119 GLU B C 1
ATOM 3344 O O . GLU B 1 119 ? 20.188 -27.312 -10.445 1 95.31 119 GLU B O 1
ATOM 3349 N N . ILE B 1 120 ? 19.062 -25.719 -11.266 1 97.75 120 ILE B N 1
ATOM 3350 C CA . ILE B 1 120 ? 18.484 -26.469 -12.383 1 97.75 120 ILE B CA 1
ATOM 3351 C C . ILE B 1 120 ? 18.828 -25.766 -13.695 1 97.75 120 ILE B C 1
ATOM 3353 O O . ILE B 1 120 ? 18.516 -24.578 -13.875 1 97.75 120 ILE B O 1
ATOM 3357 N N . GLU B 1 121 ? 19.562 -26.5 -14.562 1 98.31 121 GLU B N 1
ATOM 3358 C CA . GLU B 1 121 ? 19.938 -25.938 -15.859 1 98.31 121 GLU B CA 1
ATOM 3359 C C . GLU B 1 121 ? 18.719 -25.391 -16.594 1 98.31 121 GLU B C 1
ATOM 3361 O O . GLU B 1 121 ? 17.688 -26.031 -16.672 1 98.31 121 GLU B O 1
ATOM 3366 N N . GLY B 1 122 ? 18.828 -24.125 -17.078 1 98.44 122 GLY B N 1
ATOM 3367 C CA . GLY B 1 122 ? 17.766 -23.547 -17.875 1 98.44 122 GLY B CA 1
ATOM 3368 C C . GLY B 1 122 ? 16.781 -22.734 -17.062 1 98.44 122 GLY B C 1
ATOM 3369 O O . GLY B 1 122 ? 15.938 -22.031 -17.625 1 98.44 122 GLY B O 1
ATOM 3370 N N . TYR B 1 123 ? 16.812 -22.812 -15.703 1 98.31 123 TYR B N 1
ATOM 3371 C CA . TYR B 1 123 ? 15.891 -22.094 -14.836 1 98.31 123 TYR B CA 1
ATOM 3372 C C . TYR B 1 123 ? 15.898 -20.594 -15.148 1 98.31 123 TYR B C 1
ATOM 3374 O O . TYR B 1 123 ? 14.844 -19.984 -15.336 1 98.31 123 TYR B O 1
ATOM 3382 N N . GLY B 1 124 ? 17.047 -20 -15.195 1 97.06 124 GLY B N 1
ATOM 3383 C CA . GLY B 1 124 ? 17.203 -18.578 -15.43 1 97.06 124 GLY B CA 1
ATOM 3384 C C . GLY B 1 124 ? 16.625 -18.125 -16.766 1 97.06 124 GLY B C 1
ATOM 3385 O O . GLY B 1 124 ? 16.016 -17.062 -16.844 1 97.06 124 GLY B O 1
ATOM 3386 N N . GLU B 1 125 ? 16.766 -18.953 -17.766 1 96.62 125 GLU B N 1
ATOM 3387 C CA . GLU B 1 125 ? 16.25 -18.641 -19.094 1 96.62 125 GLU B CA 1
ATOM 3388 C C . GLU B 1 125 ? 14.719 -18.641 -19.109 1 96.62 125 GLU B C 1
ATOM 3390 O O . GLU B 1 125 ? 14.102 -17.938 -19.922 1 96.62 125 GLU B O 1
ATOM 3395 N N . CYS B 1 126 ? 14.125 -19.406 -18.203 1 97.56 126 CYS B N 1
ATOM 3396 C CA . CYS B 1 126 ? 12.672 -19.547 -18.156 1 97.56 126 CYS B CA 1
ATOM 3397 C C . CYS B 1 126 ? 12.062 -18.562 -17.172 1 97.56 126 CYS B C 1
ATOM 3399 O O . CYS B 1 126 ? 10.852 -18.312 -17.203 1 97.56 126 CYS B O 1
ATOM 3401 N N . TRP B 1 127 ? 12.922 -18 -16.297 1 97.12 127 TRP B N 1
ATOM 3402 C CA . TRP B 1 127 ? 12.445 -17.094 -15.258 1 97.12 127 TRP B CA 1
ATOM 3403 C C . TRP B 1 127 ? 11.812 -15.852 -15.859 1 97.12 127 TRP B C 1
ATOM 3405 O O . TRP B 1 127 ? 12.406 -15.195 -16.719 1 97.12 127 TRP B O 1
ATOM 3415 N N . GLY B 1 128 ? 10.594 -15.562 -15.453 1 94.94 128 GLY B N 1
ATOM 3416 C CA . GLY B 1 128 ? 9.883 -14.383 -15.914 1 94.94 128 GLY B CA 1
ATOM 3417 C C . GLY B 1 128 ? 9.297 -14.547 -17.297 1 94.94 128 GLY B C 1
ATOM 3418 O O . GLY B 1 128 ? 8.609 -13.648 -17.797 1 94.94 128 GLY B O 1
ATOM 3419 N N . ARG B 1 129 ? 9.523 -15.688 -17.969 1 94.94 129 ARG B N 1
ATOM 3420 C CA . ARG B 1 129 ? 9.062 -15.938 -19.328 1 94.94 129 ARG B CA 1
ATOM 3421 C C . ARG B 1 129 ? 8.227 -17.203 -19.391 1 94.94 129 ARG B C 1
ATOM 3423 O O . ARG B 1 129 ? 7.605 -17.5 -20.422 1 94.94 129 ARG B O 1
ATOM 3430 N N . GLY B 1 130 ? 8.258 -17.875 -18.359 1 96.81 130 GLY B N 1
ATOM 3431 C CA . GLY B 1 130 ? 7.504 -19.109 -18.25 1 96.81 130 GLY B CA 1
ATOM 3432 C C . GLY B 1 130 ? 7.414 -19.641 -16.828 1 96.81 130 GLY B C 1
ATOM 3433 O O . GLY B 1 130 ? 6.555 -20.469 -16.531 1 96.81 130 GLY B O 1
ATOM 3434 N N . ILE B 1 131 ? 8.391 -19.219 -16.031 1 97.75 131 ILE B N 1
ATOM 3435 C CA . ILE B 1 131 ? 8.344 -19.484 -14.594 1 97.75 131 ILE B CA 1
ATOM 3436 C C . ILE B 1 131 ? 7.891 -18.234 -13.844 1 97.75 131 ILE B C 1
ATOM 3438 O O . ILE B 1 131 ? 8.539 -17.188 -13.93 1 97.75 131 ILE B O 1
ATOM 3442 N N . PHE B 1 132 ? 6.805 -18.359 -13.148 1 96.69 132 PHE B N 1
ATOM 3443 C CA . PHE B 1 132 ? 6.207 -17.203 -12.492 1 96.69 132 PHE B CA 1
ATOM 3444 C C . PHE B 1 132 ? 6.137 -17.406 -10.984 1 96.69 132 PHE B C 1
ATOM 3446 O O . PHE B 1 132 ? 5.676 -18.453 -10.516 1 96.69 132 PHE B O 1
ATOM 3453 N N . HIS B 1 133 ? 6.566 -16.438 -10.227 1 95.38 133 HIS B N 1
ATOM 3454 C CA . HIS B 1 133 ? 6.543 -16.531 -8.773 1 95.38 133 HIS B CA 1
ATOM 3455 C C . HIS B 1 133 ? 5.195 -16.094 -8.211 1 95.38 133 HIS B C 1
ATOM 3457 O O . HIS B 1 133 ? 4.875 -16.391 -7.055 1 95.38 133 HIS B O 1
ATOM 3463 N N . CYS B 1 134 ? 4.445 -15.352 -8.922 1 95.25 134 CYS B N 1
ATOM 3464 C CA . CYS B 1 134 ? 3.158 -14.82 -8.484 1 95.25 134 CYS B CA 1
ATOM 3465 C C . CYS B 1 134 ? 2.111 -14.961 -9.586 1 95.25 134 CYS B C 1
ATOM 3467 O O . CYS B 1 134 ? 2.166 -14.266 -10.594 1 95.25 134 CYS B O 1
ATOM 3469 N N . LEU B 1 135 ? 1.148 -15.742 -9.352 1 96.31 135 LEU B N 1
ATOM 3470 C CA . LEU B 1 135 ? 0.165 -16.031 -10.391 1 96.31 135 LEU B CA 1
ATOM 3471 C C . LEU B 1 135 ? -0.918 -14.961 -10.422 1 96.31 135 LEU B C 1
ATOM 3473 O O . LEU B 1 135 ? -1.742 -14.93 -11.344 1 96.31 135 LEU B O 1
ATOM 3477 N N . PHE B 1 136 ? -0.904 -13.953 -9.469 1 95.56 136 PHE B N 1
ATOM 3478 C CA . PHE B 1 136 ? -1.7 -12.734 -9.578 1 95.56 136 PHE B CA 1
ATOM 3479 C C . PHE B 1 136 ? -1.071 -11.766 -10.57 1 95.56 136 PHE B C 1
ATOM 3481 O O . PHE B 1 136 ? -1.77 -10.953 -11.18 1 95.56 136 PHE B O 1
ATOM 3488 N N . CYS B 1 137 ? 0.247 -11.867 -10.625 1 94.94 137 CYS B N 1
ATOM 3489 C CA . CYS B 1 137 ? 0.982 -10.945 -11.492 1 94.94 137 CYS B CA 1
ATOM 3490 C C . CYS B 1 137 ? 1.146 -11.531 -12.891 1 94.94 137 CYS B C 1
ATOM 3492 O O . CYS B 1 137 ? 0.823 -10.867 -13.883 1 94.94 137 CYS B O 1
ATOM 3494 N N . ASP B 1 138 ? 1.689 -12.852 -12.75 1 92.88 138 ASP B N 1
ATOM 3495 C CA . ASP B 1 138 ? 1.967 -13.5 -14.031 1 92.88 138 ASP B CA 1
ATOM 3496 C C . AS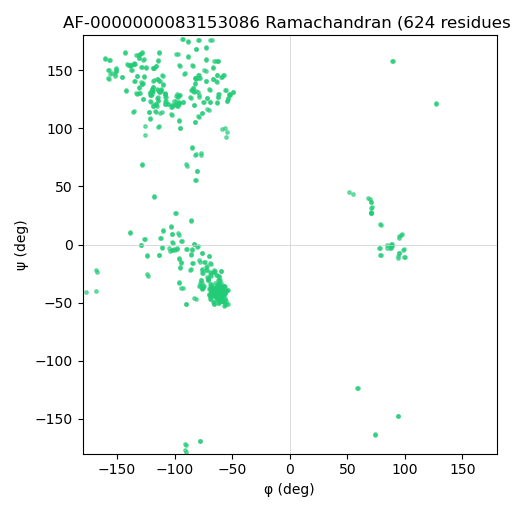P B 1 138 ? 1.285 -14.859 -14.117 1 92.88 138 ASP B C 1
ATOM 3498 O O . ASP B 1 138 ? 1.464 -15.703 -13.242 1 92.88 138 ASP B O 1
ATOM 3502 N N . GLY B 1 139 ? 0.128 -15.023 -14.664 1 92.62 139 GLY B N 1
ATOM 3503 C CA . GLY B 1 139 ? -0.622 -16.25 -14.852 1 92.62 139 GLY B CA 1
ATOM 3504 C C . GLY B 1 139 ? -1.809 -16.094 -15.781 1 92.62 139 GLY B C 1
ATOM 3505 O O . GLY B 1 139 ? -2.062 -16.953 -16.625 1 92.62 139 GLY B O 1
ATOM 3506 N N . TYR B 1 140 ? -2.404 -14.984 -15.57 1 96.69 140 TYR B N 1
ATOM 3507 C CA . TYR B 1 140 ? -3.648 -14.719 -16.281 1 96.69 140 TYR B CA 1
ATOM 3508 C C . TYR B 1 140 ? -3.453 -14.875 -17.797 1 96.69 140 TYR B C 1
ATOM 3510 O O . TYR B 1 140 ? -4.32 -15.414 -18.484 1 96.69 140 TYR B O 1
ATOM 3518 N N . GLU B 1 141 ? -2.33 -14.438 -18.344 1 95.69 141 GLU B N 1
ATOM 3519 C CA . GLU B 1 141 ? -2.074 -14.453 -19.781 1 95.69 141 GLU B CA 1
ATOM 3520 C C . GLU B 1 141 ? -1.982 -15.875 -20.312 1 95.69 141 GLU B C 1
ATOM 3522 O O . GLU B 1 141 ? -2.145 -16.109 -21.5 1 95.69 141 GLU B O 1
ATOM 3527 N N . GLY B 1 142 ? -1.648 -16.828 -19.391 1 94.5 142 GLY B N 1
ATOM 3528 C CA . GLY B 1 142 ? -1.562 -18.219 -19.781 1 94.5 142 GLY B CA 1
ATOM 3529 C C . GLY B 1 142 ? -2.822 -19.016 -19.469 1 94.5 142 GLY B C 1
ATOM 3530 O O . GLY B 1 142 ? -2.852 -20.234 -19.609 1 94.5 142 GLY B O 1
ATOM 3531 N N . ARG B 1 143 ? -3.871 -18.297 -19.078 1 96.75 143 ARG B N 1
ATOM 3532 C CA . ARG B 1 143 ? -5.102 -18.969 -18.688 1 96.75 143 ARG B CA 1
ATOM 3533 C C . ARG B 1 143 ? -5.648 -19.812 -19.828 1 96.75 143 ARG B C 1
ATOM 3535 O O . ARG B 1 143 ? -5.566 -19.422 -21 1 96.75 143 ARG B O 1
ATOM 3542 N N . GLY B 1 144 ? -6.211 -20.922 -19.438 1 96.12 144 GLY B N 1
ATOM 3543 C CA . GLY B 1 144 ? -6.816 -21.797 -20.422 1 96.12 144 GLY B CA 1
ATOM 3544 C C . GLY B 1 144 ? -5.84 -22.797 -21.016 1 96.12 144 GLY B C 1
ATOM 3545 O O . GLY B 1 144 ? -6.219 -23.625 -21.844 1 96.12 144 GLY B O 1
ATOM 3546 N N . CYS B 1 145 ? -4.578 -22.75 -20.609 1 96.75 145 CYS B N 1
ATOM 3547 C CA . CYS B 1 145 ? -3.609 -23.734 -21.109 1 96.75 145 CYS B CA 1
ATOM 3548 C C . CYS B 1 145 ? -3.973 -25.141 -20.656 1 96.75 145 CYS B C 1
ATOM 3550 O O . CYS B 1 145 ? -4.664 -25.312 -19.656 1 96.75 145 CYS B O 1
ATOM 3552 N N . ALA B 1 146 ? -3.465 -26.094 -21.406 1 97 146 ALA B N 1
ATOM 3553 C CA . ALA B 1 146 ? -3.824 -27.484 -21.156 1 97 146 ALA B CA 1
ATOM 3554 C C . ALA B 1 146 ? -3.244 -27.984 -19.844 1 97 146 ALA B C 1
ATOM 3556 O O . ALA B 1 146 ? -3.895 -28.734 -19.109 1 97 146 ALA B O 1
ATOM 3557 N N . SER B 1 147 ? -2.025 -27.516 -19.547 1 98.12 147 SER B N 1
ATOM 3558 C CA . SER B 1 147 ? -1.379 -27.969 -18.312 1 98.12 147 SER B CA 1
ATOM 3559 C C . SER B 1 147 ? -0.44 -26.906 -17.766 1 98.12 147 SER B C 1
ATOM 3561 O O . SER B 1 147 ? 0.068 -26.062 -18.516 1 98.12 147 SER B O 1
ATOM 3563 N N . ALA B 1 148 ? -0.3 -26.891 -16.484 1 98.56 148 ALA B N 1
ATOM 3564 C CA . ALA B 1 148 ? 0.642 -26.047 -15.758 1 98.56 148 ALA B CA 1
ATOM 3565 C C . ALA B 1 148 ? 1.366 -26.828 -14.672 1 98.56 148 ALA B C 1
ATOM 3567 O O . ALA B 1 148 ? 0.931 -27.922 -14.297 1 98.56 148 ALA B O 1
ATOM 3568 N N . GLY B 1 149 ? 2.508 -26.375 -14.297 1 98.75 149 GLY B N 1
ATOM 3569 C CA . GLY B 1 149 ? 3.295 -27.062 -13.289 1 98.75 149 GLY B CA 1
ATOM 3570 C C . GLY B 1 149 ? 3.674 -26.172 -12.117 1 98.75 149 GLY B C 1
ATOM 3571 O O . GLY B 1 149 ? 3.697 -24.953 -12.25 1 98.75 149 GLY B O 1
ATOM 3572 N N . VAL B 1 150 ? 3.865 -26.75 -10.977 1 98.69 150 VAL B N 1
ATOM 3573 C CA . VAL B 1 150 ? 4.426 -26.109 -9.789 1 98.69 150 VAL B CA 1
ATOM 3574 C C . VAL B 1 150 ? 5.742 -26.797 -9.406 1 98.69 150 VAL B C 1
ATOM 3576 O O . VAL B 1 150 ? 5.793 -28.016 -9.25 1 98.69 150 VAL B O 1
ATOM 3579 N N . LEU B 1 151 ? 6.801 -26.016 -9.391 1 98.69 151 LEU B N 1
ATOM 3580 C CA . LEU B 1 151 ? 8.07 -26.547 -8.898 1 98.69 151 LEU B CA 1
ATOM 3581 C C . LEU B 1 151 ? 8.125 -26.5 -7.379 1 98.69 151 LEU B C 1
ATOM 3583 O O . LEU B 1 151 ? 8.305 -25.438 -6.789 1 98.69 151 LEU B O 1
ATOM 3587 N N . ALA B 1 152 ? 7.98 -27.641 -6.75 1 98.31 152 ALA B N 1
ATOM 3588 C CA . ALA B 1 152 ? 8.023 -27.734 -5.293 1 98.31 152 ALA B CA 1
ATOM 3589 C C . ALA B 1 152 ? 9.453 -27.969 -4.801 1 98.31 152 ALA B C 1
ATOM 3591 O O . ALA B 1 152 ? 9.75 -29.016 -4.215 1 98.31 152 ALA B O 1
ATOM 3592 N N . ILE B 1 153 ? 10.297 -27.016 -4.957 1 97 153 ILE B N 1
ATOM 3593 C CA . ILE B 1 153 ? 11.695 -27.062 -4.543 1 97 153 ILE B CA 1
ATOM 3594 C C . ILE B 1 153 ? 12.031 -25.797 -3.752 1 97 153 ILE B C 1
ATOM 3596 O O . ILE B 1 153 ? 11.289 -24.812 -3.789 1 97 153 ILE B O 1
ATOM 3600 N N . GLY B 1 154 ? 13.102 -25.844 -2.977 1 93.5 154 GLY B N 1
ATOM 3601 C CA . GLY B 1 154 ? 13.484 -24.688 -2.18 1 93.5 154 GLY B CA 1
ATOM 3602 C C . GLY B 1 154 ? 12.406 -24.234 -1.215 1 93.5 154 GLY B C 1
ATOM 3603 O O . GLY B 1 154 ? 11.883 -25.047 -0.441 1 93.5 154 GLY B O 1
ATOM 3604 N N . ASN B 1 155 ? 12.008 -22.984 -1.328 1 87.75 155 ASN B N 1
ATOM 3605 C CA . ASN B 1 155 ? 11.023 -22.406 -0.417 1 87.75 155 ASN B CA 1
ATOM 3606 C C . ASN B 1 155 ? 9.641 -23.016 -0.629 1 87.75 155 ASN B C 1
ATOM 3608 O O . ASN B 1 155 ? 8.766 -22.906 0.238 1 87.75 155 ASN B O 1
ATOM 3612 N N . LEU B 1 156 ? 9.422 -23.672 -1.727 1 93.38 156 LEU B N 1
ATOM 3613 C CA . LEU B 1 156 ? 8.125 -24.281 -2.016 1 93.38 156 LEU B CA 1
ATOM 3614 C C . LEU B 1 156 ? 8.164 -25.781 -1.76 1 93.38 156 LEU B C 1
ATOM 3616 O O . LEU B 1 156 ? 7.191 -26.484 -2.045 1 93.38 156 LEU B O 1
ATOM 3620 N N . ALA B 1 157 ? 9.305 -26.25 -1.144 1 94.44 157 ALA B N 1
ATOM 3621 C CA . ALA B 1 157 ? 9.414 -27.672 -0.841 1 94.44 157 ALA B CA 1
ATOM 3622 C C . ALA B 1 157 ? 8.68 -28.016 0.455 1 94.44 157 ALA B C 1
ATOM 3624 O O . ALA B 1 157 ? 9.281 -28.562 1.385 1 94.44 157 ALA B O 1
ATOM 3625 N N . ASN B 1 158 ? 7.461 -27.703 0.529 1 94.19 158 ASN B N 1
ATOM 3626 C CA . ASN B 1 158 ? 6.539 -28.078 1.59 1 94.19 158 ASN B CA 1
ATOM 3627 C C . ASN B 1 158 ? 5.102 -28.156 1.082 1 94.19 158 ASN B C 1
ATOM 3629 O O . ASN B 1 158 ? 4.707 -27.391 0.2 1 94.19 158 ASN B O 1
ATOM 3633 N N . PRO B 1 159 ? 4.383 -29.062 1.625 1 94.31 159 PRO B N 1
ATOM 3634 C CA . PRO B 1 159 ? 3.062 -29.375 1.076 1 94.31 159 PRO B CA 1
ATOM 3635 C C . PRO B 1 159 ? 2.119 -28.172 1.08 1 94.31 159 PRO B C 1
ATOM 3637 O O . PRO B 1 159 ? 1.388 -27.953 0.111 1 94.31 159 PRO B O 1
ATOM 3640 N N . MET B 1 160 ? 2.168 -27.375 2.121 1 91.69 160 MET B N 1
ATOM 3641 C CA . MET B 1 160 ? 1.239 -26.266 2.246 1 91.69 160 MET B CA 1
ATOM 3642 C C . MET B 1 160 ? 1.494 -25.219 1.161 1 91.69 160 MET B C 1
ATOM 3644 O O . MET B 1 160 ? 0.567 -24.812 0.463 1 91.69 160 MET B O 1
ATOM 3648 N N . ALA B 1 161 ? 2.734 -24.828 1.017 1 93.5 161 ALA B N 1
ATOM 3649 C CA . ALA B 1 161 ? 3.094 -23.828 0.008 1 93.5 161 ALA B CA 1
ATOM 3650 C C . ALA B 1 161 ? 2.844 -24.359 -1.4 1 93.5 161 ALA B C 1
ATOM 3652 O O . ALA B 1 161 ? 2.271 -23.656 -2.242 1 93.5 161 ALA B O 1
ATOM 3653 N N . ALA B 1 162 ? 3.23 -25.562 -1.646 1 96 162 ALA B N 1
ATOM 3654 C CA . ALA B 1 162 ? 3.049 -26.188 -2.959 1 96 162 ALA B CA 1
ATOM 3655 C C . ALA B 1 162 ? 1.571 -26.266 -3.328 1 96 162 ALA B C 1
ATOM 3657 O O . ALA B 1 162 ? 1.193 -25.969 -4.465 1 96 162 ALA B O 1
ATOM 3658 N N . MET B 1 163 ? 0.736 -26.641 -2.342 1 94.56 163 MET B N 1
ATOM 3659 C CA . MET B 1 163 ? -0.697 -26.766 -2.594 1 94.56 163 MET B CA 1
ATOM 3660 C C . MET B 1 163 ? -1.322 -25.406 -2.885 1 94.56 163 MET B C 1
ATOM 3662 O O . MET B 1 163 ? -2.205 -25.297 -3.738 1 94.56 163 MET B O 1
ATOM 3666 N N . HIS B 1 164 ? -0.858 -24.406 -2.211 1 93.94 164 HIS B N 1
ATOM 3667 C CA . HIS B 1 164 ? -1.361 -23.062 -2.469 1 93.94 164 HIS B CA 1
ATOM 3668 C C . HIS B 1 164 ? -1.115 -22.641 -3.916 1 93.94 164 HIS B C 1
ATOM 3670 O O . HIS B 1 164 ? -2.031 -22.172 -4.598 1 93.94 164 HIS B O 1
ATOM 3676 N N . PHE B 1 165 ? 0.047 -22.891 -4.387 1 96.44 165 PHE B N 1
ATOM 3677 C CA . PHE B 1 165 ? 0.4 -22.562 -5.762 1 96.44 165 PHE B CA 1
ATOM 3678 C C . PHE B 1 165 ? -0.373 -23.438 -6.746 1 96.44 165 PHE B C 1
ATOM 3680 O O . PHE B 1 165 ? -0.85 -22.953 -7.773 1 96.44 165 PHE B O 1
ATOM 3687 N N . ALA B 1 166 ? -0.485 -24.688 -6.387 1 97.19 166 ALA B N 1
ATOM 3688 C CA . ALA B 1 166 ? -1.175 -25.625 -7.266 1 97.19 166 ALA B CA 1
ATOM 3689 C C . ALA B 1 166 ? -2.641 -25.234 -7.441 1 97.19 166 ALA B C 1
ATOM 3691 O O . ALA B 1 166 ? -3.178 -25.297 -8.547 1 97.19 166 ALA B O 1
ATOM 3692 N N . ARG B 1 167 ? -3.229 -24.844 -6.402 1 95.75 167 ARG B N 1
ATOM 3693 C CA . ARG B 1 167 ? -4.637 -24.453 -6.453 1 95.75 167 ARG B CA 1
ATOM 3694 C C . ARG B 1 167 ? -4.832 -23.203 -7.289 1 95.75 167 ARG B C 1
ATOM 3696 O O . ARG B 1 167 ? -5.809 -23.094 -8.031 1 95.75 167 ARG B O 1
ATOM 3703 N N . MET B 1 168 ? -3.949 -22.266 -7.184 1 96.69 168 ME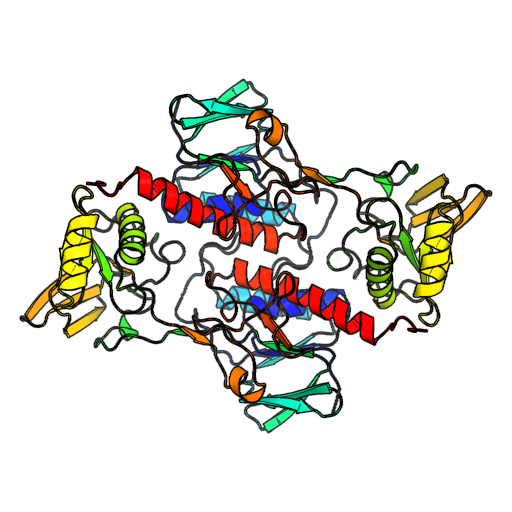T B N 1
ATOM 3704 C CA . MET B 1 168 ? -4.02 -21.078 -8.023 1 96.69 168 MET B CA 1
ATOM 3705 C C . MET B 1 168 ? -3.842 -21.438 -9.5 1 96.69 168 MET B C 1
ATOM 3707 O O . MET B 1 168 ? -4.566 -20.938 -10.359 1 96.69 168 MET B O 1
ATOM 3711 N N . ALA B 1 169 ? -2.889 -22.312 -9.711 1 97.75 169 ALA B N 1
ATOM 371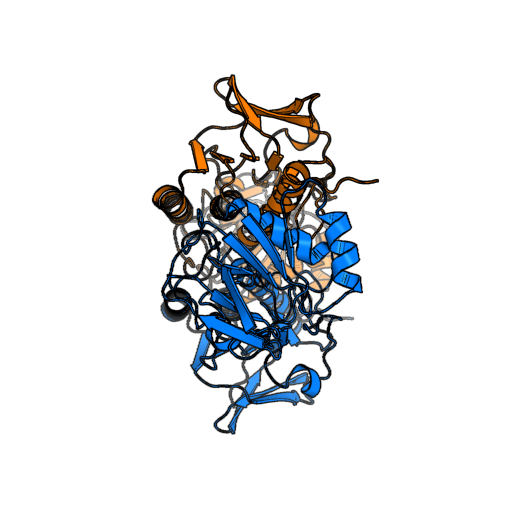2 C CA . ALA B 1 169 ? -2.635 -22.75 -11.086 1 97.75 169 ALA B CA 1
ATOM 3713 C C . ALA B 1 169 ? -3.842 -23.484 -11.656 1 97.75 169 ALA B C 1
ATOM 3715 O O . ALA B 1 169 ? -4.113 -23.406 -12.859 1 97.75 169 ALA B O 1
ATOM 3716 N N . LYS B 1 170 ? -4.535 -24.188 -10.805 1 96.38 170 LYS B N 1
ATOM 3717 C CA . LYS B 1 170 ? -5.691 -24.969 -11.242 1 96.38 170 LYS B CA 1
ATOM 3718 C C . LYS B 1 170 ? -6.789 -24.062 -11.789 1 96.38 170 LYS B C 1
ATOM 3720 O O . LYS B 1 170 ? -7.562 -24.469 -12.656 1 96.38 170 LYS B O 1
ATOM 3725 N N . ARG B 1 171 ? -6.848 -22.859 -11.367 1 95.44 171 ARG B N 1
ATOM 3726 C CA . ARG B 1 171 ? -7.824 -21.906 -11.875 1 95.44 171 ARG B CA 1
ATOM 3727 C C . ARG B 1 171 ? -7.484 -21.469 -13.297 1 95.44 171 ARG B C 1
ATOM 3729 O O . ARG B 1 171 ? -8.359 -21.016 -14.039 1 95.44 171 ARG B O 1
ATOM 3736 N N . LEU B 1 172 ? -6.258 -21.672 -13.695 1 97.25 172 LEU B N 1
ATOM 3737 C CA . LEU B 1 172 ? -5.758 -21.078 -14.93 1 97.25 172 LEU B CA 1
ATOM 3738 C C . LEU B 1 172 ? -5.461 -22.156 -15.969 1 97.25 172 LEU B C 1
ATOM 3740 O O . LEU B 1 172 ? -5.156 -21.844 -17.125 1 97.25 172 LEU B O 1
ATOM 3744 N N . SER B 1 173 ? -5.512 -23.391 -15.547 1 97.5 173 SER B N 1
ATOM 3745 C CA . SER B 1 173 ? -5.156 -24.5 -16.422 1 97.5 173 SER B CA 1
ATOM 3746 C C . SER B 1 173 ? -6.055 -25.719 -16.188 1 97.5 173 SER B C 1
ATOM 3748 O O . SER B 1 173 ? -6.77 -25.781 -15.188 1 97.5 173 SER B O 1
ATOM 3750 N N . THR B 1 174 ? -6.051 -26.672 -17.078 1 96.88 174 THR B N 1
ATOM 3751 C CA . THR B 1 174 ? -6.887 -27.859 -16.969 1 96.88 174 THR B CA 1
ATOM 3752 C C . THR B 1 174 ? -6.234 -28.906 -16.062 1 96.88 174 THR B C 1
ATOM 3754 O O . THR B 1 174 ? -6.887 -29.453 -15.164 1 96.88 174 THR B O 1
ATOM 3757 N N . ILE B 1 175 ? -4.988 -29.141 -16.266 1 97.62 175 ILE B N 1
ATOM 3758 C CA . ILE B 1 175 ? -4.234 -30.125 -15.477 1 97.62 175 ILE B CA 1
ATOM 3759 C C . ILE B 1 175 ? -3.088 -29.422 -14.75 1 97.62 175 ILE B C 1
ATOM 3761 O O . ILE B 1 175 ? -2.398 -28.578 -15.328 1 97.62 175 ILE B O 1
ATOM 3765 N N . VAL B 1 176 ? -2.938 -29.734 -13.484 1 98.44 176 VAL B N 1
ATOM 3766 C CA . VAL B 1 176 ? -1.823 -29.188 -12.719 1 98.44 176 VAL B CA 1
ATOM 3767 C C . VAL B 1 176 ? -0.974 -30.312 -12.156 1 98.44 176 VAL B C 1
ATOM 3769 O O . VAL B 1 176 ? -1.508 -31.281 -11.609 1 98.44 176 VAL B O 1
ATOM 3772 N N . THR B 1 177 ? 0.319 -30.203 -12.352 1 98.81 177 THR B N 1
ATOM 3773 C CA . THR B 1 177 ? 1.262 -31.172 -11.805 1 98.81 177 THR B CA 1
ATOM 3774 C C . THR B 1 177 ? 2.258 -30.5 -10.875 1 98.81 177 THR B C 1
ATOM 3776 O O . THR B 1 177 ? 2.852 -29.469 -11.227 1 98.81 177 THR B O 1
ATOM 3779 N N . VAL B 1 178 ? 2.422 -31.031 -9.633 1 98.75 178 VAL B N 1
ATOM 3780 C CA . VAL B 1 178 ? 3.461 -30.578 -8.719 1 98.75 178 VAL B CA 1
ATOM 3781 C C . VAL B 1 178 ? 4.711 -31.438 -8.883 1 98.75 178 VAL B C 1
ATOM 3783 O O . VAL B 1 178 ? 4.66 -32.656 -8.734 1 98.75 178 VAL B O 1
ATOM 3786 N N . TYR B 1 179 ? 5.816 -30.797 -9.188 1 98.88 179 TYR B N 1
ATOM 3787 C CA . TYR B 1 179 ? 7.086 -31.484 -9.398 1 98.88 179 TYR B CA 1
ATOM 3788 C C . TYR B 1 179 ? 7.961 -31.406 -8.148 1 98.88 179 TYR B C 1
ATOM 3790 O O . TYR B 1 179 ? 8.352 -30.312 -7.73 1 98.88 179 TYR B O 1
ATOM 3798 N N . THR B 1 180 ? 8.406 -32.562 -7.578 1 98.62 180 THR B N 1
ATOM 3799 C CA . THR B 1 180 ? 9.117 -32.594 -6.309 1 98.62 180 THR B CA 1
ATOM 3800 C C . THR B 1 180 ? 10.617 -32.781 -6.535 1 98.62 180 THR B C 1
ATOM 3802 O O . THR B 1 180 ? 11.406 -32.719 -5.586 1 98.62 180 THR B O 1
ATOM 3805 N N . HIS B 1 181 ? 10.992 -32.969 -7.805 1 98.38 181 HIS B N 1
ATOM 3806 C CA . HIS B 1 181 ? 12.398 -33.031 -8.195 1 98.38 181 HIS B CA 1
ATOM 3807 C C . HIS B 1 181 ? 13.172 -34.031 -7.355 1 98.38 181 HIS B C 1
ATOM 3809 O O . HIS B 1 181 ? 14.211 -33.688 -6.785 1 98.38 181 HIS B O 1
ATOM 3815 N N . GLY B 1 182 ? 12.633 -35.25 -7.121 1 97.44 182 GLY B N 1
ATOM 3816 C CA . GLY B 1 182 ? 13.352 -36.344 -6.527 1 97.44 182 GLY B CA 1
ATOM 3817 C C . GLY B 1 182 ? 13.094 -36.5 -5.039 1 97.44 182 GLY B C 1
ATOM 3818 O O . GLY B 1 182 ? 13.562 -37.469 -4.418 1 97.44 182 GLY B O 1
ATOM 3819 N N . SER B 1 183 ? 12.328 -35.594 -4.395 1 97.75 183 SER B N 1
ATOM 3820 C CA . SER B 1 183 ? 12.094 -35.688 -2.955 1 97.75 183 SER B CA 1
ATOM 3821 C C . SER B 1 183 ? 11.023 -36.719 -2.621 1 97.75 183 SER B C 1
ATOM 3823 O O . SER B 1 183 ? 9.828 -36.469 -2.799 1 97.75 183 SER B O 1
ATOM 3825 N N . GLU B 1 184 ? 11.406 -37.812 -2.027 1 97.62 184 GLU B N 1
ATOM 3826 C CA . GLU B 1 184 ? 10.484 -38.875 -1.702 1 97.62 184 GLU B CA 1
ATOM 3827 C C . GLU B 1 184 ? 9.523 -38.469 -0.594 1 97.62 184 GLU B C 1
ATOM 3829 O O . GLU B 1 184 ? 8.312 -38.719 -0.692 1 97.62 184 GLU B O 1
ATOM 3834 N N . GLU B 1 185 ? 10.086 -37.875 0.381 1 97.44 185 GLU B N 1
ATOM 3835 C CA . GLU B 1 185 ? 9.273 -37.469 1.526 1 97.44 185 GLU B CA 1
ATOM 3836 C C . GLU B 1 185 ? 8.219 -36.438 1.121 1 97.44 185 GLU B C 1
ATOM 3838 O O . GLU B 1 185 ? 7.051 -36.562 1.49 1 97.44 185 GLU B O 1
ATOM 3843 N N . LEU B 1 186 ? 8.641 -35.438 0.363 1 97.94 186 LEU B N 1
ATOM 3844 C CA . LEU B 1 186 ? 7.711 -34.438 -0.111 1 97.94 186 LEU B CA 1
ATOM 3845 C C . LEU B 1 186 ? 6.656 -35.062 -1.028 1 97.94 186 LEU B C 1
ATOM 3847 O O . LEU B 1 186 ? 5.48 -34.688 -0.959 1 97.94 186 LEU B O 1
ATOM 3851 N N . THR B 1 187 ? 7.062 -36 -1.844 1 98.06 187 THR B N 1
ATOM 3852 C CA . THR B 1 187 ? 6.145 -36.688 -2.756 1 98.06 187 THR B CA 1
ATOM 3853 C C . THR B 1 187 ? 5.039 -37.375 -1.98 1 98.06 187 THR B C 1
ATOM 3855 O O . THR B 1 187 ? 3.857 -37.25 -2.307 1 98.06 187 THR B O 1
ATOM 3858 N N . LYS B 1 188 ? 5.449 -38.094 -0.988 1 97.31 188 LYS B N 1
ATOM 3859 C CA . LYS B 1 188 ? 4.484 -38.812 -0.169 1 97.31 188 LYS B CA 1
ATOM 3860 C C . LYS B 1 188 ? 3.486 -37.875 0.485 1 97.31 188 LYS B C 1
ATOM 3862 O O . LYS B 1 188 ? 2.277 -38.094 0.448 1 97.31 188 LYS B O 1
ATOM 3867 N N . ALA B 1 189 ? 3.984 -36.844 1.018 1 96.88 189 ALA B N 1
ATOM 3868 C CA . ALA B 1 189 ? 3.139 -35.844 1.689 1 96.88 189 ALA B CA 1
ATOM 3869 C C . ALA B 1 189 ? 2.168 -35.188 0.708 1 96.88 189 ALA B C 1
ATOM 3871 O O . ALA B 1 189 ? 0.986 -35.031 1.018 1 96.88 189 ALA B O 1
ATOM 3872 N N . LEU B 1 190 ? 2.629 -34.906 -0.501 1 97.12 190 LEU B N 1
ATOM 3873 C CA . LEU B 1 190 ? 1.816 -34.219 -1.495 1 97.12 190 LEU B CA 1
ATOM 3874 C C . LEU B 1 190 ? 0.783 -35.156 -2.105 1 97.12 190 LEU B C 1
ATOM 3876 O O . LEU B 1 190 ? -0.324 -34.719 -2.445 1 97.12 190 LEU B O 1
ATOM 3880 N N . LYS B 1 191 ? 1.178 -36.375 -2.293 1 96.25 191 LYS B N 1
ATOM 3881 C CA . LYS B 1 191 ? 0.203 -37.344 -2.795 1 96.25 191 LYS B CA 1
ATOM 3882 C C . LYS B 1 191 ? -0.99 -37.469 -1.852 1 96.25 191 LYS B C 1
ATOM 3884 O O . LYS B 1 191 ? -2.129 -37.625 -2.297 1 96.25 191 LYS B O 1
ATOM 3889 N N . LYS B 1 192 ? -0.692 -37.375 -0.618 1 94.25 192 LYS B N 1
ATOM 3890 C CA . LYS B 1 192 ? -1.77 -37.375 0.368 1 94.25 192 LYS B CA 1
ATOM 3891 C C . LYS B 1 192 ? -2.611 -36.094 0.278 1 94.25 192 LYS B C 1
ATOM 3893 O O . LYS B 1 192 ? -3.842 -36.156 0.257 1 94.25 192 LYS B O 1
ATOM 3898 N N . SER B 1 193 ? -1.973 -35 0.21 1 92.81 193 SER B N 1
ATOM 3899 C CA . SER B 1 193 ? -2.637 -33.688 0.234 1 92.81 193 SER B CA 1
ATOM 3900 C C . SER B 1 193 ? -3.426 -33.438 -1.049 1 92.81 193 SER B C 1
ATOM 3902 O O . SER B 1 193 ? -4.383 -32.656 -1.059 1 92.81 193 SER B O 1
ATOM 3904 N N . THR B 1 194 ? -3.068 -34.094 -2.131 1 94 194 THR B N 1
ATOM 3905 C CA . THR B 1 194 ? -3.68 -33.812 -3.424 1 94 194 THR B CA 1
ATOM 3906 C C . THR B 1 194 ? -4.797 -34.812 -3.729 1 94 194 THR B C 1
ATOM 3908 O O . THR B 1 194 ? -5.449 -34.719 -4.77 1 94 194 THR B O 1
ATOM 3911 N N . GLN B 1 195 ? -4.953 -35.75 -2.877 1 91.5 195 GLN B N 1
ATOM 3912 C CA . GLN B 1 195 ? -5.98 -36.75 -3.119 1 91.5 195 GLN B CA 1
ATOM 3913 C C . GLN B 1 195 ? -7.344 -36.094 -3.332 1 91.5 195 GLN B C 1
ATOM 3915 O O . GLN B 1 195 ? -7.777 -35.281 -2.527 1 91.5 195 GLN B O 1
ATOM 3920 N N . GLY B 1 196 ? -7.973 -36.375 -4.461 1 88.38 196 GLY B N 1
ATOM 3921 C CA . GLY B 1 196 ? -9.32 -35.906 -4.723 1 88.38 196 GLY B CA 1
ATOM 3922 C C . GLY B 1 196 ? -9.344 -34.531 -5.352 1 88.38 196 GLY B C 1
ATOM 3923 O O . GLY B 1 196 ? -10.414 -34.031 -5.699 1 88.38 196 GLY B O 1
ATOM 3924 N N . THR B 1 197 ? -8.258 -33.906 -5.535 1 90.62 197 THR B N 1
ATOM 3925 C CA . THR B 1 197 ? -8.211 -32.531 -6.039 1 90.62 197 THR B CA 1
ATOM 3926 C C . THR B 1 197 ? -8 -32.531 -7.551 1 90.62 197 THR B C 1
ATOM 3928 O O . THR B 1 197 ? -8.211 -31.5 -8.203 1 90.62 197 THR B O 1
ATOM 3931 N N . GLY B 1 198 ? -7.512 -33.594 -8.117 1 91.75 198 GLY B N 1
ATOM 3932 C CA . GLY B 1 198 ? -7.148 -33.656 -9.523 1 91.75 198 GLY B CA 1
ATOM 3933 C C . GLY B 1 198 ? -5.746 -33.125 -9.797 1 91.75 198 GLY B C 1
ATOM 3934 O O . GLY B 1 198 ? -5.281 -33.156 -10.938 1 91.75 198 GLY B O 1
ATOM 3935 N N . ILE B 1 199 ? -5.051 -32.688 -8.812 1 96.62 199 ILE B N 1
ATOM 3936 C CA . ILE B 1 199 ? -3.672 -32.219 -8.938 1 96.62 199 ILE B CA 1
ATOM 3937 C C . ILE B 1 199 ? -2.729 -33.438 -8.93 1 96.62 199 ILE B C 1
ATOM 3939 O O . ILE B 1 199 ? -2.869 -34.344 -8.102 1 96.62 199 ILE B O 1
ATOM 3943 N N . LYS B 1 200 ? -1.845 -33.469 -9.828 1 98.06 200 LYS B N 1
ATOM 3944 C CA . LYS B 1 200 ? -0.892 -34.594 -9.953 1 98.06 200 LYS B CA 1
ATOM 3945 C C . LYS B 1 200 ? 0.42 -34.25 -9.242 1 98.06 200 LYS B C 1
ATOM 3947 O O . LYS B 1 200 ? 0.742 -33.094 -9.039 1 98.06 200 LYS B O 1
ATOM 3952 N N . VAL B 1 201 ? 1.116 -35.344 -8.828 1 98.44 201 VAL B N 1
ATOM 3953 C CA . VAL B 1 201 ? 2.443 -35.219 -8.242 1 98.44 201 VAL B CA 1
ATOM 3954 C C . VAL B 1 201 ? 3.457 -36 -9.055 1 98.44 201 VAL B C 1
ATOM 3956 O O . VAL B 1 201 ? 3.219 -37.188 -9.375 1 98.44 201 VAL B O 1
ATOM 3959 N N . ASP B 1 202 ? 4.488 -35.312 -9.523 1 98.69 202 ASP B N 1
ATOM 3960 C CA . ASP B 1 202 ? 5.555 -35.938 -10.305 1 98.69 202 ASP B CA 1
ATOM 3961 C C . ASP B 1 202 ? 6.891 -35.875 -9.562 1 98.69 202 ASP B C 1
ATOM 3963 O O . ASP B 1 202 ? 7.41 -34.781 -9.328 1 98.69 202 ASP B O 1
ATOM 3967 N N . GLN B 1 203 ? 7.512 -36.938 -9.227 1 98.31 203 GLN B N 1
ATOM 3968 C CA . GLN B 1 203 ? 8.695 -37 -8.375 1 98.31 203 GLN B CA 1
ATOM 3969 C C . GLN B 1 203 ? 9.969 -37.062 -9.211 1 98.31 203 GLN B C 1
ATOM 3971 O O . GLN B 1 203 ? 11.078 -36.906 -8.68 1 98.31 203 GLN B O 1
ATOM 3976 N N . ARG B 1 204 ? 9.906 -37.281 -10.508 1 98.25 204 ARG B N 1
ATOM 3977 C CA . ARG B 1 204 ? 11.094 -37.469 -11.328 1 98.25 204 ARG B CA 1
ATOM 3978 C C . ARG B 1 204 ? 12.047 -36.281 -11.188 1 98.25 204 ARG B C 1
ATOM 3980 O O . ARG B 1 204 ? 11.625 -35.125 -11.195 1 98.25 204 ARG B O 1
ATOM 3987 N N . PRO B 1 205 ? 13.273 -36.562 -11 1 98.31 205 PRO B N 1
ATOM 3988 C CA . PRO B 1 205 ? 14.258 -35.469 -10.953 1 98.31 205 PRO B CA 1
ATOM 3989 C C . PRO B 1 205 ? 14.375 -34.719 -12.281 1 98.31 205 PRO B C 1
ATOM 3991 O O . PRO B 1 205 ? 14.352 -35.344 -13.344 1 98.31 205 PRO B O 1
ATOM 3994 N N . ILE B 1 206 ? 14.508 -33.438 -12.195 1 98.69 206 ILE B N 1
ATOM 3995 C CA . ILE B 1 206 ? 14.578 -32.594 -13.367 1 98.69 206 ILE B CA 1
ATOM 3996 C C . ILE B 1 206 ? 16.047 -32.281 -13.688 1 98.69 206 ILE B C 1
ATOM 3998 O O . ILE B 1 206 ? 16.797 -31.828 -12.812 1 98.69 206 ILE B O 1
ATOM 4002 N N . THR B 1 207 ? 16.406 -32.5 -14.945 1 98.25 207 THR B N 1
ATOM 4003 C CA . THR B 1 207 ? 17.781 -32.219 -15.359 1 98.25 207 THR B CA 1
ATOM 4004 C C . THR B 1 207 ? 17.891 -30.828 -15.945 1 98.25 207 THR B C 1
ATOM 4006 O O . THR B 1 207 ? 18.906 -30.141 -15.742 1 98.25 207 THR B O 1
ATOM 4009 N N . ARG B 1 208 ? 16.844 -30.5 -16.656 1 98.25 208 ARG B N 1
ATOM 4010 C CA . ARG B 1 208 ? 16.922 -29.203 -17.344 1 98.25 208 ARG B CA 1
ATOM 4011 C C . ARG B 1 208 ? 15.523 -28.672 -17.656 1 98.25 208 ARG B C 1
ATOM 4013 O O . ARG B 1 208 ? 14.562 -29.438 -17.75 1 98.25 208 ARG B O 1
ATOM 4020 N N . LEU B 1 209 ? 15.422 -27.359 -17.688 1 98.75 209 LEU B N 1
ATOM 4021 C CA . LEU B 1 209 ? 14.242 -26.641 -18.172 1 98.75 209 LEU B CA 1
ATOM 4022 C C . LEU B 1 209 ? 14.531 -25.938 -19.484 1 98.75 209 LEU B C 1
ATOM 4024 O O . LEU B 1 209 ? 15.617 -25.375 -19.672 1 98.75 209 LEU B O 1
ATOM 4028 N N . ILE B 1 210 ? 13.602 -26.016 -20.391 1 98.56 210 ILE B N 1
ATOM 4029 C CA . ILE B 1 210 ? 13.773 -25.375 -21.688 1 98.56 210 ILE B CA 1
ATOM 4030 C C . ILE B 1 210 ? 12.562 -24.484 -21.984 1 98.56 210 ILE B C 1
ATOM 4032 O O . ILE B 1 210 ? 11.422 -24.938 -21.922 1 98.56 210 ILE B O 1
ATOM 4036 N N . LYS B 1 211 ? 12.883 -23.234 -22.266 1 97.94 211 LYS B N 1
ATOM 4037 C CA . LYS B 1 211 ? 11.797 -22.344 -22.688 1 97.94 211 LYS B CA 1
ATOM 4038 C C . LYS B 1 211 ? 11.18 -22.812 -24 1 97.94 211 LYS B C 1
ATOM 4040 O O . LYS B 1 211 ? 11.891 -23.031 -24.984 1 97.94 211 LYS B O 1
ATOM 4045 N N . GLY B 1 212 ? 9.875 -23.047 -23.953 1 94.75 212 GLY B N 1
ATOM 4046 C CA . GLY B 1 212 ? 9.172 -23.484 -25.141 1 94.75 212 GLY B CA 1
ATOM 4047 C C . GLY B 1 212 ? 8.852 -22.344 -26.094 1 94.75 212 GLY B C 1
ATOM 4048 O O . GLY B 1 212 ? 9.156 -21.188 -25.812 1 94.75 212 GLY B O 1
ATOM 4049 N N . PRO B 1 213 ? 8.281 -22.672 -27.234 1 90.31 213 PRO B N 1
ATOM 4050 C CA . PRO B 1 213 ? 8 -21.672 -28.281 1 90.31 213 PRO B CA 1
ATOM 4051 C C . PRO B 1 213 ? 6.785 -20.812 -27.953 1 90.31 213 PRO B C 1
ATOM 4053 O O . PRO B 1 213 ? 6.637 -19.719 -28.484 1 90.31 213 PRO B O 1
ATOM 4056 N N . GLY B 1 214 ? 5.934 -21.391 -27.141 1 90.25 214 GLY B N 1
ATOM 4057 C CA . GLY B 1 214 ? 4.758 -20.625 -26.766 1 90.25 214 GLY B CA 1
ATOM 4058 C C . GLY B 1 214 ? 5.082 -19.422 -25.891 1 90.25 214 GLY B C 1
ATOM 4059 O O . GLY B 1 214 ? 6.246 -19.172 -25.578 1 90.25 214 GLY B O 1
ATOM 4060 N N . ALA B 1 215 ? 4.062 -18.625 -25.578 1 90.69 215 ALA B N 1
ATOM 4061 C CA . ALA B 1 215 ? 4.238 -17.406 -24.797 1 90.69 215 ALA B CA 1
ATOM 4062 C C . ALA B 1 215 ? 4.875 -17.703 -23.453 1 90.69 215 ALA B C 1
ATOM 4064 O O . ALA B 1 215 ? 5.766 -16.969 -23 1 90.69 215 ALA B O 1
ATOM 4065 N N . SER B 1 216 ? 4.449 -18.828 -22.828 1 96 216 SER B N 1
ATOM 4066 C CA . SER B 1 216 ? 4.945 -19.094 -21.484 1 96 216 SER B CA 1
ATOM 4067 C C . SER B 1 216 ? 5.281 -20.578 -21.297 1 96 216 SER B C 1
ATOM 4069 O O . SER B 1 216 ? 5.598 -21.016 -20.188 1 96 216 SER B O 1
ATOM 4071 N N . ASP B 1 217 ? 5.305 -21.359 -22.328 1 97.06 217 ASP B N 1
ATOM 4072 C CA . ASP B 1 217 ? 5.516 -22.797 -22.203 1 97.06 217 ASP B CA 1
ATOM 4073 C C . ASP B 1 217 ? 6.926 -23.109 -21.703 1 97.06 217 ASP B C 1
ATOM 4075 O O . ASP B 1 217 ? 7.883 -22.422 -22.062 1 97.06 217 ASP B O 1
ATOM 4079 N N . VAL B 1 218 ? 7.051 -24.094 -20.891 1 98.56 218 VAL B N 1
ATOM 4080 C CA . VAL B 1 218 ? 8.328 -24.578 -20.391 1 98.56 218 VAL B CA 1
ATOM 4081 C C . VAL B 1 218 ? 8.375 -26.109 -20.484 1 98.56 218 VAL B C 1
ATOM 4083 O O . VAL B 1 218 ? 7.418 -26.797 -20.125 1 98.56 218 VAL B O 1
ATOM 4086 N N . GLN B 1 219 ? 9.422 -26.609 -21.047 1 98.62 219 GLN B N 1
ATOM 4087 C CA . GLN B 1 219 ? 9.641 -28.062 -21.094 1 98.62 219 GLN B CA 1
ATOM 4088 C C . GLN B 1 219 ? 10.547 -28.516 -19.953 1 98.62 219 GLN B C 1
ATOM 4090 O O . GLN B 1 219 ? 11.586 -27.906 -19.703 1 98.62 219 GLN B O 1
ATOM 4095 N N . LEU B 1 220 ? 10.125 -29.5 -19.219 1 98.75 220 LEU B N 1
ATOM 4096 C CA . LEU B 1 220 ? 10.922 -30.156 -18.188 1 98.75 220 LEU B CA 1
ATOM 4097 C C . LEU B 1 220 ? 11.555 -31.438 -18.734 1 98.75 220 LEU B C 1
ATOM 4099 O O . LEU B 1 220 ? 10.852 -32.344 -19.203 1 98.75 220 LEU B O 1
ATOM 4103 N N . ILE B 1 221 ? 12.867 -31.453 -18.719 1 98.75 221 ILE B N 1
ATOM 4104 C CA . ILE B 1 221 ? 13.594 -32.656 -19.062 1 98.75 221 ILE B CA 1
ATOM 4105 C C . ILE B 1 221 ? 13.984 -33.406 -17.797 1 98.75 221 ILE B C 1
ATOM 4107 O O . ILE B 1 221 ? 14.625 -32.844 -16.906 1 98.75 221 ILE B O 1
ATOM 4111 N N . PHE B 1 222 ? 13.633 -34.688 -17.75 1 98.62 222 PHE B N 1
ATOM 4112 C CA . PHE B 1 222 ? 13.891 -35.469 -16.547 1 98.62 222 PHE B CA 1
ATOM 4113 C C . PHE B 1 222 ? 15.172 -36.312 -16.703 1 98.62 222 PHE B C 1
ATOM 4115 O O . PHE B 1 222 ? 15.695 -36.438 -17.812 1 98.62 222 PHE B O 1
ATOM 4122 N N . GLU B 1 223 ? 15.656 -36.781 -15.594 1 98 223 GLU B N 1
ATOM 4123 C CA . GLU B 1 223 ? 16.906 -37.531 -15.57 1 98 223 GLU B CA 1
ATOM 4124 C C . GLU B 1 223 ? 16.797 -38.812 -16.406 1 98 223 GLU B C 1
ATOM 4126 O O . GLU B 1 223 ? 17.781 -39.281 -16.984 1 98 223 GLU B O 1
ATOM 4131 N N . ASP B 1 224 ? 15.625 -39.375 -16.484 1 97.62 224 ASP B N 1
ATOM 4132 C CA . ASP B 1 224 ? 15.453 -40.625 -17.219 1 97.62 224 ASP B CA 1
ATOM 4133 C C . ASP B 1 224 ? 15.336 -40.375 -18.719 1 97.62 224 ASP B C 1
ATOM 4135 O O . ASP B 1 224 ? 15.102 -41.312 -19.5 1 97.62 224 ASP B O 1
ATOM 4139 N N . GLY B 1 225 ? 15.359 -39.125 -19.125 1 96.44 225 GLY B N 1
ATOM 4140 C CA . GLY B 1 225 ? 15.375 -38.781 -20.531 1 96.44 225 GLY B CA 1
ATOM 4141 C C . GLY B 1 225 ? 14.016 -38.375 -21.078 1 96.44 225 GLY B C 1
ATOM 4142 O O . GLY B 1 225 ? 13.914 -37.812 -22.156 1 96.44 225 GLY B O 1
ATOM 4143 N N . THR B 1 226 ? 12.984 -38.594 -20.312 1 98 226 THR B N 1
ATOM 4144 C CA . THR B 1 226 ? 11.648 -38.188 -20.734 1 98 226 THR B CA 1
ATOM 4145 C C . THR B 1 226 ? 11.43 -36.719 -20.469 1 98 226 THR B C 1
ATOM 4147 O O . THR B 1 226 ? 12.273 -36.062 -19.859 1 98 226 THR B O 1
ATOM 4150 N N . ALA B 1 227 ? 10.32 -36.219 -21.062 1 97.94 227 ALA B N 1
ATOM 4151 C CA . ALA B 1 227 ? 10.062 -34.781 -20.953 1 97.94 227 ALA B CA 1
ATOM 4152 C C . ALA B 1 227 ? 8.578 -34.531 -20.75 1 97.94 227 ALA B C 1
ATOM 4154 O O . ALA B 1 227 ? 7.738 -35.375 -21.047 1 97.94 227 ALA B O 1
ATOM 4155 N N . ALA B 1 228 ? 8.25 -33.469 -20.172 1 98 228 ALA B N 1
ATOM 4156 C CA . ALA B 1 228 ? 6.902 -32.906 -20.078 1 98 228 ALA B CA 1
ATOM 4157 C C . ALA B 1 228 ? 6.902 -31.406 -20.422 1 98 228 ALA B C 1
ATOM 4159 O O . ALA B 1 228 ? 7.902 -30.719 -20.234 1 98 228 ALA B O 1
ATOM 4160 N N . THR B 1 229 ? 5.809 -30.969 -21.062 1 98.12 229 THR B N 1
ATOM 4161 C CA . THR B 1 229 ? 5.664 -29.547 -21.391 1 98.12 229 THR B CA 1
ATOM 4162 C C . THR B 1 229 ? 4.484 -28.938 -20.625 1 98.12 229 THR B C 1
ATOM 4164 O O . THR B 1 229 ? 3.383 -29.5 -20.641 1 98.12 229 THR B O 1
ATOM 4167 N N . GLU B 1 230 ? 4.73 -27.906 -19.938 1 98.5 230 GLU B N 1
ATOM 4168 C CA . GLU B 1 230 ? 3.701 -27.156 -19.234 1 98.5 230 GLU B CA 1
ATOM 4169 C C . GLU B 1 230 ? 3.469 -25.797 -19.875 1 98.5 230 GLU B C 1
ATOM 4171 O O . GLU B 1 230 ? 4.406 -25.172 -20.391 1 98.5 230 GLU B O 1
ATOM 4176 N N . GLY B 1 231 ? 2.191 -25.328 -19.859 1 98.19 231 GLY B N 1
ATOM 4177 C CA . GLY B 1 231 ? 1.892 -23.984 -20.344 1 98.19 231 GLY B CA 1
ATOM 4178 C C . GLY B 1 231 ? 2.594 -22.891 -19.578 1 98.19 231 GLY B C 1
ATOM 4179 O O . GLY B 1 231 ? 2.881 -21.828 -20.125 1 98.19 231 GLY B O 1
ATOM 4180 N N . PHE B 1 232 ? 2.857 -23.047 -18.344 1 98.38 232 PHE B N 1
ATOM 4181 C CA . PHE B 1 232 ? 3.725 -22.266 -17.484 1 98.38 232 PHE B CA 1
ATOM 4182 C C . PHE B 1 232 ? 4.121 -23.047 -16.25 1 98.38 232 PHE B C 1
ATOM 4184 O O . PHE B 1 232 ? 3.533 -24.094 -15.961 1 98.38 232 PHE B O 1
ATOM 4191 N N . LEU B 1 233 ? 5.195 -22.641 -15.578 1 98.56 233 LEU B N 1
ATOM 4192 C CA . LEU B 1 233 ? 5.594 -23.156 -14.273 1 98.56 233 LEU B CA 1
ATOM 4193 C C . LEU B 1 233 ? 5.477 -22.062 -13.211 1 98.56 233 LEU B C 1
ATOM 4195 O O . LEU B 1 233 ? 5.727 -20.891 -13.484 1 98.56 233 LEU B O 1
ATOM 4199 N N . SER B 1 234 ? 5.02 -22.453 -12.055 1 98.25 234 SER B N 1
ATOM 4200 C CA . SER B 1 234 ? 5.02 -21.547 -10.906 1 98.25 234 SER B CA 1
ATOM 4201 C C . SER B 1 234 ? 6.074 -21.953 -9.883 1 98.25 234 SER B C 1
ATOM 4203 O O . SER B 1 234 ? 6.188 -23.125 -9.531 1 98.25 234 SER B O 1
ATOM 4205 N N . HIS B 1 235 ? 6.855 -21.047 -9.492 1 98.19 235 HIS B N 1
ATOM 4206 C CA . HIS B 1 235 ? 7.887 -21.234 -8.477 1 98.19 235 HIS B CA 1
ATOM 4207 C C . HIS B 1 235 ? 8.281 -19.922 -7.828 1 98.19 235 HIS B C 1
ATOM 4209 O O . HIS B 1 235 ? 8.305 -18.875 -8.492 1 98.19 235 HIS B O 1
ATOM 4215 N N . ARG B 1 236 ? 8.531 -19.953 -6.594 1 96.25 236 ARG B N 1
ATOM 4216 C CA . ARG B 1 236 ? 9.031 -18.797 -5.855 1 96.25 236 ARG B CA 1
ATOM 4217 C C . ARG B 1 236 ? 10.453 -19.047 -5.352 1 96.25 236 ARG B C 1
ATOM 4219 O O . ARG B 1 236 ? 10.648 -19.719 -4.34 1 96.25 236 ARG B O 1
ATOM 4226 N N . PRO B 1 237 ? 11.445 -18.469 -6.039 1 95.69 237 PRO B N 1
ATOM 4227 C CA . PRO B 1 237 ? 12.82 -18.656 -5.574 1 95.69 237 PRO B CA 1
ATOM 4228 C C . PRO B 1 237 ? 13.125 -17.875 -4.301 1 95.69 237 PRO B C 1
ATOM 4230 O O . PRO B 1 237 ? 12.375 -16.953 -3.938 1 95.69 237 PRO B O 1
ATOM 4233 N N . LYS B 1 238 ? 14.156 -18.312 -3.617 1 94.88 238 LYS B N 1
ATOM 4234 C CA . LYS B 1 238 ? 14.664 -17.531 -2.504 1 94.88 238 LYS B CA 1
ATOM 4235 C C . LYS B 1 238 ? 15.062 -16.125 -2.961 1 94.88 238 LYS B C 1
ATOM 4237 O O . LYS B 1 238 ? 15.438 -15.922 -4.117 1 94.88 238 LYS B O 1
ATOM 4242 N N . THR B 1 239 ? 14.859 -15.156 -2.061 1 96.56 239 THR B N 1
ATOM 4243 C CA . THR B 1 239 ? 15.297 -13.797 -2.355 1 96.56 239 THR B CA 1
ATOM 4244 C C . THR B 1 239 ? 16.359 -13.336 -1.358 1 96.56 239 THR B C 1
ATOM 4246 O O . THR B 1 239 ? 16.438 -13.867 -0.248 1 96.56 239 THR B O 1
ATOM 4249 N N . GLU B 1 240 ? 17.156 -12.492 -1.796 1 97.25 240 GLU B N 1
ATOM 4250 C CA . GLU B 1 240 ? 18.156 -11.836 -0.958 1 97.25 240 GLU B CA 1
ATOM 4251 C C . GLU B 1 240 ? 18.078 -10.32 -1.106 1 97.25 240 GLU B C 1
ATOM 4253 O O . GLU B 1 240 ? 17.906 -9.805 -2.213 1 97.25 240 GLU B O 1
ATOM 4258 N N . ILE B 1 241 ? 18.203 -9.625 0.037 1 98.25 241 ILE B N 1
ATOM 4259 C CA . ILE B 1 241 ? 18.219 -8.164 -0.014 1 98.25 241 ILE B CA 1
ATOM 4260 C C . ILE B 1 241 ? 19.438 -7.691 -0.817 1 98.25 241 ILE B C 1
ATOM 4262 O O . ILE B 1 241 ? 20.5 -8.297 -0.759 1 98.25 241 ILE B O 1
ATOM 4266 N N . ASN B 1 242 ? 19.25 -6.57 -1.542 1 98.12 242 ASN B N 1
ATOM 4267 C CA . ASN B 1 242 ? 20.344 -6.016 -2.33 1 98.12 242 ASN B CA 1
ATOM 4268 C C . ASN B 1 242 ? 21.281 -5.164 -1.473 1 98.12 242 ASN B C 1
ATOM 4270 O O . ASN B 1 242 ? 20.812 -4.434 -0.59 1 98.12 242 ASN B O 1
ATOM 4274 N N . GLY B 1 243 ? 22.609 -5.242 -1.776 1 97 243 GLY B N 1
ATOM 4275 C CA . GLY B 1 243 ? 23.594 -4.359 -1.17 1 97 243 GLY B CA 1
ATOM 4276 C C . GLY B 1 243 ? 24.156 -4.902 0.125 1 97 243 GLY B C 1
ATOM 4277 O O . GLY B 1 243 ? 23.578 -5.793 0.746 1 97 243 GLY B O 1
ATOM 4278 N N . PRO B 1 244 ? 25.344 -4.398 0.466 1 98.19 244 PRO B N 1
ATOM 4279 C CA . PRO B 1 244 ? 26.031 -4.848 1.676 1 98.19 244 PRO B CA 1
ATOM 4280 C C . PRO B 1 244 ? 25.594 -4.086 2.924 1 98.19 244 PRO B C 1
ATOM 4282 O O . PRO B 1 244 ? 26.281 -4.121 3.947 1 98.19 244 PRO B O 1
ATOM 4285 N N . PHE B 1 245 ? 24.469 -3.463 2.949 1 98.62 245 PHE B N 1
ATOM 4286 C CA . PHE B 1 245 ? 24.109 -2.422 3.9 1 98.62 245 PHE B CA 1
ATOM 4287 C C . PHE B 1 245 ? 23.766 -3.025 5.258 1 98.62 245 PHE B C 1
ATOM 4289 O O . PHE B 1 245 ? 24.016 -2.414 6.297 1 98.62 245 PHE B O 1
ATOM 4296 N N . ALA B 1 246 ? 23.094 -4.223 5.211 1 98.56 246 ALA B N 1
ATOM 4297 C CA . ALA B 1 246 ? 22.719 -4.871 6.465 1 98.56 246 ALA B CA 1
ATOM 4298 C C . ALA B 1 246 ? 23.953 -5.113 7.34 1 98.56 246 ALA B C 1
ATOM 4300 O O . ALA B 1 246 ? 23.953 -4.758 8.523 1 98.56 246 ALA B O 1
ATOM 4301 N N . GLU B 1 247 ? 24.984 -5.688 6.742 1 98.19 247 GLU B N 1
ATOM 4302 C CA . GLU B 1 247 ? 26.219 -5.984 7.461 1 98.19 247 GLU B CA 1
ATOM 4303 C C . GLU B 1 247 ? 26.953 -4.703 7.852 1 98.19 247 GLU B C 1
ATOM 4305 O O . GLU B 1 247 ? 27.438 -4.578 8.977 1 98.19 247 GLU B O 1
ATOM 4310 N N . GLN B 1 248 ? 27.016 -3.768 6.992 1 98.62 248 GLN B N 1
ATOM 4311 C CA . GLN B 1 248 ? 27.781 -2.539 7.191 1 98.62 248 GLN B CA 1
ATOM 4312 C C . GLN B 1 248 ? 27.234 -1.741 8.375 1 98.62 248 GLN B C 1
ATOM 4314 O O . GLN B 1 248 ? 28 -1.104 9.102 1 98.62 248 GLN B O 1
ATOM 4319 N N . LEU B 1 249 ? 25.906 -1.798 8.531 1 98.62 249 LEU B N 1
ATOM 4320 C CA . LEU B 1 249 ? 25.281 -0.972 9.562 1 98.62 249 LEU B CA 1
ATOM 4321 C C . LEU B 1 249 ? 24.859 -1.817 10.766 1 98.62 249 LEU B C 1
ATOM 4323 O O . LEU B 1 249 ? 24.375 -1.285 11.766 1 98.62 249 LEU B O 1
ATOM 4327 N N . GLY B 1 250 ? 25.062 -3.146 10.656 1 98.31 250 GLY B N 1
ATOM 4328 C CA . GLY B 1 250 ? 24.656 -4.035 11.734 1 98.31 250 GLY B CA 1
ATOM 4329 C C . GLY B 1 250 ? 23.156 -4.125 11.906 1 98.31 250 GLY B C 1
ATOM 4330 O O . GLY B 1 250 ? 22.641 -4.145 13.031 1 98.31 250 GLY B O 1
ATOM 4331 N N . LEU B 1 251 ? 22.391 -4.16 10.828 1 98.75 251 LEU B N 1
ATOM 4332 C CA . LEU B 1 251 ? 20.938 -4.195 10.875 1 98.75 251 LEU B CA 1
ATOM 4333 C C . LEU B 1 251 ? 20.438 -5.602 11.18 1 98.75 251 LEU B C 1
ATOM 4335 O O . LEU B 1 251 ? 21 -6.586 10.703 1 98.75 251 LEU B O 1
ATOM 4339 N N . GLN B 1 252 ? 19.359 -5.691 11.898 1 98.69 252 GLN B N 1
ATOM 4340 C CA . GLN B 1 252 ? 18.688 -6.969 12.148 1 98.69 252 GLN B CA 1
ATOM 4341 C C . GLN B 1 252 ? 17.859 -7.402 10.938 1 98.69 252 GLN B C 1
ATOM 4343 O O . GLN B 1 252 ? 17.25 -6.566 10.273 1 98.69 252 GLN B O 1
ATOM 4348 N N . LEU B 1 253 ? 17.844 -8.672 10.695 1 98.31 253 LEU B N 1
ATOM 4349 C CA . LEU B 1 253 ? 17.078 -9.258 9.609 1 98.31 253 LEU B CA 1
ATOM 4350 C C . LEU B 1 253 ? 15.992 -10.18 10.148 1 98.31 253 LEU B C 1
ATOM 4352 O O . LEU B 1 253 ? 16.078 -10.656 11.281 1 98.31 253 LEU B O 1
ATOM 4356 N N . THR B 1 254 ? 14.945 -10.352 9.398 1 97.06 254 THR B N 1
ATOM 4357 C CA . THR B 1 254 ? 13.961 -11.398 9.672 1 97.06 254 THR B CA 1
ATOM 4358 C C . THR B 1 254 ? 14.523 -12.773 9.336 1 97.06 254 THR B C 1
ATOM 4360 O O . THR B 1 254 ? 15.562 -12.883 8.68 1 97.06 254 THR B O 1
ATOM 4363 N N . PRO B 1 255 ? 13.82 -13.828 9.75 1 93.94 255 PRO B N 1
ATOM 4364 C CA . PRO B 1 255 ? 14.281 -15.172 9.398 1 93.94 255 PRO B CA 1
ATOM 4365 C C . PRO B 1 255 ? 14.352 -15.406 7.891 1 93.94 255 PRO B C 1
ATOM 4367 O O . PRO B 1 255 ? 15.148 -16.219 7.422 1 93.94 255 PRO B O 1
ATOM 4370 N N . ASP B 1 256 ? 13.602 -14.648 7.141 1 92.69 256 ASP B N 1
ATOM 4371 C CA . ASP B 1 256 ? 13.555 -14.828 5.695 1 92.69 256 ASP B CA 1
ATOM 4372 C C . ASP B 1 256 ? 14.625 -13.992 5 1 92.69 256 ASP B C 1
ATOM 4374 O O . ASP B 1 256 ? 14.766 -14.031 3.777 1 92.69 256 ASP B O 1
ATOM 4378 N N . GLY B 1 257 ? 15.344 -13.203 5.75 1 96.19 257 GLY B N 1
ATOM 4379 C CA . GLY B 1 257 ? 16.484 -12.484 5.195 1 96.19 257 GLY B CA 1
ATOM 4380 C C . GLY B 1 257 ? 16.156 -11.062 4.797 1 96.19 257 GLY B C 1
ATOM 4381 O O . GLY B 1 257 ? 16.984 -10.367 4.211 1 96.19 257 GLY B O 1
ATOM 4382 N N . ASP B 1 258 ? 14.961 -10.57 5.145 1 97.94 258 ASP B N 1
ATOM 4383 C CA . ASP B 1 258 ? 14.586 -9.18 4.891 1 97.94 258 ASP B CA 1
ATOM 4384 C C . ASP B 1 258 ? 15 -8.273 6.047 1 97.94 258 ASP B C 1
ATOM 4386 O O . ASP B 1 258 ? 15.297 -8.758 7.145 1 97.94 258 ASP B O 1
ATOM 4390 N N . PHE B 1 259 ? 15.062 -6.973 5.777 1 98.75 259 PHE B N 1
ATOM 4391 C CA . PHE B 1 259 ? 15.297 -6.07 6.898 1 98.75 259 PHE B CA 1
ATOM 4392 C C . PHE B 1 259 ? 14.172 -6.168 7.918 1 98.75 259 PHE B C 1
ATOM 4394 O O . PHE B 1 259 ? 12.992 -6.152 7.551 1 98.75 259 PHE B O 1
ATOM 4401 N N . LYS B 1 260 ? 14.547 -6.355 9.203 1 98.44 260 LYS B N 1
ATOM 4402 C CA . LYS B 1 260 ? 13.555 -6.27 10.266 1 98.44 260 LYS B CA 1
ATOM 4403 C C . LYS B 1 260 ? 13.164 -4.816 10.539 1 98.44 260 LYS B C 1
ATOM 4405 O O . LYS B 1 260 ? 14.031 -3.967 10.75 1 98.44 260 LYS B O 1
ATOM 4410 N N . THR B 1 261 ? 11.898 -4.473 10.438 1 98.19 261 THR B N 1
ATOM 4411 C CA . THR B 1 261 ? 11.43 -3.115 10.688 1 98.19 261 THR B CA 1
ATOM 4412 C C . THR B 1 261 ? 10.273 -3.117 11.688 1 98.19 261 THR B C 1
ATOM 4414 O O . THR B 1 261 ? 9.719 -4.172 11.992 1 98.19 261 THR B O 1
ATOM 4417 N N . THR B 1 262 ? 9.969 -1.977 12.211 1 96.06 262 THR B N 1
ATOM 4418 C CA . THR B 1 262 ? 8.883 -1.813 13.172 1 96.06 262 THR B CA 1
ATOM 4419 C C . THR B 1 262 ? 7.711 -1.07 12.539 1 96.06 262 THR B C 1
ATOM 4421 O O . THR B 1 262 ? 7.898 -0.024 11.914 1 96.06 262 THR B O 1
ATOM 4424 N N . ASP B 1 263 ? 6.527 -1.612 12.602 1 89.12 263 ASP B N 1
ATOM 4425 C CA . ASP B 1 263 ? 5.309 -0.96 12.141 1 89.12 263 ASP B CA 1
ATOM 4426 C C . ASP B 1 263 ? 4.973 0.255 13 1 89.12 263 ASP B C 1
ATOM 4428 O O . ASP B 1 263 ? 5.297 0.288 14.188 1 89.12 263 ASP B O 1
ATOM 4432 N N . PRO B 1 264 ? 4.316 1.215 12.516 1 92.31 264 PRO B N 1
ATOM 4433 C CA . PRO B 1 264 ? 3.842 1.31 11.133 1 92.31 264 PRO B CA 1
ATOM 4434 C C . PRO B 1 264 ? 4.812 2.064 10.227 1 92.31 264 PRO B C 1
ATOM 4436 O O . PRO B 1 264 ? 4.566 2.191 9.031 1 92.31 264 PRO B O 1
ATOM 4439 N N . PHE B 1 265 ? 5.988 2.496 10.727 1 97 265 PHE B N 1
ATOM 4440 C CA . PHE B 1 265 ? 6.762 3.475 9.969 1 97 265 PHE B CA 1
ATOM 4441 C C . PHE B 1 265 ? 8.039 2.848 9.422 1 97 265 PHE B C 1
ATOM 4443 O O . PHE B 1 265 ? 8.859 3.535 8.812 1 97 265 PHE B O 1
ATOM 4450 N N . TYR B 1 266 ? 8.297 1.56 9.727 1 98.12 266 TYR B N 1
ATOM 4451 C CA . TYR B 1 266 ? 9.344 0.787 9.07 1 98.12 266 TYR B CA 1
ATOM 4452 C C . TYR B 1 266 ? 10.727 1.276 9.484 1 98.12 266 TYR B C 1
ATOM 4454 O O . TYR B 1 266 ? 11.633 1.369 8.656 1 98.12 266 TYR B 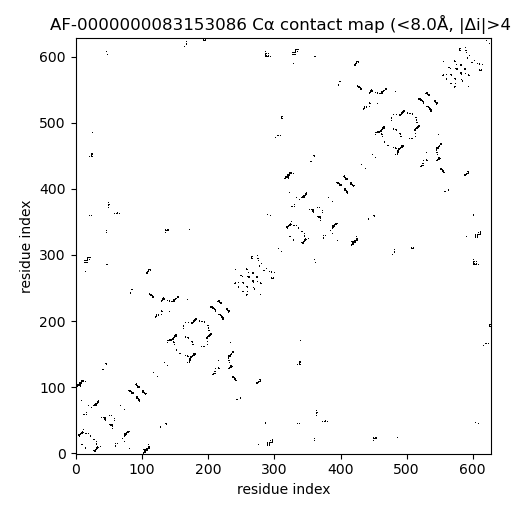O 1
ATOM 4462 N N . SER B 1 267 ? 10.859 1.671 10.75 1 98.44 267 SER B N 1
ATOM 4463 C CA . SER B 1 267 ? 12.18 1.934 11.312 1 98.44 267 SER B CA 1
ATOM 4464 C C . SER B 1 267 ? 12.945 0.637 11.539 1 98.44 267 SER B C 1
ATOM 4466 O O . SER B 1 267 ? 12.367 -0.369 11.953 1 98.44 267 SER B O 1
ATOM 4468 N N . THR B 1 268 ? 14.25 0.66 11.266 1 98.56 268 THR B N 1
ATOM 4469 C CA . THR B 1 268 ? 15.086 -0.516 11.492 1 98.56 268 THR B CA 1
ATOM 4470 C C . THR B 1 268 ? 15.68 -0.5 12.898 1 98.56 268 THR B C 1
ATOM 4472 O O . THR B 1 268 ? 15.273 0.308 13.734 1 98.56 268 THR B O 1
ATOM 4475 N N . SER B 1 269 ? 16.609 -1.465 13.148 1 97.88 269 SER B N 1
ATOM 4476 C CA . SER B 1 269 ? 17.234 -1.59 14.461 1 97.88 269 SER B CA 1
ATOM 4477 C C . SER B 1 269 ? 18.25 -0.481 14.688 1 97.88 269 SER B C 1
ATOM 4479 O O . SER B 1 269 ? 18.719 -0.272 15.812 1 97.88 269 SER B O 1
ATOM 4481 N N . VAL B 1 270 ? 18.672 0.228 13.664 1 98.06 270 VAL B N 1
ATOM 4482 C CA . VAL B 1 270 ? 19.625 1.335 13.773 1 98.06 270 VAL B CA 1
ATOM 4483 C C . VAL B 1 270 ? 18.875 2.662 13.68 1 98.06 270 VAL B C 1
ATOM 4485 O O . VAL B 1 270 ? 18.219 2.945 12.672 1 98.06 270 VAL B O 1
ATOM 4488 N N . PRO B 1 271 ? 18.938 3.49 14.75 1 96.44 271 PRO B N 1
ATOM 4489 C CA . PRO B 1 271 ? 18.25 4.781 14.711 1 96.44 271 PRO B CA 1
ATOM 4490 C C . PRO B 1 271 ? 18.609 5.613 13.484 1 96.44 271 PRO B C 1
ATOM 4492 O O . PRO B 1 271 ? 19.797 5.742 13.156 1 96.44 271 PRO B O 1
ATOM 4495 N N . GLY B 1 272 ? 17.578 6.09 12.805 1 98.12 272 GLY B N 1
ATOM 4496 C CA . GLY B 1 272 ? 17.797 6.945 11.648 1 98.12 272 GLY B CA 1
ATOM 4497 C C . GLY B 1 272 ? 17.797 6.184 10.336 1 98.12 272 GLY B C 1
ATOM 4498 O O . GLY B 1 272 ? 17.844 6.789 9.258 1 98.12 272 GLY B O 1
ATOM 4499 N N . VAL B 1 273 ? 17.75 4.832 10.422 1 98.94 273 VAL B N 1
ATOM 4500 C CA . VAL B 1 273 ? 17.719 4.004 9.219 1 98.94 273 VAL B CA 1
ATOM 4501 C C . VAL B 1 273 ? 16.328 3.391 9.062 1 98.94 273 VAL B C 1
ATOM 4503 O O . VAL B 1 273 ? 15.812 2.758 9.984 1 98.94 273 VAL B O 1
ATOM 4506 N N . PHE B 1 274 ? 15.734 3.641 7.934 1 98.94 274 PHE B N 1
ATOM 4507 C CA . PHE B 1 274 ? 14.445 3.072 7.551 1 98.94 274 PHE B CA 1
ATOM 4508 C C . PHE B 1 274 ? 14.602 2.148 6.348 1 98.94 274 PHE B C 1
ATOM 4510 O O . PHE B 1 274 ? 15.609 2.205 5.641 1 98.94 274 PHE B O 1
ATOM 4517 N N . ALA B 1 275 ? 13.68 1.257 6.152 1 98.94 275 ALA B N 1
ATOM 4518 C CA . ALA B 1 275 ? 13.656 0.399 4.969 1 98.94 275 ALA B CA 1
ATOM 4519 C C . ALA B 1 275 ? 12.234 0.267 4.422 1 98.94 275 ALA B C 1
ATOM 4521 O O . ALA B 1 275 ? 11.266 0.329 5.18 1 98.94 275 ALA B O 1
ATOM 4522 N N . ALA B 1 276 ? 12.125 0.081 3.111 1 98.69 276 ALA B N 1
ATOM 4523 C CA . ALA B 1 276 ? 10.812 0.044 2.461 1 98.69 276 ALA B CA 1
ATOM 4524 C C . ALA B 1 276 ? 10.844 -0.833 1.214 1 98.69 276 ALA B C 1
ATOM 4526 O O . ALA B 1 276 ? 11.875 -0.924 0.538 1 98.69 276 ALA B O 1
ATOM 4527 N N . GLY B 1 277 ? 9.672 -1.426 0.886 1 98.31 277 GLY B N 1
ATOM 4528 C CA . GLY B 1 277 ? 9.539 -2.178 -0.351 1 98.31 277 GLY B CA 1
ATOM 4529 C C . GLY B 1 277 ? 9.789 -3.664 -0.178 1 98.31 277 GLY B C 1
ATOM 4530 O O . GLY B 1 277 ? 9.477 -4.23 0.873 1 98.31 277 GLY B O 1
ATOM 4531 N N . ASP B 1 278 ? 10.328 -4.266 -1.197 1 98.19 278 ASP B N 1
ATOM 4532 C CA . ASP B 1 278 ? 10.484 -5.715 -1.248 1 98.19 278 ASP B CA 1
ATOM 4533 C C . ASP B 1 278 ? 11.453 -6.203 -0.177 1 98.19 278 ASP B C 1
ATOM 4535 O O . ASP B 1 278 ? 11.367 -7.348 0.274 1 98.19 278 ASP B O 1
ATOM 4539 N N . CYS B 1 279 ? 12.32 -5.344 0.304 1 98.69 279 CYS B N 1
ATOM 4540 C CA . CYS B 1 279 ? 13.359 -5.766 1.235 1 98.69 279 CYS B CA 1
ATOM 4541 C C . CYS B 1 279 ? 12.828 -5.816 2.662 1 98.69 279 CYS B C 1
ATOM 4543 O O . CYS B 1 279 ? 13.57 -6.121 3.598 1 98.69 279 CYS B O 1
ATOM 4545 N N . VAL B 1 280 ? 11.523 -5.477 2.846 1 98.12 280 VAL B N 1
ATOM 4546 C CA . VAL B 1 280 ? 11.008 -5.484 4.211 1 98.12 280 VAL B CA 1
ATOM 4547 C C . VAL B 1 280 ? 9.711 -6.293 4.27 1 98.12 280 VAL B C 1
ATOM 4549 O O . VAL B 1 280 ? 9.102 -6.43 5.332 1 98.12 280 VAL B O 1
ATOM 4552 N N . SER B 1 281 ? 9.25 -6.852 3.129 1 93.62 281 SER B N 1
ATOM 4553 C CA . SER B 1 281 ? 7.918 -7.441 3.107 1 93.62 281 SER B CA 1
ATOM 4554 C C . SER B 1 281 ? 7.922 -8.789 2.4 1 93.62 281 SER B C 1
ATOM 4556 O O . SER B 1 281 ? 8.602 -8.969 1.387 1 93.62 281 SER B O 1
ATOM 4558 N N . PRO B 1 282 ? 7.148 -9.758 2.939 1 90.19 282 PRO B N 1
ATOM 4559 C CA . PRO B 1 282 ? 6.969 -11 2.178 1 90.19 282 PRO B CA 1
ATOM 4560 C C . PRO B 1 282 ? 6.094 -10.812 0.941 1 90.19 282 PRO B C 1
ATOM 4562 O O . PRO B 1 282 ? 6.211 -11.57 -0.023 1 90.19 282 PRO B O 1
ATOM 4565 N N . LEU B 1 283 ? 5.148 -9.859 1 1 91.81 283 LEU B N 1
ATOM 4566 C CA . LEU B 1 283 ? 4.332 -9.531 -0.164 1 91.81 283 LEU B CA 1
ATOM 4567 C C . LEU B 1 283 ? 5.043 -8.531 -1.065 1 91.81 283 LEU B C 1
ATOM 4569 O O . LEU B 1 283 ? 4.805 -7.324 -0.969 1 91.81 283 LEU B O 1
ATOM 4573 N N . LYS B 1 284 ? 5.852 -9.086 -1.853 1 95.5 284 LYS B N 1
ATOM 4574 C CA . LYS B 1 284 ? 6.707 -8.273 -2.713 1 95.5 284 LYS B CA 1
ATOM 4575 C C . LYS B 1 284 ? 5.957 -7.82 -3.963 1 95.5 284 LYS B C 1
ATOM 4577 O O . LYS B 1 284 ? 6.164 -8.367 -5.051 1 95.5 284 LYS B O 1
ATOM 4582 N N . ALA B 1 285 ? 5.109 -6.824 -3.797 1 96.12 285 ALA B N 1
ATOM 4583 C CA . ALA B 1 285 ? 4.223 -6.238 -4.797 1 96.12 285 ALA B CA 1
ATOM 4584 C C . ALA B 1 285 ? 4.379 -4.719 -4.844 1 96.12 285 ALA B C 1
ATOM 4586 O O . ALA B 1 285 ? 4.727 -4.094 -3.842 1 96.12 285 ALA B O 1
ATOM 4587 N N . VAL B 1 286 ? 4.098 -4.121 -6.004 1 97.44 286 VAL B N 1
ATOM 4588 C CA . VAL B 1 286 ? 4.305 -2.695 -6.246 1 97.44 286 VAL B CA 1
ATOM 4589 C C . VAL B 1 286 ? 3.48 -1.877 -5.254 1 97.44 286 VAL B C 1
ATOM 4591 O O . VAL B 1 286 ? 3.99 -0.938 -4.641 1 97.44 286 VAL B O 1
ATOM 4594 N N . VAL B 1 287 ? 2.205 -2.25 -5.02 1 97.88 287 VAL B N 1
ATOM 4595 C CA . VAL B 1 287 ? 1.317 -1.464 -4.168 1 97.88 287 VAL B CA 1
ATOM 4596 C C . VAL B 1 287 ? 1.787 -1.546 -2.717 1 97.88 287 VAL B C 1
ATOM 4598 O O . VAL B 1 287 ? 1.659 -0.579 -1.96 1 97.88 287 VAL B O 1
ATOM 4601 N N . THR B 1 288 ? 2.328 -2.695 -2.322 1 97.5 288 THR B N 1
ATOM 4602 C CA . THR B 1 288 ? 2.893 -2.848 -0.987 1 97.5 288 THR B CA 1
ATOM 4603 C C . THR B 1 288 ? 4.145 -1.99 -0.827 1 97.5 288 THR B C 1
ATOM 4605 O O . THR B 1 288 ? 4.344 -1.361 0.215 1 97.5 288 THR B O 1
ATOM 4608 N N . ALA B 1 289 ? 4.953 -1.967 -1.848 1 98.44 289 ALA B N 1
ATOM 4609 C CA . ALA B 1 289 ? 6.156 -1.14 -1.845 1 98.44 289 ALA B CA 1
ATOM 4610 C C . ALA B 1 289 ? 5.805 0.34 -1.72 1 98.44 289 ALA B C 1
ATOM 4612 O O . ALA B 1 289 ? 6.398 1.061 -0.914 1 98.44 289 ALA B O 1
ATOM 4613 N N . MET B 1 290 ? 4.824 0.784 -2.471 1 98.56 290 MET B N 1
ATOM 4614 C CA . MET B 1 290 ? 4.387 2.176 -2.42 1 98.56 290 MET B CA 1
ATOM 4615 C C . MET B 1 290 ? 3.869 2.533 -1.03 1 98.56 290 MET B C 1
ATOM 4617 O O . MET B 1 290 ? 4.188 3.598 -0.499 1 98.56 290 MET B O 1
ATOM 4621 N N . SER B 1 291 ? 3.057 1.624 -0.511 1 98.19 291 SER B N 1
ATOM 4622 C CA . SER B 1 291 ? 2.475 1.854 0.807 1 98.19 291 SER B CA 1
ATOM 4623 C C . SER B 1 291 ? 3.555 1.968 1.877 1 98.19 291 SER B C 1
ATOM 4625 O O . SER B 1 291 ? 3.516 2.873 2.713 1 98.19 291 SER B O 1
ATOM 4627 N N . SER B 1 292 ? 4.535 1.024 1.893 1 98.31 292 SER B N 1
ATOM 4628 C CA . SER B 1 292 ? 5.621 1.091 2.865 1 98.31 292 SER B CA 1
ATOM 4629 C C . SER B 1 292 ? 6.426 2.377 2.707 1 98.31 292 SER B C 1
ATOM 4631 O O . SER B 1 292 ? 6.824 2.99 3.699 1 98.31 292 SER B O 1
ATOM 4633 N N . GLY B 1 293 ? 6.621 2.809 1.456 1 98.62 293 GLY B N 1
ATOM 4634 C CA . GLY B 1 293 ? 7.34 4.051 1.217 1 98.62 293 GLY B CA 1
ATOM 4635 C C . GLY B 1 293 ? 6.641 5.266 1.805 1 98.62 293 GLY B C 1
ATOM 4636 O O . GLY B 1 293 ? 7.285 6.133 2.396 1 98.62 293 GLY B O 1
ATOM 4637 N N . ALA B 1 294 ? 5.355 5.336 1.604 1 98.19 294 ALA B N 1
ATOM 4638 C CA . ALA B 1 294 ? 4.578 6.438 2.164 1 98.19 294 ALA B CA 1
ATOM 4639 C C . ALA B 1 294 ? 4.664 6.453 3.688 1 98.19 294 ALA B C 1
ATOM 4641 O O . ALA B 1 294 ? 4.805 7.516 4.297 1 98.19 294 ALA B O 1
ATOM 4642 N N . SER B 1 295 ? 4.609 5.258 4.309 1 98.12 295 SER B N 1
ATOM 4643 C CA . SER B 1 295 ? 4.723 5.145 5.758 1 98.12 295 SER B CA 1
ATOM 4644 C C . SER B 1 295 ? 6.098 5.602 6.242 1 98.12 295 SER B C 1
ATOM 4646 O O . SER B 1 295 ? 6.207 6.281 7.262 1 98.12 295 SER B O 1
ATOM 4648 N N . VAL B 1 296 ? 7.078 5.207 5.496 1 98.69 296 VAL B N 1
ATOM 4649 C CA . VAL B 1 296 ? 8.445 5.594 5.836 1 98.69 296 VAL B CA 1
ATOM 4650 C C . VAL B 1 296 ? 8.57 7.113 5.805 1 98.69 296 VAL B C 1
ATOM 4652 O O . VAL B 1 296 ? 9.195 7.707 6.688 1 98.69 296 VAL B O 1
ATOM 4655 N N . ALA B 1 297 ? 7.98 7.781 4.785 1 98.5 297 ALA B N 1
ATOM 4656 C CA . ALA B 1 297 ? 8.016 9.242 4.723 1 98.5 297 ALA B CA 1
ATOM 4657 C C . ALA B 1 297 ? 7.438 9.859 5.996 1 98.5 297 ALA B C 1
ATOM 4659 O O . ALA B 1 297 ? 7.984 10.82 6.527 1 98.5 297 ALA B O 1
ATOM 4660 N N . GLY B 1 298 ? 6.359 9.273 6.461 1 97.25 298 GLY B N 1
ATOM 4661 C CA . GLY B 1 298 ? 5.773 9.734 7.711 1 97.25 298 GLY B CA 1
ATOM 4662 C C . GLY B 1 298 ? 6.703 9.578 8.898 1 97.25 298 GLY B C 1
ATOM 4663 O O . GLY B 1 298 ? 6.855 10.5 9.703 1 97.25 298 GLY B O 1
ATOM 4664 N N . GLY B 1 299 ? 7.305 8.359 9.016 1 97.44 299 GLY B N 1
ATOM 4665 C CA . GLY B 1 299 ? 8.25 8.117 10.102 1 97.44 299 GLY B CA 1
ATOM 4666 C C . GLY B 1 299 ? 9.445 9.047 10.062 1 97.44 299 GLY B C 1
ATOM 4667 O O . GLY B 1 299 ? 9.891 9.539 11.102 1 97.44 299 GLY B O 1
ATOM 4668 N N . LEU B 1 300 ? 9.969 9.266 8.875 1 98.44 300 LEU B N 1
ATOM 4669 C CA . LEU B 1 300 ? 11.102 10.164 8.688 1 98.44 300 LEU B CA 1
ATOM 4670 C C . LEU B 1 300 ? 10.758 11.578 9.141 1 98.44 300 LEU B C 1
ATOM 4672 O O . LEU B 1 300 ? 11.523 12.203 9.875 1 98.44 300 LEU B O 1
ATOM 4676 N N . ALA B 1 301 ? 9.609 12.078 8.695 1 96.88 301 ALA B N 1
ATOM 4677 C CA . ALA B 1 301 ? 9.172 13.414 9.102 1 96.88 301 ALA B CA 1
ATOM 4678 C C . ALA B 1 301 ? 9.078 13.516 10.617 1 96.88 301 ALA B C 1
ATOM 4680 O O . ALA B 1 301 ? 9.516 14.508 11.211 1 96.88 301 ALA B O 1
ATOM 4681 N N . GLY B 1 302 ? 8.523 12.5 11.25 1 95.44 302 GLY B N 1
ATOM 4682 C CA . GLY B 1 302 ? 8.43 12.5 12.703 1 95.44 302 GLY B CA 1
ATOM 4683 C C . GLY B 1 302 ? 9.773 12.664 13.391 1 95.44 302 GLY B C 1
ATOM 4684 O O . GLY B 1 302 ? 9.93 13.516 14.273 1 95.44 302 GLY B O 1
ATOM 4685 N N . GLN B 1 303 ? 10.758 11.898 12.938 1 95.88 303 GLN B N 1
ATOM 4686 C CA . GLN B 1 303 ? 12.078 11.945 13.547 1 95.88 303 GLN B CA 1
ATOM 4687 C C . GLN B 1 303 ? 12.773 13.273 13.25 1 95.88 303 GLN B C 1
ATOM 4689 O O . GLN B 1 303 ? 13.383 13.875 14.133 1 95.88 303 GLN B O 1
ATOM 4694 N N . LEU B 1 304 ? 12.68 13.711 12.016 1 97 304 LEU B N 1
ATOM 4695 C CA . LEU B 1 304 ? 13.352 14.93 11.602 1 97 304 LEU B CA 1
ATOM 4696 C C . LEU B 1 304 ? 12.758 16.141 12.297 1 97 304 LEU B C 1
ATOM 4698 O O . LEU B 1 304 ? 13.484 17.062 12.688 1 97 304 LEU B O 1
ATOM 4702 N N . GLN B 1 305 ? 11.5 16.141 12.469 1 93.38 305 GLN B N 1
ATOM 4703 C CA . GLN B 1 305 ? 10.844 17.234 13.156 1 93.38 305 GLN B CA 1
ATOM 4704 C C . GLN B 1 305 ? 11.227 17.266 14.633 1 93.38 305 GLN B C 1
ATOM 4706 O O . GLN B 1 305 ? 11.367 18.344 15.219 1 93.38 305 GLN B O 1
ATOM 4711 N N . ASP B 1 306 ? 11.281 16.078 15.203 1 89.94 306 ASP B N 1
ATOM 4712 C CA . ASP B 1 306 ? 11.711 16 16.594 1 89.94 306 ASP B CA 1
ATOM 4713 C C . ASP B 1 306 ? 13.102 16.625 16.766 1 89.94 306 ASP B C 1
ATOM 4715 O O . ASP B 1 306 ? 13.383 17.25 17.797 1 89.94 306 ASP B O 1
ATOM 4719 N N . GLU B 1 307 ? 13.938 16.469 15.828 1 89.94 307 GLU B N 1
ATOM 4720 C CA . GLU B 1 307 ? 15.289 17.016 15.867 1 89.94 307 GLU B CA 1
ATOM 4721 C C . GLU B 1 307 ? 15.273 18.516 15.625 1 89.94 307 GLU B C 1
ATOM 4723 O O . GLU B 1 307 ? 16.062 19.25 16.219 1 89.94 307 GLU B O 1
ATOM 4728 N N . LEU B 1 308 ? 14.383 18.953 14.781 1 87.25 308 LEU B N 1
ATOM 4729 C CA . LEU B 1 308 ? 14.336 20.359 14.398 1 87.25 308 LEU B CA 1
ATOM 4730 C C . LEU B 1 308 ? 13.648 21.188 15.477 1 87.25 308 LEU B C 1
ATOM 4732 O O . LEU B 1 308 ? 14.039 22.328 15.727 1 87.25 308 LEU B O 1
ATOM 4736 N N . TYR B 1 309 ? 12.648 20.531 16.062 1 85.69 309 TYR B N 1
ATOM 4737 C CA . TYR B 1 309 ? 11.852 21.219 17.078 1 85.69 309 TYR B CA 1
ATOM 4738 C C . TYR B 1 309 ? 11.766 20.391 18.359 1 85.69 309 TYR B C 1
ATOM 4740 O O . TYR B 1 309 ? 10.68 19.938 18.734 1 85.69 309 TYR B O 1
ATOM 4748 N N . PRO B 1 310 ? 12.938 20.281 19.047 1 82.5 310 PRO B N 1
ATOM 4749 C CA . PRO B 1 310 ? 12.984 19.406 20.219 1 82.5 310 PRO B CA 1
ATOM 4750 C C . PRO B 1 310 ? 12.172 19.969 21.391 1 82.5 310 PRO B C 1
ATOM 4752 O O . PRO B 1 310 ? 12.086 21.188 21.562 1 82.5 310 PRO B O 1
ATOM 4755 N N . THR B 1 311 ? 11.359 18.938 21.953 1 75.19 311 THR B N 1
ATOM 4756 C CA . THR B 1 311 ? 10.711 19.328 23.188 1 75.19 311 THR B CA 1
ATOM 4757 C C . THR B 1 311 ? 11.727 19.422 24.328 1 75.19 311 THR B C 1
ATOM 4759 O O . THR B 1 311 ? 12.641 18.594 24.422 1 75.19 311 THR B O 1
ATOM 4762 N N . LYS B 1 312 ? 11.938 20.688 24.922 1 64.94 312 LYS B N 1
ATOM 4763 C CA . LYS B 1 312 ? 12.875 20.797 26.047 1 64.94 312 LYS B CA 1
ATOM 4764 C C . LYS B 1 312 ? 12.5 19.844 27.172 1 64.94 312 LYS B C 1
ATOM 4766 O O . LYS B 1 312 ? 11.352 19.812 27.609 1 64.94 312 LYS B O 1
ATOM 4771 N N . GLN B 1 313 ? 13.062 18.562 27.219 1 52.78 313 GLN B N 1
ATOM 4772 C CA . GLN B 1 313 ? 12.898 17.719 28.406 1 52.78 313 GLN B CA 1
ATOM 4773 C C . GLN B 1 313 ? 13.406 18.438 29.656 1 52.78 313 GLN B C 1
ATOM 4775 O O . GLN B 1 313 ? 14.516 18.969 29.672 1 52.78 313 GLN B O 1
ATOM 4780 N N . GLU B 1 314 ? 12.508 19.016 30.453 1 44.12 314 GLU B N 1
ATOM 4781 C CA . GLU B 1 314 ? 13.047 19.375 31.766 1 44.12 314 GLU B CA 1
ATOM 4782 C C . GLU B 1 314 ? 13.711 18.188 32.438 1 44.12 314 GLU B C 1
ATOM 4784 O O . GLU B 1 314 ? 13.281 17.047 32.25 1 44.12 314 GLU B O 1
#

Sequence (628 aa):
MALYDVLIIGGGPAGLSVATGLARQLYRAVVFDSGVYRNALSKHMHNVATWDHSSPAEFRREARERILARYDTIQFENIEIRSVQKTEEGYFRAFDSLDRVWTGRKLVLASGVRDTFPEIEGYGECWGRGIFHCLFCDGYEGRGCASAGVLAIGNLANPMAAMHFARMAKRLSTIVTVYTHGSEELTKALKKSTQGTGIKVDQRPITRLIKGPGASDVQLIFEDGTAATEGFLSHRPKTEINGPFAEQLGLQLTPDGDFKTTDPFYSTSVPGVFAAGDCVSPLKAVVTAMSSGASVAGGLAGQLQDELYPTKQEMALYDVLIIGGGPAGLSVATGLARQLYRAVVFDSGVYRNALSKHMHNVATWDHSSPAEFRREARERILARYDTIQFENIEIRSVQKTEEGYFRAFDSLDRVWTGRKLVLASGVRDTFPEIEGYGECWGRGIFHCLFCDGYEGRGCASAGVLAIGNLANPMAAMHFARMAKRLSTIVTVYTHGSEELTKALKKSTQGTGIKVDQRPITRLIKGPGASDVQLIFEDGTAATEGFLSHRPKTEINGPFAEQLGLQLTPDGDFKTTDPFYSTSVPGVFAAGDCVSPLKAVVTAMSSGASVAGGLAGQLQDELYPTKQE

InterPro domains:
  IPR023753 FAD/NAD(P)-binding domain [PF07992] (4-293)
  IPR036188 FAD/NAD(P)-binding domain superfamily [G3DSA:3.50.50.60] (5-296)
  IPR036188 FAD/NAD(P)-binding domain superfamily [G3DSA:3.50.50.60] (118-236)
  IPR036188 FAD/NAD(P)-binding domain superfamily [SSF51905] (4-305)
  IPR050097 Ferredoxin--NADP reductase type 2 [PTHR48105] (4-296)

Secondary structure (DSSP, 8-state):
--EEEEEEE--SHHHHHHHHHHHHTT--EEEE--S--TTTT-S-B-SSTTTTTB-HHHHHHHHHHHHHHH-SSEEEE-S-EEEEEE-TTS-EEEEETT--EEEEEEEEE---EEEE--S-BTHHHHBTTTEES-TTTSSGGGTTEEEEEEE--GGG-SHHHHHHHHHHHHTTEEEEEEE-TT-HHHHHHHHHHTTTT--EEE-PPEEEEEE-SSSS-EEEEETTS-EEEES-EE---EEEESSSHHHHHT--B-TTSSBP-BTTTTB-SSTTEEE-STTT-SS--HHHHHHHHHHHHHHHHHHHHHHHS-----/--EEEEEEE--SHHHHHHHHHHHHTT--EEEE--S--TTTT-S-B-SSTTTTTB-HHHHHHHHHHHHHHH-SSEEEE-S-EEEEEE-TTS-EEEEETT--EEEEEEEEE---EEEE--S-BTHHHHBTTTEES-TTTSSGGGTTEEEEEEE--GGG-SHHHHHHHHHHHHTTEEEEEEE-TT-HHHHHHHHHHTTTT--EEE-PPEEEEEE-SSSS-EEEEETTS-EEEES-EE---EEEESSSHHHHHT--B-TTSSBP-BTTTTB-SSTTEEE-SGGG-SS--HHHHHHHHHHHHHHHHHHHHHHHS-----

Foldseek 3Di:
DDAFAEEEEALALQSLLLLQLLQVVPGAYEYEHQPDDQCQLAQAWAPDVPRHGHGRVVVSVVSVVVCVVPGDRYHYDNWHFAEKAQDPVRWMWTQTPVRDIHIYNFYEAAQAKHFDDDPAAARVVLPNQFEAADCNTPQQVLAAAAEEEEECDDPNVAQVSSVVVQVSNVRRHVAYEYENQQDPVSQVVNCVVCPPVRYHYHDFHFRHWDQDPDRHKIKTAGPVGDIDIGSGYYDDGQIEGDHPHCVNQVWDADPSHAGDADPDQQHTPRPRYGYFANRHDPPRGSVRRSNNSNSVSVVSCVVVVCVVPPDPDD/DDAFAEEEEALALQSLLLLQLLQVVPGAYEYEHQPDDQCQLAQAWADDVPRHGHGRVVVSVVSVVVCVVPGDRYHYDNWAFAEKAQDPVRWMWTQTPVRDIHIYNFYEAAQAKHFDFDPAAARVVLPNQFEAADCNTPQQVLAAAAEEEEECDDPNVAQVSSVVVQVSNVRRHVEYEYENQQDPVSQVVNCVVCPPVRYHYHDFHFRHWDQDPDRHKIKTAGPVGDIDIGSGYYDDGQIEGDHPHCVNQVWDADPSHAGDADPDQQHTPRPRYGYFANRHDPPRGSVRRSNNSNSVSVVSCVVVVCVVPPDPPD

Nearest PDB structures (foldseek):
  4ntc-assembly1_B  TM=9.808E-01  e=6.903E-44  Aspergillus fumigatus
  7br0-assembly1_A-2  TM=9.797E-01  e=2.874E-43  Aspergillus flavus NRRL3357
  4fk1-assembly2_C  TM=9.321E-01  e=1.474E-27  Bacillus anthracis str. 'Ames Ancestor'
  4fk1-assembly1_B  TM=9.299E-01  e=8.469E-26  Bacillus anthracis str. 'Ames Ancestor'
  4o5q-assembly1_A  TM=8.061E-01  e=8.067E-18  Escherichia coli K-12